Protein AF-A0A8H6WPK4-F1 (afdb_monomer)

Secondary structure (DSSP, 8-state):
-PPPPPPPPPPPPPPPPPPPPPPP------------PPPPPPP----------------------------------HHHHHHHTT---TTTTSSSTTTS-GGG------------TT-PPPEEEEEEEEEEESS-S-----HHHHHHHTTT--EEEEEEEEE-----S------------TT-EEEEE---TT-EE---EETTEE----EEE-SS-EEEE-SBPTTTHHHHHHHHHHHHHHHHHHHHHHH-TT--HHHHHHHHHHHH--HHHHHHHTSHHHHHHHHHHHHHHHTT-TTGGG-HHHHHHHHHHHHHSPPTT-----HHHHHHHHHH--S-----S--THHHHHHHHHHHHHH-----SPPS-EEE-SBPSS-TTSBSEEEETTEEEEGGG------S-TTTHHHHHHHHHHHHHH-

Solvent-accessible surface area (backbone atoms only — not comparable to full-atom values): 27731 Å² total; per-residue (Å²): 138,85,87,78,84,85,80,86,77,81,83,81,80,86,79,82,78,83,83,81,86,83,88,89,85,82,90,82,80,84,84,83,85,84,91,85,82,89,87,81,83,89,83,88,78,90,82,84,89,83,90,81,89,79,88,80,86,83,85,80,81,86,82,85,79,87,76,95,70,86,85,74,89,77,91,68,62,72,72,59,62,61,52,64,78,69,57,78,69,88,79,76,69,81,64,68,83,81,70,56,74,80,89,72,70,71,72,74,73,72,75,80,75,85,81,60,101,78,74,69,70,52,57,27,34,28,27,53,21,43,41,24,43,74,88,50,95,52,74,64,54,49,72,73,56,44,66,80,43,59,91,78,63,51,37,27,35,36,26,36,37,31,77,58,74,77,79,75,89,64,95,68,93,70,93,61,93,63,70,83,52,97,76,50,41,81,44,75,46,62,59,49,75,69,32,70,45,61,77,48,78,55,97,95,40,68,45,86,56,39,31,40,37,44,97,76,30,35,30,36,61,60,52,53,20,82,88,38,32,72,53,47,51,59,54,51,52,40,50,52,54,33,44,53,53,50,44,49,26,68,77,37,40,79,44,47,59,68,65,49,49,56,52,48,36,66,75,66,69,30,75,59,49,67,62,42,62,74,34,68,69,39,48,52,48,34,51,51,52,48,58,69,49,37,76,82,36,71,64,42,76,67,8,46,38,53,46,48,59,56,51,51,54,57,70,65,49,68,64,94,87,64,82,89,60,58,70,69,55,42,51,53,45,62,75,74,40,95,61,95,72,81,75,87,68,86,78,58,56,65,61,51,49,51,51,50,51,52,49,54,66,71,55,73,76,77,88,62,87,68,90,38,80,43,78,46,59,63,25,91,91,40,81,92,40,48,49,26,37,30,43,68,88,43,79,41,52,61,92,73,76,75,82,77,79,63,96,50,89,76,52,62,67,52,55,53,48,52,54,52,48,56,68,72,75,109

Mean predicted aligned error: 17.32 Å

InterPro domains:
  IPR022702 DNA (cytosine-5)-methyltransferase 1, replication foci domain [PF12047] (119-263)

pLDDT: mean 70.88, std 20.35, range [29.41, 97.56]

Nearest PDB structures (foldseek):
  5wvo-assembly1_C  TM=6.902E-01  e=5.490E-07  Homo sapiens
  6pzv-assembly2_G  TM=6.743E-01  e=1.185E-06  Bos taurus
  6pzv-assembly1_C  TM=6.281E-01  e=7.832E-07  Bos taurus
  3epz-assembly2_B  TM=5.622E-01  e=6.957E-07  Homo sapiens
  4wxx-assembly2_B  TM=4.372E-01  e=1.903E-06  Homo sapiens

Radius of gyration: 33.43 Å; Cα contacts (8 Å, |Δi|>4): 365; chains: 1; bounding box: 98×96×67 Å

Foldseek 3Di:
DDDDDDDDDDDDDDDDDDDDDDDDDDDDDDDDDDDDDDDDDDDDDDDDDDDDDDDDDDDDDDDDDDDDDDDDDPPPDPPVVVVVLQPQPPPLWPPPPPPDPPPPPDPPPQPPDPDDPPDDFFEKAFAQKFKDFPPDPGRHDQLVVQVVVVPDTWMKMKGKIDGDPDPPPDDDPDPDPDDPPPRIDIDIGTGQNPRKPLFDDDPQATDLWIWGDGPRHIYTYDYHNPSRCSSVVLVSLLSVLLRLLQRCCSVALADDPVVSVVVCCVPVVPPVNVVSVVDPVSLVSSLVSCVVCCVVPVSSVSRNSSVVSVVVVVVVPPPPPQDADDPVVVVVCVVPPPDPRDHDDDPCVVVVVVVVVVVVVLQPDPPDDFPDKDAAPADPVDNVHGQWIQGNNRIDGPVRDDDDPDPCPPCVVVVVVVVVVVVVPD

Organism: Mycena chlorophos (NCBI:txid658473)

Sequence (426 aa):
MVLLPYVLVPPLSPQKRPRSPSPASEPSSRPTSPNLSPRKRPRNDKLVGAAVSGISKFSLSSSTSQTAATSTSNDLDEEERVADIFAEPEDAYFHLYSAYPTDELELPECFKETGDEDDGKPIRRLTKFSIFRKDDDKPFVHPLCIEEESASAAFCAAGWATEERQETDGEYESDDESEPGEESRFVVLDIIAGGLNKHHFSDEELDENVYIETEAAYYILGVPAAEYAPFYRRFRLCHRIANSVLNTALEDPLADYARWLDAAVEQSGLEQTESALKRDDVVAYILQAIESVAGSFYKLRKARLIKHFSDENKSRKPEDGSIVVSDMVGRIIKQHLDSKIFVHGKELVEESKAVAKKLDQQHKRHLDDPKTIKPGPPSTMDPKCYESVELDGVVYLRRLLSLAAGNHMSRGREMHKELTNALLTG

Structure (mmCIF, N/CA/C/O backbone):
data_AF-A0A8H6WPK4-F1
#
_entry.id   AF-A0A8H6WPK4-F1
#
loop_
_atom_site.group_PDB
_atom_site.id
_atom_site.type_symbol
_atom_site.label_atom_id
_atom_site.label_alt_id
_atom_site.label_comp_id
_atom_site.label_asym_id
_atom_site.label_entity_id
_atom_site.label_seq_id
_atom_site.pdbx_PDB_ins_code
_atom_site.Cartn_x
_atom_site.Cartn_y
_atom_site.Cartn_z
_atom_site.occupancy
_atom_site.B_iso_or_equiv
_atom_site.auth_seq_id
_atom_site.auth_comp_id
_atom_site.auth_asym_id
_atom_site.auth_atom_id
_atom_site.pdbx_PDB_model_num
ATOM 1 N N . MET A 1 1 ? 40.326 -18.915 33.621 1.00 40.72 1 MET A N 1
ATOM 2 C CA . MET A 1 1 ? 40.066 -17.618 32.965 1.00 40.72 1 MET A CA 1
ATOM 3 C C . MET A 1 1 ? 38.564 -17.441 32.902 1.00 40.72 1 MET A C 1
ATOM 5 O O . MET A 1 1 ? 37.908 -18.206 32.214 1.00 40.72 1 MET A O 1
ATOM 9 N N . VAL A 1 2 ? 38.032 -16.534 33.718 1.00 29.41 2 VAL A N 1
ATOM 10 C CA . VAL A 1 2 ? 36.597 -16.247 33.830 1.00 29.41 2 VAL A CA 1
ATOM 11 C C . VAL A 1 2 ? 36.357 -14.945 33.072 1.00 29.41 2 VAL A C 1
ATOM 13 O O . VAL A 1 2 ? 36.970 -13.934 33.407 1.00 29.41 2 VAL A O 1
ATOM 16 N N . LEU A 1 3 ? 35.538 -14.988 32.022 1.00 33.66 3 LEU A N 1
ATOM 17 C CA . LEU A 1 3 ? 35.142 -13.814 31.245 1.00 33.66 3 LEU A CA 1
ATOM 18 C C . LEU A 1 3 ? 33.882 -13.213 31.880 1.00 33.66 3 LEU A C 1
ATOM 20 O O . LEU A 1 3 ? 32.844 -13.867 31.942 1.00 33.66 3 LEU A O 1
ATOM 24 N N . LEU A 1 4 ? 34.005 -11.985 32.384 1.00 33.84 4 LEU A N 1
ATOM 25 C CA . LEU A 1 4 ? 32.890 -11.161 32.855 1.00 33.84 4 LEU A CA 1
ATOM 26 C C . LEU A 1 4 ? 32.252 -10.420 31.665 1.00 33.84 4 LEU A C 1
ATOM 28 O O . LEU A 1 4 ? 32.991 -9.923 30.812 1.00 33.84 4 LEU A O 1
ATOM 32 N N . PRO A 1 5 ? 30.914 -10.296 31.608 1.00 46.47 5 PRO A N 1
ATOM 33 C CA . PRO A 1 5 ? 30.241 -9.526 30.571 1.00 46.47 5 PRO A CA 1
ATOM 34 C C . PRO A 1 5 ? 30.290 -8.019 30.869 1.00 46.47 5 PRO A C 1
ATOM 36 O O . PRO A 1 5 ? 30.004 -7.573 31.981 1.00 46.47 5 PRO A O 1
ATOM 39 N N . TYR A 1 6 ? 30.646 -7.237 29.848 1.00 38.69 6 TYR A N 1
ATOM 40 C CA . TYR A 1 6 ? 30.575 -5.776 29.847 1.00 38.69 6 TYR A CA 1
ATOM 41 C C . TYR A 1 6 ? 29.112 -5.319 29.801 1.00 38.69 6 TYR A C 1
ATOM 43 O O . TYR A 1 6 ? 28.370 -5.679 28.889 1.00 38.69 6 TYR A O 1
ATOM 51 N N . VAL A 1 7 ? 28.714 -4.496 30.771 1.00 36.53 7 VAL A N 1
ATOM 52 C CA . VAL A 1 7 ? 27.431 -3.783 30.782 1.00 36.53 7 VAL A CA 1
ATOM 53 C C . VAL A 1 7 ? 27.649 -2.409 30.148 1.00 36.53 7 VAL A C 1
ATOM 55 O O . VAL A 1 7 ? 28.427 -1.603 30.656 1.00 36.53 7 VAL A O 1
ATOM 58 N N . LEU A 1 8 ? 26.974 -2.154 29.026 1.00 38.72 8 LEU A N 1
ATOM 59 C CA . LEU A 1 8 ? 26.928 -0.851 28.361 1.00 38.72 8 LEU A CA 1
ATOM 60 C C . LEU A 1 8 ? 26.002 0.094 29.138 1.00 38.72 8 LEU A C 1
ATOM 62 O O . LEU A 1 8 ? 24.807 -0.158 29.277 1.00 38.72 8 LEU A O 1
ATOM 66 N N . VAL A 1 9 ? 26.574 1.185 29.646 1.00 45.41 9 VAL A N 1
ATOM 67 C CA . VAL A 1 9 ? 25.852 2.291 30.286 1.00 45.41 9 VAL A CA 1
ATOM 68 C C . VAL A 1 9 ? 25.376 3.262 29.194 1.00 45.41 9 VAL A C 1
ATOM 70 O O . VAL A 1 9 ? 26.194 3.662 28.363 1.00 45.41 9 VAL A O 1
ATOM 73 N N . PRO A 1 10 ? 24.094 3.666 29.168 1.00 42.69 10 PRO A N 1
ATOM 74 C CA . PRO A 1 10 ? 23.592 4.629 28.190 1.00 42.69 10 PRO A CA 1
ATOM 75 C C . PRO A 1 10 ? 24.092 6.061 28.474 1.00 42.69 10 PRO A C 1
ATOM 77 O O . PRO A 1 10 ? 24.295 6.428 29.636 1.00 42.69 10 PRO A O 1
ATOM 80 N N . PRO A 1 11 ? 24.275 6.897 27.433 1.00 42.47 11 PRO A N 1
ATOM 81 C CA . PRO A 1 11 ? 24.742 8.269 27.589 1.00 42.47 11 PRO A CA 1
ATOM 82 C C . PRO A 1 11 ? 23.685 9.173 28.240 1.00 42.47 11 PRO A C 1
ATOM 84 O O . PRO A 1 11 ? 22.495 9.126 27.932 1.00 42.47 11 PRO A O 1
ATOM 87 N N . LEU A 1 12 ? 24.166 10.020 29.151 1.00 40.09 12 LEU A N 1
ATOM 88 C CA . LEU A 1 12 ? 23.407 11.014 29.906 1.00 40.09 12 LEU A CA 1
ATOM 89 C C . LEU A 1 12 ? 22.776 12.067 28.983 1.00 40.09 12 LEU A C 1
ATOM 91 O O . LEU A 1 12 ? 23.444 12.661 28.138 1.00 40.09 12 LEU A O 1
ATOM 95 N N . SER A 1 13 ? 21.488 12.331 29.199 1.00 46.81 13 SER A N 1
ATOM 96 C CA . SER A 1 13 ? 20.715 13.376 28.523 1.00 46.81 13 SER A CA 1
ATOM 97 C C . SER A 1 13 ? 21.278 14.787 28.779 1.00 46.81 13 SER A C 1
ATOM 99 O O . SER A 1 13 ? 21.727 15.077 29.892 1.00 46.81 13 SER A O 1
ATOM 101 N N . PRO A 1 14 ? 21.205 15.707 27.798 1.00 43.84 14 PRO A N 1
ATOM 102 C CA . PRO A 1 14 ? 21.693 17.071 27.961 1.00 43.84 14 PRO A CA 1
ATOM 103 C C . PRO A 1 14 ? 20.812 17.884 28.924 1.00 43.84 14 PRO A C 1
ATOM 105 O O . PRO A 1 14 ? 19.593 17.990 28.772 1.00 43.84 14 PRO A O 1
ATOM 108 N N . GLN A 1 15 ? 21.457 18.485 29.926 1.00 42.84 15 GLN A N 1
ATOM 109 C CA . GLN A 1 15 ? 20.836 19.375 30.904 1.00 42.84 15 GLN A CA 1
ATOM 110 C C . GLN A 1 15 ? 20.350 20.679 30.249 1.00 42.84 15 GLN A C 1
ATOM 112 O O . GLN A 1 15 ? 21.105 21.391 29.585 1.00 42.84 15 GLN A O 1
ATOM 117 N N . LYS A 1 16 ? 19.076 21.017 30.485 1.00 46.50 16 LYS A N 1
ATOM 118 C CA . LYS A 1 16 ? 18.456 22.295 30.106 1.00 46.50 16 LYS A CA 1
ATOM 119 C C . LYS A 1 16 ? 19.130 23.454 30.850 1.00 46.50 16 LYS A C 1
ATOM 121 O O . LYS A 1 16 ? 19.125 23.493 32.079 1.00 46.50 16 LYS A O 1
ATOM 126 N N . ARG A 1 17 ? 19.662 24.423 30.100 1.00 48.12 17 ARG A N 1
ATOM 127 C CA . ARG A 1 17 ? 20.142 25.708 30.634 1.00 48.12 17 ARG A CA 1
ATOM 128 C C . ARG A 1 17 ? 18.968 26.540 31.183 1.00 48.12 17 ARG A C 1
ATOM 130 O O . ARG A 1 17 ? 17.911 26.569 30.548 1.00 48.12 17 ARG A O 1
ATOM 137 N N . PRO A 1 18 ? 19.135 27.245 32.314 1.00 48.12 18 PRO A N 1
ATOM 138 C CA . PRO A 1 18 ? 18.118 28.151 32.833 1.00 48.12 18 PRO A CA 1
ATOM 139 C C . PRO A 1 18 ? 18.016 29.418 31.969 1.00 48.12 18 PRO A C 1
ATOM 141 O O . PRO A 1 18 ? 19.025 30.023 31.607 1.00 48.12 18 PRO A O 1
ATOM 144 N N . ARG A 1 19 ? 16.778 29.805 31.641 1.00 52.00 19 ARG A N 1
ATOM 145 C CA . ARG A 1 19 ? 16.439 31.063 30.961 1.00 52.00 19 ARG A CA 1
ATOM 146 C C . ARG A 1 19 ? 16.664 32.244 31.908 1.00 52.00 19 ARG A C 1
ATOM 148 O O . ARG A 1 19 ? 16.227 32.211 33.056 1.00 52.00 19 ARG A O 1
ATOM 155 N N . SER A 1 20 ? 17.332 33.275 31.407 1.00 49.53 20 SER A N 1
ATOM 156 C CA . SER A 1 20 ? 17.496 34.576 32.055 1.00 49.53 20 SER A CA 1
ATOM 157 C C . SER A 1 20 ? 16.171 35.364 32.087 1.00 49.53 20 SER A C 1
ATOM 159 O O . SER A 1 20 ? 15.346 35.205 31.184 1.00 49.53 20 SER A O 1
ATOM 161 N N . PRO A 1 21 ? 15.947 36.212 33.109 1.00 51.78 21 PRO A N 1
ATOM 162 C CA . PRO A 1 21 ? 14.732 37.011 33.233 1.00 51.78 21 PRO A CA 1
ATOM 163 C C . PRO A 1 21 ? 14.815 38.306 32.409 1.00 51.78 21 PRO A C 1
ATOM 165 O O . PRO A 1 21 ? 15.801 39.041 32.482 1.00 51.78 21 PRO A O 1
ATOM 168 N N . SER A 1 22 ? 13.757 38.599 31.652 1.00 51.03 22 SER A N 1
ATOM 169 C CA . SER A 1 22 ? 13.549 39.893 30.991 1.00 51.03 22 SER A CA 1
ATOM 170 C C . SER A 1 22 ? 13.036 40.949 31.987 1.00 51.03 22 SER A C 1
ATOM 172 O O . SER A 1 22 ? 12.278 40.602 32.897 1.00 51.03 22 SER A O 1
ATOM 174 N N . PRO A 1 23 ? 13.427 42.228 31.834 1.00 58.97 23 PRO A N 1
ATOM 175 C CA . PRO A 1 23 ? 13.060 43.300 32.755 1.00 58.97 23 PRO A CA 1
ATOM 176 C C . PRO A 1 23 ? 11.649 43.850 32.502 1.00 58.97 23 PRO A C 1
ATOM 178 O O . PRO A 1 23 ? 11.161 43.891 31.375 1.00 58.97 23 PRO A O 1
ATOM 181 N N . ALA A 1 24 ? 11.025 44.294 33.592 1.00 51.19 24 ALA A N 1
ATOM 182 C CA . ALA A 1 24 ? 9.698 44.889 33.661 1.00 51.19 24 ALA A CA 1
ATOM 183 C C . ALA A 1 24 ? 9.750 46.423 33.582 1.00 51.19 24 ALA A C 1
ATOM 185 O O . ALA A 1 24 ? 10.518 47.030 34.324 1.00 51.19 24 ALA A O 1
ATOM 186 N N . SER A 1 25 ? 8.891 47.036 32.762 1.00 41.06 25 SER A N 1
ATOM 187 C CA . SER A 1 25 ? 8.323 48.406 32.866 1.00 41.06 25 SER A CA 1
ATOM 188 C C . SER A 1 25 ? 7.250 48.506 31.758 1.00 41.06 25 SER A C 1
ATOM 190 O O . SER A 1 25 ? 7.470 47.947 30.692 1.00 41.06 25 SER A O 1
ATOM 192 N N . GLU A 1 26 ? 6.083 49.141 31.829 1.00 41.72 26 GLU A N 1
ATOM 193 C CA . GLU A 1 26 ? 5.366 49.972 32.800 1.00 41.72 26 GLU A CA 1
ATOM 194 C C . GLU A 1 26 ? 3.884 50.067 32.321 1.00 41.72 26 GLU A C 1
ATOM 196 O O . GLU A 1 26 ? 3.583 49.676 31.188 1.00 41.72 26 GLU A O 1
ATOM 201 N N . PRO A 1 27 ? 2.934 50.541 33.151 1.00 54.78 27 PRO A N 1
ATOM 202 C CA . PRO A 1 27 ? 1.500 50.426 32.903 1.00 54.78 27 PRO A CA 1
ATOM 203 C C . PRO A 1 27 ? 0.934 51.638 32.149 1.00 54.78 27 PRO A C 1
ATOM 205 O O . PRO A 1 27 ? 1.212 52.782 32.499 1.00 54.78 27 PRO A O 1
ATOM 208 N N . SER A 1 28 ? 0.052 51.392 31.178 1.00 46.53 28 SER A N 1
ATOM 209 C CA . SER A 1 28 ? -0.767 52.439 30.560 1.00 46.53 28 SER A CA 1
ATOM 210 C C . SER A 1 28 ? -2.255 52.111 30.656 1.00 46.53 28 SER A C 1
ATOM 212 O O . SER A 1 28 ? -2.694 50.963 30.641 1.00 46.53 28 SER A O 1
ATOM 214 N N . SER A 1 29 ? -3.003 53.177 30.866 1.00 48.53 29 SER A N 1
ATOM 215 C CA . SER A 1 29 ? -4.351 53.320 31.393 1.00 48.53 29 SER A CA 1
ATOM 216 C C . SER A 1 29 ? -5.494 52.705 30.570 1.00 48.53 29 SER A C 1
ATOM 218 O O . SER A 1 29 ? -5.530 52.786 29.348 1.00 48.53 29 SER A O 1
ATOM 220 N N . ARG A 1 30 ? -6.496 52.209 31.319 1.00 46.19 30 ARG A N 1
ATOM 221 C CA . ARG A 1 30 ? -7.957 52.176 31.041 1.00 46.19 30 ARG A CA 1
ATOM 222 C C . ARG A 1 30 ? -8.443 53.313 30.104 1.00 46.19 30 ARG A C 1
ATOM 224 O O . ARG A 1 30 ? -7.875 54.399 30.212 1.00 46.19 30 ARG A O 1
ATOM 231 N N . PRO A 1 31 ? -9.571 53.172 29.352 1.00 54.81 31 PRO A N 1
ATOM 232 C CA . PRO A 1 31 ? -10.860 52.820 29.975 1.00 54.81 31 PRO A CA 1
ATOM 233 C C . PRO A 1 31 ? -11.955 52.106 29.132 1.00 54.81 31 PRO A C 1
ATOM 235 O O . PRO A 1 31 ? -11.943 52.061 27.910 1.00 54.81 31 PRO A O 1
ATOM 238 N N . THR A 1 32 ? -12.975 51.667 29.888 1.00 37.62 32 THR A N 1
ATOM 239 C CA . THR A 1 32 ? -14.427 51.601 29.582 1.00 37.62 32 THR A CA 1
ATOM 240 C C . THR A 1 32 ? -14.996 50.612 28.552 1.00 37.62 32 THR A C 1
ATOM 242 O O . THR A 1 32 ? -14.826 50.737 27.348 1.00 37.62 32 THR A O 1
ATOM 245 N N . SER A 1 33 ? -15.818 49.706 29.096 1.00 45.19 33 SER A N 1
ATOM 246 C CA . SER A 1 33 ? -16.866 48.880 28.476 1.00 45.19 33 SER A CA 1
ATOM 247 C C . SER A 1 33 ? -17.901 49.692 27.669 1.00 45.19 33 SER A C 1
ATOM 249 O O . SER A 1 33 ? -18.054 50.889 27.923 1.00 45.19 33 SER A O 1
ATOM 251 N N . PRO A 1 34 ? -18.686 49.053 26.773 1.00 52.69 34 PRO A N 1
ATOM 252 C CA . PRO A 1 34 ? -19.994 48.497 27.181 1.00 52.69 34 PRO A CA 1
ATOM 253 C C . PRO A 1 34 ? -20.328 47.141 26.503 1.00 52.69 34 PRO A C 1
ATOM 255 O O . PRO A 1 34 ? -20.006 46.898 25.351 1.00 52.69 34 PRO A O 1
ATOM 258 N N . ASN A 1 35 ? -20.822 46.146 27.242 1.00 42.88 35 ASN A N 1
ATOM 259 C CA . ASN A 1 35 ? -22.251 45.854 27.445 1.00 42.88 35 ASN A CA 1
ATOM 260 C C . ASN A 1 35 ? -22.995 45.430 26.156 1.00 42.88 35 ASN A C 1
ATOM 262 O O . ASN A 1 35 ? -23.525 46.280 25.448 1.00 42.88 35 ASN A O 1
ATOM 266 N N . LEU A 1 36 ? -23.097 44.117 25.900 1.00 42.56 36 LEU A N 1
ATOM 267 C CA . LEU A 1 36 ? -24.113 43.534 25.014 1.00 42.56 36 LEU A CA 1
ATOM 268 C C . LEU A 1 36 ? -24.686 42.235 25.599 1.00 42.56 36 LEU A C 1
ATOM 270 O O . LEU A 1 36 ? -23.989 41.392 26.158 1.00 42.56 36 LEU A O 1
ATOM 274 N N . SER A 1 37 ? -26.007 42.165 25.500 1.00 47.78 37 SER A N 1
ATOM 275 C CA . SER A 1 37 ? -26.960 41.299 26.188 1.00 47.78 37 SER A CA 1
ATOM 276 C C . SER A 1 37 ? -27.076 39.875 25.605 1.00 47.78 37 SER A C 1
ATOM 278 O O . SER A 1 37 ? -26.685 39.640 24.463 1.00 47.78 37 SER A O 1
ATOM 280 N N . PRO A 1 38 ? -27.691 38.924 26.341 1.00 51.66 38 PRO A N 1
ATOM 281 C CA . PRO A 1 38 ? -27.881 37.546 25.886 1.00 51.66 38 PRO A CA 1
ATOM 282 C C . PRO A 1 38 ? -29.047 37.415 24.891 1.00 51.66 38 PRO A C 1
ATOM 284 O O . PRO A 1 38 ? -30.191 37.780 25.181 1.00 51.66 38 PRO A O 1
ATOM 287 N N . ARG A 1 39 ? -28.768 36.852 23.708 1.00 44.56 39 ARG A N 1
ATOM 288 C CA . ARG A 1 39 ? -29.762 36.601 22.654 1.00 44.56 39 ARG A CA 1
ATOM 289 C C . ARG A 1 39 ? -30.582 35.346 22.980 1.00 44.56 39 ARG A C 1
ATOM 291 O O . ARG A 1 39 ? -30.058 34.242 23.104 1.00 44.56 39 ARG A O 1
ATOM 298 N N . LYS A 1 40 ? -31.890 35.560 23.130 1.00 47.12 40 LYS A N 1
ATOM 299 C CA . LYS A 1 40 ? -32.943 34.563 23.365 1.00 47.12 40 LYS A CA 1
ATOM 300 C C . LYS A 1 40 ? -33.082 33.585 22.190 1.00 47.12 40 LYS A C 1
ATOM 302 O O . LYS A 1 40 ? -33.114 34.000 21.035 1.00 47.12 40 LYS A O 1
ATOM 307 N N . ARG A 1 41 ? -33.264 32.304 22.526 1.00 46.84 41 ARG A N 1
ATOM 308 C CA . ARG A 1 41 ? -33.799 31.244 21.655 1.00 46.84 41 ARG A CA 1
ATOM 309 C C . ARG A 1 41 ? -35.291 31.487 21.374 1.00 46.84 41 ARG A C 1
ATOM 311 O O . ARG A 1 41 ? -36.007 31.798 22.329 1.00 46.84 41 ARG A O 1
ATOM 318 N N . PRO A 1 42 ? -35.797 31.244 20.156 1.00 53.16 42 PRO A N 1
ATOM 319 C CA . PRO A 1 42 ? -37.199 30.934 19.950 1.00 53.16 42 PRO A CA 1
ATOM 320 C C . PRO A 1 42 ? -37.421 29.418 19.987 1.00 53.16 42 PRO A C 1
ATOM 322 O O . PRO A 1 42 ? -36.747 28.632 19.326 1.00 53.16 42 PRO A O 1
ATOM 325 N N . ARG A 1 43 ? -38.382 29.048 20.825 1.00 43.12 43 ARG A N 1
ATOM 326 C CA . ARG A 1 43 ? -38.964 27.729 21.034 1.00 43.12 43 ARG A CA 1
ATOM 327 C C . ARG A 1 43 ? -40.267 27.732 20.236 1.00 43.12 43 ARG A C 1
ATOM 329 O O . ARG A 1 43 ? -41.135 28.529 20.570 1.00 43.12 43 ARG A O 1
ATOM 336 N N . ASN A 1 44 ? -40.393 26.893 19.211 1.00 46.53 44 ASN A N 1
ATOM 337 C CA . ASN A 1 44 ? -41.664 26.678 18.518 1.00 46.53 44 ASN A CA 1
ATOM 338 C C . ASN A 1 44 ? -42.132 25.248 18.776 1.00 46.53 44 ASN A C 1
ATOM 340 O O . ASN A 1 44 ? -41.594 24.296 18.222 1.00 46.53 44 ASN A O 1
ATOM 344 N N . ASP A 1 45 ? -43.141 25.145 19.637 1.00 45.03 45 ASP A N 1
ATOM 345 C CA . ASP A 1 45 ? -43.980 23.971 19.826 1.00 45.03 45 ASP A CA 1
ATOM 346 C C . ASP A 1 45 ? -45.361 24.251 19.208 1.00 45.03 45 ASP A C 1
ATOM 348 O O . ASP A 1 45 ? -45.954 25.294 19.476 1.00 45.03 45 ASP A O 1
ATOM 352 N N . LYS A 1 46 ? -45.878 23.236 18.499 1.00 45.59 46 LYS A N 1
ATOM 353 C CA . LYS A 1 46 ? -47.298 22.865 18.297 1.00 45.59 46 LYS A CA 1
ATOM 354 C C . LYS A 1 46 ? -48.224 23.756 17.451 1.00 45.59 46 LYS A C 1
ATOM 356 O O . LYS A 1 46 ? -48.588 24.850 17.853 1.00 45.59 46 LYS A O 1
ATOM 361 N N . LEU A 1 47 ? -48.800 23.138 16.411 1.00 42.00 47 LEU A N 1
ATOM 362 C CA . LEU A 1 47 ? -50.249 22.872 16.231 1.00 42.00 47 LEU A CA 1
ATOM 363 C C . LEU A 1 47 ? -50.421 21.979 14.976 1.00 42.00 47 LEU A C 1
ATOM 365 O O . LEU A 1 47 ? -49.876 22.287 13.927 1.00 42.00 47 LEU A O 1
ATOM 369 N N . VAL A 1 48 ? -50.866 20.726 15.127 1.00 39.56 48 VAL A N 1
ATOM 370 C CA . VAL A 1 48 ? -52.250 20.234 14.923 1.00 39.56 48 VAL A CA 1
ATOM 371 C C . VAL A 1 48 ? -52.727 20.258 13.460 1.00 39.56 48 VAL A C 1
ATOM 373 O O . VAL A 1 48 ? -53.112 21.297 12.948 1.00 39.56 48 VAL A O 1
ATOM 376 N N . GLY A 1 49 ? -52.776 19.054 12.873 1.00 35.44 49 GLY A N 1
ATOM 377 C CA . GLY A 1 49 ? -53.952 18.455 12.224 1.00 35.44 49 GLY A CA 1
ATOM 378 C C . GLY A 1 49 ? -54.477 19.035 10.907 1.00 35.44 49 GLY A C 1
ATOM 379 O O . GLY A 1 49 ? -55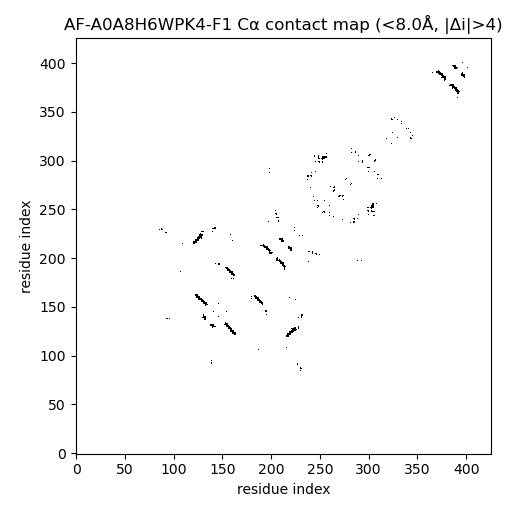.023 20.126 10.896 1.00 35.44 49 GLY A O 1
ATOM 380 N N . ALA A 1 50 ? -54.476 18.217 9.849 1.00 35.34 50 ALA A N 1
ATOM 381 C CA . ALA A 1 50 ? -55.682 17.834 9.097 1.00 35.34 50 ALA A CA 1
ATOM 382 C C . ALA A 1 50 ? -55.314 16.969 7.880 1.00 35.34 50 ALA A C 1
ATOM 384 O O . ALA A 1 50 ? -54.389 17.266 7.130 1.00 35.34 50 ALA A O 1
ATOM 385 N N . ALA A 1 51 ? -56.079 15.897 7.701 1.00 43.75 51 ALA A N 1
ATOM 386 C CA . ALA A 1 51 ? -56.092 15.040 6.528 1.00 43.75 51 ALA A CA 1
ATOM 387 C C . ALA A 1 51 ? -56.681 15.759 5.308 1.00 43.75 51 ALA A C 1
ATOM 389 O O . ALA A 1 51 ? -57.721 16.391 5.462 1.00 43.75 51 ALA A O 1
ATOM 390 N N . VAL A 1 52 ? -56.119 15.550 4.110 1.00 42.16 52 VAL A N 1
ATOM 391 C CA . VAL A 1 52 ? -56.874 15.536 2.842 1.00 42.16 52 VAL A CA 1
ATOM 392 C C . VAL A 1 52 ? -56.178 14.605 1.839 1.00 42.16 52 VAL A C 1
ATOM 394 O O . VAL A 1 52 ? -54.971 14.666 1.628 1.00 42.16 52 VAL A O 1
ATOM 397 N N . SER A 1 53 ? -56.980 13.729 1.240 1.00 39.22 53 SER A N 1
ATOM 398 C CA . SER A 1 53 ? -56.684 12.854 0.106 1.00 39.22 53 SER A CA 1
ATOM 399 C C . SER A 1 53 ? -56.273 13.609 -1.163 1.00 39.22 53 SER A C 1
ATOM 401 O O . SER A 1 53 ? -56.838 14.664 -1.441 1.00 39.22 53 SER A O 1
ATOM 403 N N . GLY A 1 54 ? -55.460 13.004 -2.033 1.00 34.31 54 GLY A N 1
ATOM 404 C CA . GLY A 1 54 ? -55.321 13.524 -3.396 1.00 34.31 54 GLY A CA 1
ATOM 405 C C . GLY A 1 54 ? -54.300 12.814 -4.275 1.00 34.31 54 GLY A C 1
ATOM 406 O O . GLY A 1 54 ? -53.192 13.293 -4.428 1.00 34.31 54 GLY A O 1
ATOM 407 N N . ILE A 1 55 ? -54.706 11.677 -4.844 1.00 39.75 55 ILE A N 1
ATOM 408 C CA . ILE A 1 55 ? -54.530 11.296 -6.258 1.00 39.75 55 ILE A CA 1
ATOM 409 C C . ILE A 1 55 ? -53.259 11.829 -6.958 1.00 39.75 55 ILE A C 1
ATOM 411 O O . ILE A 1 55 ? -53.233 12.964 -7.417 1.00 39.75 55 ILE A O 1
ATOM 415 N N . SER A 1 56 ? -52.300 10.943 -7.238 1.00 33.97 56 SER A N 1
ATOM 416 C CA . SER A 1 56 ? -51.643 10.944 -8.552 1.00 33.97 56 SER A CA 1
ATOM 417 C C . SER A 1 56 ? -51.134 9.546 -8.889 1.00 33.97 56 SER A C 1
ATOM 419 O O . SER A 1 56 ? -50.189 9.031 -8.298 1.00 33.97 56 SER A O 1
ATOM 421 N N . LYS A 1 57 ? -51.845 8.909 -9.821 1.00 37.91 57 LYS A N 1
ATOM 422 C CA . LYS A 1 57 ? -51.444 7.685 -10.508 1.00 37.91 57 LYS A CA 1
ATOM 423 C C . LYS A 1 57 ? -50.462 8.093 -11.605 1.00 37.91 57 LYS A C 1
ATOM 425 O O . LYS A 1 57 ? -50.894 8.705 -12.576 1.00 37.91 57 LYS A O 1
ATOM 430 N N . PHE A 1 58 ? -49.194 7.714 -11.492 1.00 35.72 58 PHE A N 1
ATOM 431 C CA . PHE A 1 58 ? -48.318 7.630 -12.658 1.00 35.72 58 PHE A CA 1
ATOM 432 C C . PHE A 1 58 ? -48.237 6.171 -13.094 1.00 35.72 58 PHE A C 1
ATOM 434 O O . PHE A 1 58 ? -47.551 5.345 -12.500 1.00 35.72 58 PHE A O 1
ATOM 441 N N . SER A 1 59 ? -49.027 5.858 -14.118 1.00 37.94 59 SER A N 1
ATOM 442 C CA . SER A 1 59 ? -48.857 4.683 -14.956 1.00 37.94 59 SER A CA 1
ATOM 443 C C . SER A 1 59 ? -47.667 4.926 -15.880 1.00 37.94 59 SER A C 1
ATOM 445 O O . SER A 1 59 ? -47.747 5.792 -16.752 1.00 37.94 59 SER A O 1
ATOM 447 N N . LEU A 1 60 ? -46.594 4.155 -15.726 1.00 39.81 60 LEU A N 1
ATOM 448 C CA . LEU A 1 60 ? -45.605 3.975 -16.782 1.00 39.81 60 LEU A CA 1
ATOM 449 C C . LEU A 1 60 ? -45.771 2.567 -17.337 1.00 39.81 60 LEU A C 1
ATOM 451 O O . LEU A 1 60 ? -45.606 1.557 -16.657 1.00 39.81 60 LEU A O 1
ATOM 455 N N . SER A 1 61 ? -46.237 2.567 -18.576 1.00 37.59 61 SER A N 1
ATOM 456 C CA . SER A 1 61 ? -46.497 1.435 -19.438 1.00 37.59 61 SER A CA 1
ATOM 457 C C . SER A 1 61 ? -45.229 0.639 -19.718 1.00 37.59 61 SER A C 1
ATOM 459 O O . SER A 1 61 ? -44.204 1.176 -20.130 1.00 37.59 61 SER A O 1
ATOM 461 N N . SER A 1 62 ? -45.384 -0.666 -19.548 1.00 36.50 62 SER A N 1
ATOM 462 C CA . SER A 1 62 ? -44.551 -1.752 -20.035 1.00 36.50 62 SER A CA 1
ATOM 463 C C . SER A 1 62 ? -44.302 -1.669 -21.543 1.00 36.50 62 SER A C 1
ATOM 465 O O . SER A 1 62 ? -45.243 -1.776 -22.330 1.00 36.50 62 SER A O 1
ATOM 467 N N . SER A 1 63 ? -43.028 -1.587 -21.926 1.00 38.56 63 SER A N 1
ATOM 468 C CA . SER A 1 63 ? -42.546 -1.960 -23.258 1.00 38.56 63 SER A CA 1
ATOM 469 C C . SER A 1 63 ? -41.720 -3.233 -23.130 1.00 38.56 63 SER A C 1
ATOM 471 O O . SER A 1 63 ? -40.545 -3.222 -22.778 1.00 38.56 63 SER A O 1
ATOM 473 N N . THR A 1 64 ? -42.402 -4.347 -23.371 1.00 36.59 64 THR A N 1
ATOM 474 C CA . THR A 1 64 ? -41.846 -5.687 -23.509 1.00 36.59 64 THR A CA 1
ATOM 475 C C . THR A 1 64 ? -41.222 -5.812 -24.896 1.00 36.59 64 THR A C 1
ATOM 477 O O . THR A 1 64 ? -41.942 -5.973 -25.878 1.00 36.59 64 THR A O 1
ATOM 480 N N . SER A 1 65 ? -39.894 -5.771 -24.976 1.00 43.09 65 SER A N 1
ATOM 481 C CA . SER A 1 65 ? -39.156 -6.240 -26.150 1.00 43.09 65 SER A CA 1
ATOM 482 C C . SER A 1 65 ? -38.525 -7.580 -25.805 1.00 43.09 65 SER A C 1
ATOM 484 O O . SER A 1 65 ? -37.606 -7.667 -24.998 1.00 43.09 65 SER A O 1
ATOM 486 N N . GLN A 1 66 ? -39.096 -8.631 -26.387 1.00 41.28 66 GLN A N 1
ATOM 487 C CA . GLN A 1 66 ? -38.596 -9.996 -26.329 1.00 41.28 66 GLN A CA 1
ATOM 488 C C . GLN A 1 66 ? -37.352 -10.102 -27.213 1.00 41.28 66 GLN A C 1
ATOM 490 O O . GLN A 1 66 ? -37.445 -9.962 -28.431 1.00 41.28 66 GLN A O 1
ATOM 495 N N . THR A 1 67 ? -36.205 -10.406 -26.618 1.00 39.75 67 THR A N 1
ATOM 496 C CA . THR A 1 67 ? -35.089 -11.046 -27.315 1.00 39.75 67 THR A CA 1
ATOM 497 C C . THR A 1 67 ? -34.864 -12.401 -26.664 1.00 39.75 67 THR A C 1
ATOM 499 O O . THR A 1 67 ? -34.416 -12.524 -25.529 1.00 39.75 67 THR A O 1
ATOM 502 N N . ALA A 1 68 ? -35.268 -13.442 -27.388 1.00 46.50 68 ALA A N 1
ATOM 503 C CA . ALA A 1 68 ? -34.948 -14.815 -27.060 1.00 46.50 68 ALA A CA 1
ATOM 504 C C . ALA A 1 68 ? -33.441 -15.019 -27.267 1.00 46.50 68 ALA A C 1
ATOM 506 O O . ALA A 1 68 ? -32.967 -15.029 -28.402 1.00 46.50 68 ALA A O 1
ATOM 507 N N . ALA A 1 69 ? -32.703 -15.178 -26.172 1.00 40.06 69 ALA A N 1
ATOM 508 C CA . ALA A 1 69 ? -31.346 -15.696 -26.184 1.00 40.06 69 ALA A CA 1
ATOM 509 C C . ALA A 1 69 ? -31.227 -16.785 -25.112 1.00 40.06 69 ALA A C 1
ATOM 511 O O . ALA A 1 69 ? -31.478 -16.579 -23.929 1.00 40.06 69 ALA A O 1
ATOM 512 N N . THR A 1 70 ? -30.916 -17.965 -25.622 1.00 37.66 70 THR A N 1
ATOM 513 C CA . THR A 1 70 ? -30.600 -19.251 -25.014 1.00 37.66 70 THR A CA 1
ATOM 514 C C . THR A 1 70 ? -30.015 -19.163 -23.598 1.00 37.66 70 THR A C 1
ATOM 516 O O . THR A 1 70 ? -28.862 -18.787 -23.404 1.00 37.66 70 THR A O 1
ATOM 519 N N . SER A 1 71 ? -30.812 -19.571 -22.609 1.00 39.03 71 SER A N 1
ATOM 520 C CA . SER A 1 71 ? -30.376 -19.814 -21.234 1.00 39.03 71 SER A CA 1
ATOM 521 C C . SER A 1 71 ? -29.534 -21.090 -21.179 1.00 39.03 71 SER A C 1
ATOM 523 O O . SER A 1 71 ? -30.063 -22.196 -21.095 1.00 39.03 71 SER A O 1
ATOM 525 N N . THR A 1 72 ? -28.217 -20.934 -21.248 1.00 42.81 72 THR A N 1
ATOM 526 C CA . THR A 1 72 ? -27.267 -21.962 -20.810 1.00 42.81 72 THR A CA 1
ATOM 527 C C . THR A 1 72 ? -27.007 -21.725 -19.328 1.00 42.81 72 THR A C 1
ATOM 529 O O . THR A 1 72 ? -26.464 -20.690 -18.950 1.00 42.81 72 THR A O 1
ATOM 532 N N . SER A 1 73 ? -27.476 -22.653 -18.497 1.00 46.38 73 SER A N 1
ATOM 533 C CA . SER A 1 73 ? -27.279 -22.689 -17.050 1.00 46.38 73 SER A CA 1
ATOM 534 C C . SER A 1 73 ? -25.785 -22.691 -16.709 1.00 46.38 73 SER A C 1
ATOM 536 O O . SER A 1 73 ? -25.115 -23.705 -16.899 1.00 46.38 73 SER A O 1
ATOM 538 N N . ASN A 1 74 ? -25.287 -21.565 -16.202 1.00 45.66 74 ASN A N 1
ATOM 539 C CA . ASN A 1 74 ? -23.968 -21.427 -15.585 1.00 45.66 74 ASN A CA 1
ATOM 540 C C . ASN A 1 74 ? -24.138 -21.293 -14.062 1.00 45.66 74 ASN A C 1
ATOM 542 O O . ASN A 1 74 ? -23.690 -20.315 -13.474 1.00 45.66 74 ASN A O 1
ATOM 546 N N . ASP A 1 75 ? -24.803 -22.267 -13.436 1.00 47.34 75 ASP A N 1
ATOM 547 C CA . ASP A 1 75 ? -24.818 -22.443 -11.974 1.00 47.34 75 ASP A CA 1
ATOM 548 C C . ASP A 1 75 ? -23.550 -23.206 -11.545 1.00 47.34 75 ASP A C 1
ATOM 550 O O . ASP A 1 75 ? -23.617 -24.314 -11.016 1.00 47.34 75 ASP A O 1
ATOM 554 N N . LEU A 1 76 ? -22.381 -22.645 -11.861 1.00 48.47 76 LEU A N 1
ATOM 555 C CA . LEU A 1 76 ? -21.092 -23.117 -11.359 1.00 48.47 76 LEU A CA 1
ATOM 556 C C . LEU A 1 76 ? -20.521 -22.039 -10.433 1.00 48.47 76 LEU A C 1
ATOM 558 O O . LEU A 1 76 ? -20.123 -20.970 -10.892 1.00 48.47 76 LEU A O 1
ATOM 562 N N . ASP A 1 77 ? -20.593 -22.344 -9.137 1.00 51.78 77 ASP A N 1
ATOM 563 C CA . ASP A 1 77 ? -19.820 -21.847 -7.995 1.00 51.78 77 ASP A CA 1
ATOM 564 C C . ASP A 1 77 ? -19.174 -20.452 -8.143 1.00 51.78 77 ASP A C 1
ATOM 566 O O . ASP A 1 77 ? -18.006 -20.307 -8.505 1.00 51.78 77 ASP A O 1
ATOM 570 N N . GLU A 1 78 ? -19.909 -19.397 -7.761 1.00 53.44 78 GLU A N 1
ATOM 571 C CA . GLU A 1 78 ? -19.358 -18.034 -7.620 1.00 53.44 78 GLU A CA 1
ATOM 572 C C . GLU A 1 78 ? -18.148 -17.969 -6.672 1.00 53.44 78 GLU A C 1
ATOM 574 O O . GLU A 1 78 ? -17.295 -17.095 -6.818 1.00 53.44 78 GLU A O 1
ATOM 579 N N . GLU A 1 79 ? -18.024 -18.917 -5.741 1.00 51.75 79 GLU A N 1
ATOM 580 C CA . GLU A 1 79 ? -16.912 -18.989 -4.790 1.00 51.75 79 GLU A CA 1
ATOM 581 C C . GLU A 1 79 ? -15.567 -19.328 -5.474 1.00 51.75 79 GLU A C 1
ATOM 583 O O . GLU A 1 79 ? -14.519 -18.856 -5.028 1.00 51.75 79 GLU A O 1
ATOM 588 N N . GLU A 1 80 ? -15.575 -20.051 -6.604 1.00 50.94 80 GLU A N 1
ATOM 589 C CA . GLU A 1 80 ? -14.358 -20.369 -7.373 1.00 50.94 80 GLU A CA 1
ATOM 590 C C . GLU A 1 80 ? -13.864 -19.155 -8.185 1.00 50.94 80 GLU A C 1
ATOM 592 O O . GLU A 1 80 ? -12.660 -18.916 -8.294 1.00 50.94 80 GLU A O 1
ATOM 597 N N . ARG A 1 81 ? -14.778 -18.289 -8.654 1.00 51.28 81 ARG A N 1
ATOM 598 C CA . ARG A 1 81 ? -14.421 -17.056 -9.385 1.00 51.28 81 ARG A CA 1
ATOM 599 C C . ARG A 1 81 ? -13.698 -16.020 -8.532 1.00 51.28 81 ARG A C 1
ATOM 601 O O . ARG A 1 81 ? -12.895 -15.257 -9.064 1.00 51.28 81 ARG A O 1
ATOM 608 N N . VAL A 1 82 ? -13.966 -15.970 -7.227 1.00 49.66 82 VAL A N 1
ATOM 609 C CA . VAL A 1 82 ? -13.274 -15.030 -6.332 1.00 49.66 82 VAL A CA 1
ATOM 610 C C . VAL A 1 82 ? -11.852 -15.510 -6.031 1.00 49.66 82 VAL A C 1
ATOM 612 O O . VAL A 1 82 ? -10.969 -14.678 -5.845 1.00 49.66 82 VAL A O 1
ATOM 615 N N . ALA A 1 83 ? -11.594 -16.822 -6.037 1.00 51.72 83 ALA A N 1
ATOM 616 C CA . ALA A 1 83 ? -10.258 -17.370 -5.800 1.00 51.72 83 ALA A CA 1
ATOM 617 C C . ALA A 1 83 ? -9.278 -17.061 -6.951 1.00 51.72 83 ALA A C 1
ATOM 619 O O . ALA A 1 83 ? -8.140 -16.666 -6.690 1.00 51.72 83 ALA A O 1
ATOM 620 N N . ASP A 1 84 ? -9.736 -17.135 -8.206 1.00 47.53 84 ASP A N 1
ATOM 621 C CA . ASP A 1 84 ? -8.907 -16.866 -9.395 1.00 47.53 84 ASP A CA 1
ATOM 622 C C . ASP A 1 84 ? -8.446 -15.402 -9.507 1.00 47.53 84 ASP A C 1
ATOM 624 O O . ASP A 1 84 ? -7.394 -15.114 -10.073 1.00 47.53 84 ASP A O 1
ATOM 628 N N . ILE A 1 85 ? -9.180 -14.454 -8.912 1.00 47.94 85 ILE A N 1
ATOM 629 C CA . ILE A 1 85 ? -8.812 -13.025 -8.909 1.00 47.94 85 ILE A CA 1
ATOM 630 C C . ILE A 1 85 ? -7.535 -12.756 -8.086 1.00 47.94 85 ILE A C 1
ATOM 632 O O . ILE A 1 85 ? -6.895 -11.714 -8.267 1.00 47.94 85 ILE A O 1
ATOM 636 N N . PHE A 1 86 ? -7.151 -13.680 -7.198 1.00 46.56 86 PHE A N 1
ATOM 637 C CA . PHE A 1 86 ? -6.045 -13.511 -6.251 1.00 46.56 86 PHE A CA 1
ATOM 638 C C . PHE A 1 86 ? -4.963 -14.596 -6.341 1.00 46.56 86 PHE A C 1
ATOM 640 O O . PHE A 1 86 ? -4.048 -14.587 -5.515 1.00 46.56 86 PHE A O 1
ATOM 647 N N . ALA A 1 87 ? -5.036 -15.507 -7.315 1.00 48.44 87 ALA A N 1
ATOM 648 C CA . ALA A 1 87 ? -3.950 -16.439 -7.591 1.00 48.44 87 ALA A CA 1
ATOM 649 C C . ALA A 1 87 ? -2.752 -15.667 -8.173 1.00 48.44 87 ALA A C 1
ATOM 651 O O . ALA A 1 87 ? -2.872 -14.997 -9.200 1.00 48.44 87 ALA A O 1
ATOM 652 N N . GLU A 1 88 ? -1.596 -15.719 -7.505 1.00 49.56 88 GLU A N 1
ATOM 653 C CA . GLU A 1 88 ? -0.373 -15.094 -8.016 1.00 49.56 88 GLU A CA 1
ATOM 654 C C . GLU A 1 88 ? 0.054 -15.799 -9.321 1.00 49.56 88 GLU A C 1
ATOM 656 O O . GLU A 1 88 ? 0.257 -17.016 -9.318 1.00 49.56 88 GLU A O 1
ATOM 661 N N . PRO A 1 89 ? 0.184 -15.087 -10.458 1.00 49.69 89 PRO A N 1
ATOM 662 C CA . PRO A 1 89 ? 0.438 -15.727 -11.746 1.00 49.69 89 PRO A CA 1
ATOM 663 C C . PRO A 1 89 ? 1.908 -16.142 -11.878 1.00 49.69 89 PRO A C 1
ATOM 665 O O . PRO A 1 89 ? 2.697 -15.375 -12.418 1.00 49.69 89 PRO A O 1
ATOM 668 N N . GLU A 1 90 ? 2.272 -17.352 -11.424 1.00 51.97 90 GLU A N 1
ATOM 669 C CA . GLU A 1 90 ? 3.646 -17.918 -11.401 1.00 51.97 90 GLU A CA 1
ATOM 670 C C . GLU A 1 90 ? 4.449 -17.768 -12.719 1.00 51.97 90 GLU A C 1
ATOM 672 O O . GLU A 1 90 ? 5.679 -17.748 -12.679 1.00 51.97 90 GLU A O 1
ATOM 677 N N . ASP A 1 91 ? 3.788 -17.606 -13.873 1.00 46.28 91 ASP A N 1
ATOM 678 C CA . ASP A 1 91 ? 4.422 -17.645 -15.200 1.00 46.28 91 ASP A CA 1
ATOM 679 C C . ASP A 1 91 ? 4.599 -16.270 -15.891 1.00 46.28 91 ASP A C 1
ATOM 681 O O . ASP A 1 91 ? 5.275 -16.180 -16.916 1.00 46.28 91 ASP A O 1
ATOM 685 N N . ALA A 1 92 ? 4.064 -15.168 -15.346 1.00 47.78 92 ALA A N 1
ATOM 686 C CA . ALA A 1 92 ? 4.137 -13.835 -15.982 1.00 47.78 92 ALA A CA 1
ATOM 687 C C . ALA A 1 92 ? 5.494 -13.107 -15.800 1.00 47.78 92 ALA A C 1
ATOM 689 O O . ALA A 1 92 ? 5.678 -11.972 -16.236 1.00 47.78 92 ALA A O 1
ATOM 690 N N . TYR A 1 93 ? 6.461 -13.753 -15.151 1.00 51.88 93 TYR A N 1
ATOM 691 C CA . TYR A 1 93 ? 7.598 -13.092 -14.505 1.00 51.88 93 TYR A CA 1
ATOM 692 C C . TYR A 1 93 ? 8.808 -12.791 -15.415 1.00 51.88 93 TYR A C 1
ATOM 694 O O . TYR A 1 93 ? 9.708 -12.064 -15.003 1.00 51.88 93 TYR A O 1
ATOM 702 N N . PHE A 1 94 ? 8.884 -13.334 -16.637 1.00 45.09 94 PHE A N 1
ATOM 703 C CA . PHE A 1 94 ? 10.181 -13.481 -17.325 1.00 45.09 94 PHE A CA 1
ATOM 704 C C . PHE A 1 94 ? 10.526 -12.486 -18.448 1.00 45.09 94 PHE A C 1
ATOM 706 O O . PHE A 1 94 ? 11.645 -12.538 -18.955 1.00 45.09 94 PHE A O 1
ATOM 713 N N . HIS A 1 95 ? 9.635 -11.566 -18.831 1.00 50.56 95 HIS A N 1
ATOM 714 C CA . HIS A 1 95 ? 9.854 -10.723 -20.022 1.00 50.56 95 HIS A CA 1
ATOM 715 C C . HIS A 1 95 ? 10.235 -9.256 -19.762 1.00 50.56 95 HIS A C 1
ATOM 717 O O . HIS A 1 95 ? 10.533 -8.541 -20.717 1.00 50.56 95 HIS A O 1
ATOM 723 N N . LEU A 1 96 ? 10.278 -8.789 -18.508 1.00 49.12 96 LEU A N 1
ATOM 724 C CA . LEU A 1 96 ? 10.395 -7.349 -18.242 1.00 49.12 96 LEU A CA 1
ATOM 725 C C . LEU A 1 96 ? 11.794 -6.763 -18.493 1.00 49.12 96 LEU A C 1
ATOM 727 O O . LEU A 1 96 ? 11.899 -5.670 -19.035 1.00 49.12 96 LEU A O 1
ATOM 731 N N . TYR A 1 97 ? 12.875 -7.465 -18.144 1.00 46.03 97 TYR A N 1
ATOM 732 C CA . TYR A 1 97 ? 14.216 -6.857 -18.165 1.00 46.03 97 TYR A CA 1
ATOM 733 C C . TYR A 1 97 ? 14.830 -6.685 -19.561 1.00 46.03 97 TYR A C 1
ATOM 735 O O . TYR A 1 97 ? 15.753 -5.896 -19.718 1.00 46.03 97 TYR A O 1
ATOM 743 N N . SER A 1 98 ? 14.340 -7.394 -20.583 1.00 49.84 98 SER A N 1
ATOM 744 C CA . SER A 1 98 ? 14.898 -7.304 -21.942 1.00 49.84 98 SER A CA 1
ATOM 745 C C . SER A 1 98 ? 14.197 -6.283 -22.839 1.00 49.84 98 SER A C 1
ATOM 747 O O . SER A 1 98 ? 14.673 -6.027 -23.940 1.00 49.84 98 SER A O 1
ATOM 749 N N . ALA A 1 99 ? 13.036 -5.770 -22.420 1.0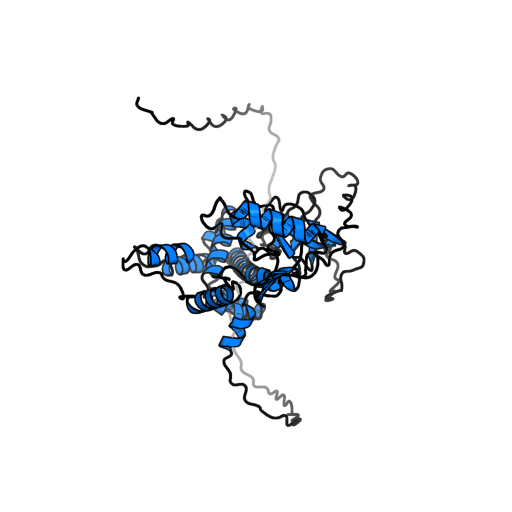0 52.03 99 ALA A N 1
ATOM 750 C CA . ALA A 1 99 ? 12.194 -4.909 -23.250 1.00 52.03 99 ALA A CA 1
ATOM 751 C C . ALA A 1 99 ? 12.441 -3.410 -23.025 1.00 52.03 99 ALA A C 1
ATOM 753 O O . ALA A 1 99 ? 12.066 -2.605 -23.876 1.00 52.03 99 ALA A O 1
ATOM 754 N N . TYR A 1 100 ? 13.077 -3.031 -21.913 1.00 53.75 100 TYR A N 1
ATOM 755 C CA . TYR A 1 100 ? 13.440 -1.641 -21.667 1.00 53.75 100 TYR A CA 1
ATOM 756 C C . TYR A 1 100 ? 14.815 -1.365 -22.280 1.00 53.75 100 TYR A C 1
ATOM 758 O O . TYR A 1 100 ? 15.782 -2.026 -21.900 1.00 53.75 100 TYR A O 1
ATOM 766 N N . PRO A 1 101 ? 14.925 -0.433 -23.242 1.00 52.06 101 PRO A N 1
ATOM 767 C CA . PRO A 1 101 ? 16.208 -0.059 -23.814 1.00 52.06 101 PRO A CA 1
ATOM 768 C C . PRO A 1 101 ? 17.092 0.545 -22.718 1.00 52.06 101 PRO A C 1
ATOM 770 O O . PRO A 1 101 ? 16.864 1.657 -22.252 1.00 52.06 101 PRO A O 1
ATOM 773 N N . THR A 1 102 ? 18.101 -0.209 -22.290 1.00 54.19 102 THR A N 1
ATOM 774 C CA . THR A 1 102 ? 19.053 0.198 -21.247 1.00 54.19 102 THR A CA 1
ATOM 775 C C . THR A 1 102 ? 19.958 1.350 -21.694 1.00 54.19 102 THR A C 1
ATOM 777 O O . THR A 1 102 ? 20.559 2.019 -20.859 1.00 54.19 102 THR A O 1
ATOM 780 N N . ASP A 1 103 ? 20.052 1.589 -23.004 1.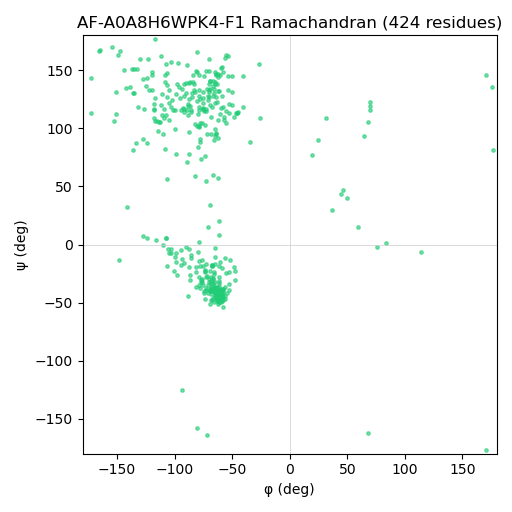00 51.28 103 ASP A N 1
ATOM 781 C CA . ASP A 1 103 ? 21.076 2.449 -23.601 1.00 51.28 103 ASP A CA 1
ATOM 782 C C . ASP A 1 103 ? 20.692 3.941 -23.670 1.00 51.28 103 ASP A C 1
ATOM 784 O O . ASP A 1 103 ? 21.531 4.760 -24.037 1.00 51.28 103 ASP A O 1
ATOM 788 N N . GLU A 1 104 ? 19.469 4.324 -23.280 1.00 53.62 104 GLU A N 1
ATOM 789 C CA . GLU A 1 104 ? 18.996 5.722 -23.350 1.00 53.62 104 GLU A CA 1
ATOM 790 C C . GLU A 1 104 ? 18.125 6.123 -22.143 1.00 53.62 104 GLU A C 1
ATOM 792 O O . GLU A 1 104 ? 17.203 6.928 -22.239 1.00 53.62 104 GLU A O 1
ATOM 797 N N . LEU A 1 105 ? 18.405 5.551 -20.968 1.00 54.28 105 LEU A N 1
ATOM 798 C CA . LEU A 1 105 ? 17.853 6.058 -19.711 1.00 54.28 105 LEU A CA 1
ATOM 799 C C . LEU A 1 105 ? 18.673 7.277 -19.286 1.00 54.28 105 LEU A C 1
ATOM 801 O O . LEU A 1 105 ? 19.618 7.171 -18.501 1.00 54.28 105 LEU A O 1
ATOM 805 N N . GLU A 1 106 ? 18.328 8.442 -19.833 1.00 51.75 106 GLU A N 1
ATOM 806 C CA . GLU A 1 106 ? 18.784 9.711 -19.277 1.00 51.75 106 GLU A CA 1
ATOM 807 C C . GLU A 1 106 ? 18.315 9.763 -17.820 1.00 51.75 106 GLU A C 1
ATOM 809 O O . GLU A 1 106 ? 17.118 9.854 -17.534 1.00 51.75 106 GLU A O 1
ATOM 814 N N . LEU A 1 107 ? 19.265 9.657 -16.881 1.00 53.31 107 LEU A N 1
ATOM 815 C CA . LEU A 1 107 ? 19.016 10.062 -15.502 1.00 53.31 107 LEU A CA 1
ATOM 816 C C . LEU A 1 107 ? 18.424 11.462 -15.605 1.00 53.31 107 LEU A C 1
ATOM 818 O O . LEU A 1 107 ? 19.096 12.307 -16.204 1.00 53.31 107 LEU A O 1
ATOM 822 N N . PRO A 1 108 ? 17.192 11.695 -15.113 1.00 52.91 108 PRO A N 1
ATOM 823 C CA . PRO A 1 108 ? 16.536 12.972 -15.301 1.00 52.91 108 PRO A CA 1
ATOM 824 C C . PRO A 1 108 ? 17.517 14.028 -14.822 1.00 52.91 108 PRO A C 1
ATOM 826 O O . PRO A 1 108 ? 17.877 14.030 -13.642 1.00 52.91 108 PRO A O 1
ATOM 829 N N . GLU A 1 109 ? 18.024 14.850 -15.751 1.00 48.81 109 GLU A N 1
ATOM 830 C CA . GLU A 1 109 ? 18.826 16.005 -15.389 1.00 48.81 109 GLU A CA 1
ATOM 831 C C . GLU A 1 109 ? 17.933 16.779 -14.439 1.00 48.81 109 GLU A C 1
ATOM 833 O O . GLU A 1 109 ? 16.900 17.312 -14.851 1.00 48.81 109 GLU A O 1
ATOM 838 N N . CYS A 1 110 ? 18.270 16.690 -13.149 1.00 44.91 110 CYS A N 1
ATOM 839 C CA . CYS A 1 110 ? 17.512 17.271 -12.063 1.00 44.91 110 CYS A CA 1
ATOM 840 C C . CYS A 1 110 ? 17.182 18.690 -12.507 1.00 44.91 110 CYS A C 1
ATOM 842 O O . CYS A 1 110 ? 18.104 19.472 -12.767 1.00 44.91 110 CYS A O 1
ATOM 844 N N . PHE A 1 111 ? 15.891 18.950 -12.731 1.00 51.47 111 PHE A N 1
ATOM 845 C CA . PHE A 1 111 ? 15.388 20.237 -13.176 1.00 51.47 111 PHE A CA 1
ATOM 846 C C . PHE A 1 111 ? 16.085 21.285 -12.323 1.00 51.47 111 PHE A C 1
ATOM 848 O O . PHE A 1 111 ? 15.963 21.252 -11.102 1.00 51.47 111 PHE A O 1
ATOM 855 N N . LYS A 1 112 ? 16.928 22.114 -12.945 1.00 48.78 112 LYS A N 1
ATOM 856 C CA . LYS A 1 112 ? 17.746 23.074 -12.209 1.00 48.78 112 LYS A CA 1
ATOM 857 C C . LYS A 1 112 ? 16.794 24.065 -11.562 1.00 48.78 112 LYS A C 1
ATOM 859 O O . LYS A 1 112 ? 16.290 24.956 -12.239 1.00 48.78 112 LYS A O 1
ATOM 864 N N . GLU A 1 113 ? 16.546 23.836 -10.279 1.00 45.44 113 GLU A N 1
ATOM 865 C CA . GLU A 1 113 ? 15.763 24.660 -9.374 1.00 45.44 113 GLU A CA 1
ATOM 866 C C . GLU A 1 113 ? 16.177 26.117 -9.564 1.00 45.44 113 GLU A C 1
ATOM 868 O O . GLU A 1 113 ? 17.313 26.519 -9.293 1.00 45.44 113 GLU A O 1
ATOM 873 N N . THR A 1 114 ? 15.258 26.923 -10.083 1.00 46.91 114 THR A N 1
ATOM 874 C CA . THR A 1 114 ? 15.391 28.374 -10.074 1.00 46.91 114 THR A CA 1
ATOM 875 C C . THR A 1 114 ? 15.067 28.874 -8.670 1.00 46.91 114 THR A C 1
ATOM 877 O O . THR A 1 114 ? 13.999 29.414 -8.445 1.00 46.91 114 THR A O 1
ATOM 880 N N . GLY A 1 115 ? 16.012 28.638 -7.759 1.00 47.09 115 GLY A N 1
ATOM 881 C CA . GLY A 1 115 ? 16.264 29.290 -6.472 1.00 47.09 115 GLY A CA 1
ATOM 882 C C . GLY A 1 115 ? 15.162 30.105 -5.795 1.00 47.09 115 GLY A C 1
ATOM 883 O O . GLY A 1 115 ? 15.319 31.322 -5.715 1.00 47.09 115 GLY A O 1
ATOM 884 N N . ASP A 1 116 ? 14.199 29.428 -5.169 1.00 59.41 116 ASP A N 1
ATOM 885 C CA . ASP A 1 116 ? 13.513 29.919 -3.972 1.00 59.41 116 ASP A CA 1
ATOM 886 C C . ASP A 1 116 ? 13.791 28.926 -2.818 1.00 59.41 116 ASP A C 1
ATOM 888 O O . ASP A 1 116 ? 13.497 27.737 -2.885 1.00 59.41 116 ASP A O 1
ATOM 892 N N . GLU A 1 117 ? 14.479 29.394 -1.771 1.00 56.03 117 GLU A N 1
ATOM 893 C CA . GLU A 1 117 ? 15.139 28.574 -0.729 1.00 56.03 117 GLU A CA 1
ATOM 894 C C . GLU A 1 117 ? 14.185 27.843 0.254 1.00 56.03 117 GLU A C 1
ATOM 896 O O . GLU A 1 117 ? 14.640 27.355 1.287 1.00 56.03 117 GLU A O 1
ATOM 901 N N . ASP A 1 118 ? 12.890 27.731 -0.060 1.00 59.22 118 ASP A N 1
ATOM 902 C CA . ASP A 1 118 ? 11.867 27.035 0.748 1.00 59.22 118 ASP A CA 1
ATOM 903 C C . ASP A 1 118 ? 11.054 25.988 -0.052 1.00 59.22 118 ASP A C 1
ATOM 905 O O . ASP A 1 118 ? 10.095 25.411 0.472 1.00 59.22 118 ASP A O 1
ATOM 909 N N . ASP A 1 119 ? 11.426 25.700 -1.303 1.00 66.12 119 ASP A N 1
ATOM 910 C CA . ASP A 1 119 ? 10.664 24.787 -2.159 1.00 66.12 119 ASP A CA 1
ATOM 911 C C . ASP A 1 119 ? 10.864 23.325 -1.723 1.00 66.12 119 ASP A C 1
ATOM 913 O O . ASP A 1 119 ? 11.899 22.697 -1.953 1.00 66.12 119 ASP A O 1
ATOM 917 N N . GLY A 1 120 ? 9.863 22.767 -1.039 1.00 85.25 120 GLY A N 1
ATOM 918 C CA . GLY A 1 120 ? 9.829 21.350 -0.679 1.00 85.25 120 GLY A CA 1
ATOM 919 C C . GLY A 1 120 ? 9.979 20.425 -1.897 1.00 85.25 120 GLY A C 1
ATOM 920 O O . GLY A 1 120 ? 9.770 20.827 -3.040 1.00 85.25 120 GLY A O 1
ATOM 921 N N . LYS A 1 121 ? 10.312 19.146 -1.652 1.00 89.50 121 LYS A N 1
ATOM 922 C CA . LYS A 1 121 ? 10.433 18.137 -2.720 1.00 89.50 121 LYS A CA 1
ATOM 923 C C . LYS A 1 121 ? 9.179 18.154 -3.614 1.00 89.50 121 LYS A C 1
ATOM 925 O O . LYS A 1 121 ? 8.074 18.065 -3.072 1.00 89.50 121 LYS A O 1
ATOM 930 N N . PRO A 1 122 ? 9.322 18.190 -4.951 1.00 91.44 122 PRO A N 1
ATOM 931 C CA . PRO A 1 122 ? 8.174 18.215 -5.849 1.00 91.44 122 PRO A CA 1
ATOM 932 C C . PRO A 1 122 ? 7.329 16.946 -5.699 1.00 91.44 122 PRO A C 1
ATOM 934 O O . PRO A 1 122 ? 7.861 15.857 -5.464 1.00 91.44 122 PRO A O 1
ATOM 937 N N . ILE A 1 123 ? 6.014 17.087 -5.869 1.00 92.00 123 ILE A N 1
ATOM 938 C CA . ILE A 1 123 ? 5.055 15.978 -5.858 1.00 92.00 123 ILE A CA 1
ATOM 939 C C . ILE A 1 123 ? 4.735 15.598 -7.306 1.00 92.00 123 ILE A C 1
ATOM 941 O O . ILE A 1 123 ? 4.431 16.445 -8.144 1.00 92.00 123 ILE A O 1
ATOM 945 N N . ARG A 1 124 ? 4.837 14.309 -7.615 1.00 94.50 124 ARG A N 1
ATOM 946 C CA . ARG A 1 124 ? 4.563 13.731 -8.934 1.00 94.50 124 ARG A CA 1
ATOM 947 C C . ARG A 1 124 ? 3.638 12.536 -8.785 1.00 94.50 124 ARG A C 1
ATOM 949 O O . ARG A 1 124 ? 3.593 11.919 -7.726 1.00 94.50 124 ARG A O 1
ATOM 956 N N . ARG A 1 125 ? 2.958 12.147 -9.855 1.00 95.56 125 ARG A N 1
ATOM 957 C CA . ARG A 1 125 ? 2.168 10.914 -9.919 1.00 95.56 125 ARG A CA 1
ATOM 958 C C . ARG A 1 125 ? 2.900 9.872 -10.746 1.00 95.56 125 ARG A C 1
ATOM 960 O O . ARG A 1 125 ? 3.406 10.180 -11.817 1.00 95.56 125 ARG A O 1
ATOM 967 N N . LEU A 1 126 ? 2.983 8.645 -10.240 1.00 96.31 126 LEU A N 1
ATOM 968 C CA . LEU A 1 126 ? 3.665 7.524 -10.881 1.00 96.31 126 LEU A CA 1
ATOM 969 C C . LEU A 1 126 ? 2.632 6.489 -11.341 1.00 96.31 126 LEU A C 1
ATOM 971 O O . LEU A 1 126 ? 1.984 5.829 -10.527 1.00 96.31 126 LEU A O 1
ATOM 975 N N . THR A 1 127 ? 2.470 6.350 -12.654 1.00 96.12 127 THR A N 1
ATOM 976 C CA . THR A 1 127 ? 1.525 5.424 -13.298 1.00 96.12 127 THR A CA 1
ATOM 977 C C . THR A 1 127 ? 2.252 4.300 -14.032 1.00 96.12 127 THR A C 1
ATOM 979 O O . THR A 1 127 ? 3.453 4.377 -14.290 1.00 96.12 127 THR A O 1
ATOM 982 N N . LYS A 1 128 ? 1.529 3.213 -14.334 1.00 95.88 128 LYS A N 1
ATOM 983 C CA . LYS A 1 128 ? 2.067 1.942 -14.851 1.00 95.88 128 LYS A CA 1
ATOM 984 C C . LYS A 1 128 ? 3.319 1.515 -14.085 1.00 95.88 128 LYS A C 1
ATOM 986 O O . LYS A 1 128 ? 4.330 1.144 -14.676 1.00 95.88 128 LYS A O 1
ATOM 991 N N . PHE A 1 129 ? 3.255 1.647 -12.764 1.00 96.69 129 PHE A N 1
ATOM 992 C CA . PHE A 1 129 ? 4.427 1.486 -11.925 1.00 96.69 129 PHE A CA 1
ATOM 993 C C . PHE A 1 129 ? 4.632 0.038 -11.484 1.00 96.69 129 PHE A C 1
ATOM 995 O O . PHE A 1 129 ? 3.680 -0.737 -11.358 1.00 96.69 129 PHE A O 1
ATOM 1002 N N . SER A 1 130 ? 5.875 -0.305 -11.183 1.00 95.81 130 SER A N 1
ATOM 1003 C CA . SER A 1 130 ? 6.267 -1.561 -10.554 1.00 95.81 130 SER A CA 1
ATOM 1004 C C . SER A 1 130 ? 7.304 -1.313 -9.464 1.00 95.81 130 SER A C 1
ATOM 1006 O O . SER A 1 130 ? 8.052 -0.339 -9.531 1.00 95.81 130 SER A O 1
ATOM 1008 N N . ILE A 1 131 ? 7.331 -2.176 -8.443 1.00 95.00 131 ILE A N 1
ATOM 1009 C CA . ILE A 1 131 ? 8.304 -2.103 -7.344 1.00 95.00 131 ILE A CA 1
ATOM 1010 C C . ILE A 1 131 ? 9.082 -3.412 -7.278 1.00 95.00 131 ILE A C 1
ATOM 1012 O O . ILE A 1 131 ? 8.491 -4.493 -7.308 1.00 95.00 131 ILE A O 1
ATOM 1016 N N . PHE A 1 132 ? 10.403 -3.310 -7.179 1.00 93.25 132 PHE A N 1
ATOM 1017 C CA . PHE A 1 132 ? 11.324 -4.438 -7.246 1.00 93.25 132 PHE A CA 1
ATOM 1018 C C . PHE A 1 132 ? 12.552 -4.216 -6.360 1.00 93.25 132 PHE A C 1
ATOM 1020 O O . PHE A 1 132 ? 12.796 -3.118 -5.863 1.00 93.25 132 PHE A O 1
ATOM 1027 N N . ARG A 1 133 ? 13.321 -5.278 -6.115 1.00 91.69 133 ARG A N 1
ATOM 1028 C CA . ARG A 1 133 ? 14.612 -5.187 -5.418 1.00 91.69 133 ARG A CA 1
ATOM 1029 C C . ARG A 1 133 ? 15.714 -4.957 -6.441 1.00 91.69 133 ARG A C 1
ATOM 1031 O O . ARG A 1 133 ? 15.710 -5.587 -7.490 1.00 91.69 133 ARG A O 1
ATOM 1038 N N . LYS A 1 134 ? 16.667 -4.087 -6.115 1.00 87.06 134 LYS A N 1
ATOM 1039 C CA . LYS A 1 134 ? 17.783 -3.738 -7.005 1.00 87.06 134 LYS A CA 1
ATOM 1040 C C . LYS A 1 134 ? 18.698 -4.927 -7.316 1.00 87.06 134 LYS A C 1
ATOM 1042 O O . LYS A 1 134 ? 19.173 -5.043 -8.440 1.00 87.06 134 LYS A O 1
ATOM 1047 N N . ASP A 1 135 ? 18.916 -5.791 -6.325 1.00 85.19 135 ASP A N 1
ATOM 1048 C CA . ASP A 1 135 ? 19.912 -6.871 -6.381 1.00 85.19 135 ASP A CA 1
ATOM 1049 C C . ASP A 1 135 ? 19.316 -8.268 -6.630 1.00 85.19 135 ASP A C 1
ATOM 1051 O O . ASP A 1 135 ? 20.065 -9.227 -6.821 1.00 85.19 135 ASP A O 1
ATOM 1055 N N . ASP A 1 136 ? 17.986 -8.409 -6.622 1.00 80.62 136 ASP A N 1
ATOM 1056 C CA . ASP A 1 136 ? 17.342 -9.711 -6.798 1.00 80.62 136 ASP A CA 1
ATOM 1057 C C . ASP A 1 136 ? 16.899 -9.915 -8.250 1.00 80.62 136 ASP A C 1
ATOM 1059 O O . ASP A 1 136 ? 16.236 -9.071 -8.842 1.00 80.62 136 ASP A O 1
ATOM 1063 N N . ASP A 1 137 ? 17.116 -11.127 -8.769 1.00 70.94 137 ASP A N 1
ATOM 1064 C CA . ASP A 1 137 ? 16.526 -11.603 -10.033 1.00 70.94 137 ASP A CA 1
ATOM 1065 C C . ASP A 1 137 ? 14.986 -11.732 -9.970 1.00 70.94 137 ASP A C 1
ATOM 1067 O O . ASP A 1 137 ? 14.339 -12.126 -10.946 1.00 70.94 137 ASP A O 1
ATOM 1071 N N . LYS A 1 138 ? 14.376 -11.465 -8.807 1.00 73.00 138 LYS A N 1
ATOM 1072 C CA . LYS A 1 138 ? 12.923 -11.466 -8.642 1.00 73.00 138 LYS A CA 1
ATOM 1073 C C . LYS A 1 138 ? 12.366 -10.138 -9.148 1.00 73.00 138 LYS A C 1
ATOM 1075 O O . LYS A 1 138 ? 12.727 -9.093 -8.614 1.00 73.00 138 LYS A O 1
ATOM 1080 N N . PRO A 1 139 ? 11.429 -10.160 -10.105 1.00 79.19 139 PRO A N 1
ATOM 1081 C CA . PRO A 1 139 ? 11.060 -8.946 -10.812 1.00 79.19 139 PRO A CA 1
ATOM 1082 C C . PRO A 1 139 ? 10.136 -8.034 -10.009 1.00 79.19 139 PRO A C 1
ATOM 1084 O O . PRO A 1 139 ? 10.056 -6.871 -10.367 1.00 79.19 139 PRO A O 1
ATOM 1087 N N . PHE A 1 140 ? 9.452 -8.514 -8.957 1.00 91.75 140 PHE A N 1
ATOM 1088 C CA . PHE A 1 140 ? 8.480 -7.721 -8.194 1.00 91.75 140 PHE A CA 1
ATOM 1089 C C . PHE A 1 140 ? 8.487 -8.031 -6.694 1.00 91.75 140 PHE A C 1
ATOM 1091 O O . PHE A 1 140 ? 8.770 -9.154 -6.272 1.00 91.75 140 PHE A O 1
ATOM 1098 N N . VAL A 1 141 ? 8.141 -7.025 -5.889 1.00 91.94 141 VAL A N 1
ATOM 1099 C CA . VAL A 1 141 ? 8.064 -7.092 -4.424 1.00 91.94 141 VAL A CA 1
ATOM 1100 C C . VAL A 1 141 ? 6.676 -6.667 -3.967 1.00 91.94 141 VAL A C 1
ATOM 1102 O O . VAL A 1 141 ? 6.161 -5.653 -4.420 1.00 91.94 141 VAL A O 1
ATOM 1105 N N . HIS A 1 142 ? 6.081 -7.392 -3.020 1.00 91.94 142 HIS A N 1
ATOM 1106 C CA . HIS A 1 142 ? 4.820 -6.965 -2.421 1.00 91.94 142 HIS A CA 1
ATOM 1107 C C . HIS A 1 142 ? 5.024 -5.703 -1.551 1.00 91.94 142 HIS A C 1
ATOM 1109 O O . HIS A 1 142 ? 5.925 -5.700 -0.709 1.00 91.94 142 HIS A O 1
ATOM 1115 N N . PRO A 1 143 ? 4.173 -4.660 -1.651 1.00 91.56 143 PRO A N 1
ATOM 1116 C CA . PRO A 1 143 ? 4.349 -3.395 -0.923 1.00 91.56 143 PRO A CA 1
ATOM 1117 C C . PRO A 1 143 ? 4.547 -3.529 0.595 1.00 91.56 143 PRO A C 1
ATOM 1119 O O . PRO A 1 143 ? 5.285 -2.758 1.199 1.00 91.56 143 PRO A O 1
ATOM 1122 N N . LEU A 1 144 ? 3.908 -4.517 1.229 1.00 87.44 144 LEU A N 1
ATOM 1123 C CA . LEU A 1 144 ? 4.057 -4.753 2.673 1.00 87.44 144 LEU A CA 1
ATOM 1124 C C . LEU A 1 144 ? 5.468 -5.211 3.076 1.00 87.44 144 LEU A C 1
ATOM 1126 O O . LEU A 1 144 ? 5.907 -4.887 4.172 1.00 87.44 144 LEU A O 1
ATOM 1130 N N . CYS A 1 145 ? 6.200 -5.891 2.190 1.00 87.31 145 CYS A N 1
ATOM 1131 C CA . CYS A 1 145 ? 7.562 -6.347 2.477 1.00 87.31 145 CYS A CA 1
ATOM 1132 C C . CYS A 1 145 ? 8.559 -5.184 2.566 1.00 87.31 145 CYS A C 1
ATOM 1134 O O . CYS A 1 145 ? 9.600 -5.315 3.204 1.00 87.31 145 CYS A O 1
ATOM 1136 N N . ILE A 1 146 ? 8.239 -4.042 1.949 1.00 88.12 146 ILE A N 1
ATOM 1137 C CA . ILE A 1 146 ? 9.108 -2.861 1.947 1.00 88.12 146 ILE A CA 1
ATOM 1138 C C . ILE A 1 146 ? 9.276 -2.330 3.369 1.00 88.12 146 ILE A C 1
ATOM 1140 O O . ILE A 1 146 ? 10.388 -2.002 3.761 1.00 88.12 146 ILE A O 1
ATOM 1144 N N . GLU A 1 147 ? 8.199 -2.307 4.159 1.00 80.38 147 GLU A N 1
ATOM 1145 C CA . GLU A 1 147 ? 8.243 -1.829 5.544 1.00 80.38 147 GLU A CA 1
ATOM 1146 C C . GLU A 1 147 ? 9.010 -2.772 6.471 1.00 80.38 147 GLU A C 1
ATOM 1148 O O . GLU A 1 147 ? 9.764 -2.321 7.335 1.00 80.38 147 GLU A O 1
ATOM 1153 N N . GLU A 1 148 ? 8.843 -4.079 6.285 1.00 81.75 148 GLU A N 1
ATOM 1154 C CA . GLU A 1 148 ? 9.476 -5.094 7.130 1.00 81.75 148 GLU A CA 1
ATOM 1155 C C . GLU A 1 148 ? 11.001 -5.133 6.943 1.00 81.75 148 GLU A C 1
ATOM 1157 O O . GLU A 1 148 ? 11.743 -5.400 7.889 1.00 81.75 148 GLU A O 1
ATOM 1162 N N . GLU A 1 149 ? 11.482 -4.820 5.738 1.00 80.19 149 GLU A N 1
ATOM 1163 C CA . GLU A 1 149 ? 12.891 -4.959 5.345 1.00 80.19 149 GLU A CA 1
ATOM 1164 C C . GLU A 1 149 ? 13.643 -3.623 5.208 1.00 80.19 149 GLU A C 1
ATOM 1166 O O . GLU A 1 149 ? 14.821 -3.607 4.830 1.00 80.19 149 GLU A O 1
ATOM 1171 N N . SER A 1 150 ? 12.983 -2.511 5.559 1.00 62.03 150 SER A N 1
ATOM 1172 C CA . SER A 1 150 ? 13.409 -1.114 5.348 1.00 62.03 150 SER A CA 1
ATOM 1173 C C . SER A 1 150 ? 14.844 -0.767 5.768 1.00 62.03 150 SER A C 1
ATOM 1175 O O . SER A 1 150 ? 15.377 0.254 5.350 1.00 62.03 150 SER A O 1
ATOM 1177 N N . ALA A 1 151 ? 15.485 -1.561 6.629 1.00 61.25 151 ALA A N 1
ATOM 1178 C CA . ALA A 1 151 ? 16.794 -1.224 7.182 1.00 61.25 151 ALA A CA 1
ATOM 1179 C C . ALA A 1 151 ? 17.983 -1.559 6.259 1.00 61.25 151 ALA A C 1
ATOM 1181 O O . ALA A 1 151 ? 19.073 -1.031 6.485 1.00 61.25 151 ALA A O 1
ATOM 1182 N N . SER A 1 152 ? 17.824 -2.435 5.257 1.00 63.41 152 SER A N 1
ATOM 1183 C CA . SER A 1 152 ? 18.966 -2.868 4.427 1.00 63.41 152 SER A CA 1
ATOM 1184 C C . SER A 1 152 ? 18.663 -3.211 2.970 1.00 63.41 152 SER A C 1
ATOM 1186 O O . SER A 1 152 ? 19.607 -3.378 2.202 1.00 63.41 152 SER A O 1
ATOM 1188 N N . ALA A 1 153 ? 17.397 -3.362 2.577 1.00 72.62 153 ALA A N 1
ATOM 1189 C CA . ALA A 1 153 ? 17.056 -3.725 1.206 1.00 72.62 153 ALA A CA 1
ATOM 1190 C C . ALA A 1 153 ? 16.940 -2.480 0.311 1.00 72.62 153 ALA A C 1
ATOM 1192 O O . ALA A 1 153 ? 16.172 -1.561 0.596 1.00 72.62 153 ALA A O 1
ATOM 1193 N N . ALA A 1 154 ? 17.687 -2.465 -0.795 1.00 87.19 154 ALA A N 1
ATOM 1194 C CA . ALA A 1 154 ? 17.551 -1.457 -1.840 1.00 87.19 154 ALA A CA 1
ATOM 1195 C C . ALA A 1 154 ? 16.326 -1.784 -2.709 1.00 87.19 154 ALA A C 1
ATOM 1197 O O . ALA A 1 154 ? 16.415 -2.547 -3.675 1.00 87.19 154 ALA A O 1
ATOM 1198 N N . PHE A 1 155 ? 15.166 -1.242 -2.338 1.00 92.06 155 PHE A N 1
ATOM 1199 C CA . PHE A 1 155 ? 13.975 -1.273 -3.185 1.00 92.06 155 PHE A CA 1
ATOM 1200 C C . PHE A 1 155 ? 14.026 -0.141 -4.206 1.00 92.06 155 PHE A C 1
ATOM 1202 O O . PHE A 1 155 ? 14.376 0.986 -3.862 1.00 92.06 155 PHE A O 1
ATOM 1209 N N . CYS A 1 156 ? 13.643 -0.447 -5.438 1.00 93.00 156 CYS A N 1
ATOM 1210 C CA . CYS A 1 156 ? 13.518 0.487 -6.547 1.00 93.00 156 CYS A CA 1
ATOM 1211 C C . CYS A 1 156 ? 12.091 0.430 -7.090 1.00 93.00 156 CYS A C 1
ATOM 1213 O O . CYS A 1 156 ? 11.371 -0.554 -6.898 1.00 93.00 156 CYS A O 1
ATOM 1215 N N . ALA A 1 157 ? 11.691 1.473 -7.804 1.00 94.75 157 ALA A N 1
ATOM 1216 C CA . ALA A 1 157 ? 10.431 1.483 -8.528 1.00 94.75 157 ALA A CA 1
ATOM 1217 C C . ALA A 1 157 ? 10.642 2.044 -9.930 1.00 94.75 157 ALA A C 1
ATOM 1219 O O . ALA A 1 157 ? 11.522 2.867 -10.143 1.00 94.75 157 ALA A O 1
ATOM 1220 N N . ALA A 1 158 ? 9.840 1.621 -10.894 1.00 94.94 158 ALA A N 1
ATOM 1221 C CA . ALA A 1 158 ? 9.853 2.193 -12.235 1.00 94.94 158 ALA A CA 1
ATOM 1222 C C . ALA A 1 158 ? 8.427 2.492 -12.677 1.00 94.94 158 ALA A C 1
ATOM 1224 O O . ALA A 1 158 ? 7.499 1.827 -12.223 1.00 94.94 158 ALA A O 1
ATOM 1225 N N . GLY A 1 159 ? 8.241 3.487 -13.538 1.00 95.50 159 GLY A N 1
ATOM 1226 C CA . GLY A 1 159 ? 6.926 3.860 -14.051 1.00 95.50 159 GLY A CA 1
ATOM 1227 C C . GLY A 1 159 ? 6.953 5.168 -14.830 1.00 95.50 159 GLY A C 1
ATOM 1228 O O . GLY A 1 159 ? 8.002 5.772 -15.027 1.00 95.50 159 GLY A O 1
ATOM 1229 N N . TRP A 1 160 ? 5.783 5.616 -15.269 1.00 95.31 160 TRP A N 1
ATOM 1230 C CA . TRP A 1 160 ? 5.598 6.901 -15.936 1.00 95.31 160 TRP A CA 1
ATOM 1231 C C . TRP A 1 160 ? 5.260 7.968 -14.902 1.00 95.31 160 TRP A C 1
ATOM 1233 O O . TRP A 1 160 ? 4.215 7.896 -14.256 1.00 95.31 160 TRP A O 1
ATOM 1243 N N . ALA A 1 161 ? 6.154 8.936 -14.733 1.00 95.31 161 ALA A N 1
ATOM 1244 C CA . ALA A 1 161 ? 5.959 10.081 -13.866 1.00 95.31 161 ALA A CA 1
ATOM 1245 C C . ALA A 1 161 ? 5.311 11.242 -14.628 1.00 95.31 161 ALA A C 1
ATOM 1247 O O . ALA A 1 161 ? 5.793 11.645 -15.688 1.00 95.31 161 ALA A O 1
ATOM 1248 N N . THR A 1 162 ? 4.256 11.799 -14.045 1.00 94.31 162 THR A N 1
ATOM 1249 C CA . THR A 1 162 ? 3.594 13.037 -14.468 1.00 94.31 162 THR A CA 1
ATOM 1250 C C . THR A 1 162 ? 3.654 14.052 -13.334 1.00 94.31 162 THR A C 1
ATOM 1252 O O . THR A 1 162 ? 3.615 13.678 -12.159 1.00 94.31 162 THR A O 1
ATOM 1255 N N . GLU A 1 163 ? 3.778 15.337 -13.658 1.00 91.31 163 GLU A N 1
ATOM 1256 C CA . GLU A 1 163 ? 3.678 16.391 -12.645 1.00 91.31 163 GLU A CA 1
ATOM 1257 C C . GLU A 1 163 ? 2.259 16.418 -12.073 1.00 91.31 163 GLU A C 1
ATOM 1259 O O . GLU A 1 163 ? 1.282 16.407 -12.823 1.00 91.31 163 GLU A O 1
ATOM 1264 N N . GLU A 1 164 ? 2.146 16.422 -10.743 1.00 88.31 164 GLU A N 1
ATOM 1265 C CA . GLU A 1 164 ? 0.851 16.583 -10.091 1.00 88.31 164 GLU A CA 1
ATOM 1266 C C . GLU A 1 164 ? 0.527 18.077 -10.095 1.00 88.31 164 GLU A C 1
ATOM 1268 O O . GLU A 1 164 ? 1.096 18.857 -9.328 1.00 88.31 164 GLU A O 1
ATOM 1273 N N . ARG A 1 165 ? -0.352 18.503 -11.004 1.00 81.94 165 ARG A N 1
ATOM 1274 C CA . ARG A 1 165 ? -0.862 19.873 -10.983 1.00 81.94 165 ARG A CA 1
ATOM 1275 C C . ARG A 1 165 ? -1.816 19.969 -9.802 1.00 81.94 165 ARG A C 1
ATOM 1277 O O . ARG A 1 165 ? -2.843 19.301 -9.808 1.00 81.94 165 ARG A O 1
ATOM 1284 N N . GLN A 1 166 ? -1.479 20.783 -8.799 1.00 73.00 166 GLN A N 1
ATOM 1285 C CA . GLN A 1 166 ? -2.467 21.178 -7.798 1.00 73.00 166 GLN A CA 1
ATOM 1286 C C . GLN A 1 166 ? -3.644 21.789 -8.552 1.00 73.00 166 GLN A C 1
ATOM 1288 O O . GLN A 1 166 ? -3.486 22.792 -9.250 1.00 73.00 166 GLN A O 1
ATOM 1293 N N . GLU A 1 167 ? -4.797 21.134 -8.472 1.00 63.78 167 GLU A N 1
ATOM 1294 C CA . GLU A 1 167 ? -6.039 21.665 -9.003 1.00 63.78 167 GLU A CA 1
ATOM 1295 C C . GLU A 1 167 ? -6.355 22.935 -8.215 1.00 63.78 167 GLU A C 1
ATOM 1297 O O . GLU A 1 167 ? -6.855 22.899 -7.096 1.00 63.78 167 GLU A O 1
ATOM 1302 N N . THR A 1 168 ? -5.962 24.082 -8.761 1.00 59.62 168 THR A N 1
ATOM 1303 C CA . THR A 1 168 ? -6.176 25.381 -8.132 1.00 59.62 168 THR A CA 1
ATOM 1304 C C . THR A 1 168 ? -7.651 25.763 -8.249 1.00 59.62 168 THR A C 1
ATOM 1306 O O . THR A 1 168 ? -7.972 26.568 -9.115 1.00 59.62 168 THR A O 1
ATOM 1309 N N . ASP A 1 169 ? -8.536 25.164 -7.436 1.00 57.47 169 ASP A N 1
ATOM 1310 C CA . ASP A 1 169 ? -9.964 25.497 -7.206 1.00 57.47 169 ASP A CA 1
ATOM 1311 C C . ASP A 1 169 ? -10.761 25.978 -8.443 1.00 57.47 169 ASP A C 1
ATOM 1313 O O . ASP A 1 169 ? -11.692 26.784 -8.361 1.00 57.47 169 ASP A O 1
ATOM 1317 N N . GLY A 1 170 ? -10.376 25.512 -9.627 1.00 50.69 170 GLY A N 1
ATOM 1318 C CA . GLY A 1 170 ? -10.875 25.975 -10.907 1.00 50.69 170 GLY A CA 1
ATOM 1319 C C . GLY A 1 170 ? -11.626 24.834 -11.547 1.00 50.69 170 GLY A C 1
ATOM 1320 O O . GLY A 1 170 ? -10.997 23.961 -12.126 1.00 50.69 170 GLY A O 1
ATOM 1321 N N . GLU A 1 171 ? -12.948 24.857 -11.394 1.00 53.22 171 GLU A N 1
ATOM 1322 C CA . GLU A 1 171 ? -13.950 23.946 -11.958 1.00 53.22 171 GLU A CA 1
ATOM 1323 C C . GLU A 1 171 ? -13.592 23.426 -13.368 1.00 53.22 171 GLU A C 1
ATOM 1325 O O . GLU A 1 171 ? -14.009 23.990 -14.380 1.00 53.22 171 GLU A O 1
ATOM 1330 N N . TYR A 1 172 ? -12.853 22.323 -13.452 1.00 50.53 172 TYR A N 1
ATOM 1331 C CA . TYR A 1 172 ? -12.710 21.549 -14.678 1.00 50.53 172 TYR A CA 1
ATOM 1332 C C . TYR A 1 172 ? -12.899 20.075 -14.324 1.00 50.53 172 TYR A C 1
ATOM 1334 O O . TYR A 1 172 ? -11.947 19.361 -14.030 1.00 50.53 172 TYR A O 1
ATOM 1342 N N . GLU A 1 173 ? -14.156 19.628 -14.339 1.00 49.44 173 GLU A N 1
ATOM 1343 C CA . GLU A 1 173 ? -14.507 18.206 -14.350 1.00 49.44 173 GLU A CA 1
ATOM 1344 C C . GLU A 1 173 ? -13.952 17.578 -15.640 1.00 49.44 173 GLU A C 1
ATOM 1346 O O . GLU A 1 173 ? -14.589 17.624 -16.693 1.00 49.44 173 GLU A O 1
ATOM 1351 N N . SER A 1 174 ? -12.735 17.040 -15.581 1.00 49.38 174 SER A N 1
ATOM 1352 C CA . SER A 1 174 ? -12.157 16.246 -16.665 1.00 49.38 174 SER A CA 1
ATOM 1353 C C . SER A 1 174 ? -12.104 14.785 -16.235 1.00 49.38 174 SER A C 1
ATOM 1355 O O . SER A 1 174 ? -11.076 14.291 -15.783 1.00 49.38 174 SER A O 1
ATOM 1357 N N . ASP A 1 175 ? -13.242 14.108 -16.387 1.00 49.50 175 ASP A N 1
ATOM 1358 C CA . ASP A 1 175 ? -13.420 12.653 -16.263 1.00 49.50 175 ASP A CA 1
ATOM 1359 C C . ASP A 1 175 ? -12.796 11.922 -17.466 1.00 49.50 175 ASP A C 1
ATOM 1361 O O . ASP A 1 175 ? -13.467 11.211 -18.212 1.00 49.50 175 ASP A O 1
ATOM 1365 N N . ASP A 1 176 ? -11.516 12.184 -17.729 1.00 48.81 176 ASP A N 1
ATOM 1366 C CA . ASP A 1 176 ? -10.807 11.575 -18.846 1.00 48.81 176 ASP A CA 1
ATOM 1367 C C . ASP A 1 176 ? -9.653 10.747 -18.291 1.00 48.81 176 ASP A C 1
ATOM 1369 O O . ASP A 1 176 ? -8.655 11.295 -17.809 1.00 48.81 176 ASP A O 1
ATOM 1373 N N . GLU A 1 177 ? -9.801 9.418 -18.373 1.00 57.84 177 GLU A N 1
ATOM 1374 C CA . GLU A 1 177 ? -8.741 8.405 -18.262 1.00 57.84 177 GLU A CA 1
ATOM 1375 C C . GLU A 1 177 ? -7.725 8.596 -19.406 1.00 57.84 177 GLU A C 1
ATOM 1377 O O . GLU A 1 177 ? -7.479 7.717 -20.235 1.00 57.84 177 GLU A O 1
ATOM 1382 N N . SER A 1 178 ? -7.164 9.801 -19.462 1.00 50.34 178 SER A N 1
ATOM 1383 C CA . SER A 1 178 ? -6.347 10.309 -20.539 1.00 50.34 178 SER A CA 1
ATOM 1384 C C . SER A 1 178 ? -5.095 9.460 -20.602 1.00 50.34 178 SER A C 1
ATOM 1386 O O . SER A 1 178 ? -4.380 9.282 -19.608 1.00 50.34 178 SER A O 1
ATOM 1388 N N . GLU A 1 179 ? -4.820 8.946 -21.795 1.00 60.84 179 GLU A N 1
ATOM 1389 C CA . GLU A 1 179 ? -3.508 8.436 -22.160 1.00 60.84 179 GLU A CA 1
ATOM 1390 C C . GLU A 1 179 ? -2.413 9.365 -21.610 1.00 60.84 179 GLU A C 1
ATOM 1392 O O . GLU A 1 179 ? -2.633 10.578 -21.547 1.00 60.84 179 GLU A O 1
ATOM 1397 N N . PRO A 1 180 ? -1.253 8.824 -21.184 1.00 57.84 180 PRO A N 1
ATOM 1398 C CA . PRO A 1 180 ? -0.182 9.623 -20.598 1.00 57.84 180 PRO A CA 1
ATOM 1399 C C . PRO A 1 180 ? 0.085 10.831 -21.493 1.00 57.84 180 PRO A C 1
ATOM 1401 O O . PRO A 1 180 ? 0.571 10.672 -22.613 1.00 57.84 180 PRO A O 1
ATOM 1404 N N . GLY A 1 181 ? -0.292 12.021 -21.010 1.00 62.97 181 GLY A N 1
ATOM 1405 C CA . GLY A 1 181 ? -0.154 13.256 -21.772 1.00 62.97 181 GLY A CA 1
ATOM 1406 C C . GLY A 1 181 ? 1.298 13.447 -22.195 1.00 62.97 181 GLY A C 1
ATOM 1407 O O . GLY A 1 181 ? 2.200 12.861 -21.589 1.00 62.97 181 GLY A O 1
ATOM 1408 N N . GLU A 1 182 ? 1.532 14.285 -23.207 1.00 71.81 182 GLU A N 1
ATOM 1409 C CA . GLU A 1 182 ? 2.857 14.547 -23.804 1.00 71.81 182 GLU A CA 1
ATOM 1410 C C . GLU A 1 182 ? 3.955 14.926 -22.777 1.00 71.81 182 GLU A C 1
ATOM 1412 O O . GLU A 1 182 ? 5.143 14.887 -23.088 1.00 71.81 182 GLU A O 1
ATOM 1417 N N . GLU A 1 183 ? 3.578 15.246 -21.536 1.00 83.06 183 GLU A N 1
ATOM 1418 C CA . GLU A 1 183 ? 4.459 15.591 -20.415 1.00 83.06 183 GLU A CA 1
ATOM 1419 C C . GLU A 1 183 ? 4.898 14.390 -19.546 1.00 83.06 183 GLU A C 1
ATOM 1421 O O . GLU A 1 183 ? 5.687 14.554 -18.615 1.00 83.06 183 GLU A O 1
ATOM 1426 N N . SER A 1 184 ? 4.427 13.174 -19.832 1.00 89.31 184 SER A N 1
ATOM 1427 C CA . SER A 1 184 ? 4.772 11.977 -19.054 1.00 89.31 184 SER A CA 1
ATOM 1428 C C . SER A 1 184 ? 6.188 11.498 -19.369 1.00 89.31 184 SER A C 1
ATOM 1430 O O . SER A 1 184 ? 6.542 11.299 -20.531 1.00 89.31 184 SER A O 1
ATOM 1432 N N . ARG A 1 185 ? 6.998 11.229 -18.341 1.00 91.38 185 ARG A N 1
ATOM 1433 C CA . ARG A 1 185 ? 8.361 10.698 -18.508 1.00 91.38 185 ARG A CA 1
ATOM 1434 C C . ARG A 1 185 ? 8.511 9.357 -17.820 1.00 91.38 185 ARG A C 1
ATOM 1436 O O . ARG A 1 185 ? 8.122 9.206 -16.665 1.00 91.38 185 ARG A O 1
ATOM 1443 N N . PHE A 1 186 ? 9.101 8.387 -18.507 1.00 93.00 186 PHE A N 1
ATOM 1444 C CA . PHE A 1 186 ? 9.464 7.132 -17.863 1.00 93.00 186 PHE A CA 1
ATOM 1445 C C . PHE A 1 186 ? 10.637 7.372 -16.911 1.00 93.00 186 PHE A C 1
ATOM 1447 O O . PHE A 1 186 ? 11.653 7.944 -17.300 1.00 93.00 186 PHE A O 1
ATOM 1454 N N . VAL A 1 187 ? 10.487 6.952 -15.660 1.00 93.75 187 VAL A N 1
ATOM 1455 C CA . VAL A 1 187 ? 11.500 7.109 -14.621 1.00 93.75 187 VAL A CA 1
ATOM 1456 C C . VAL A 1 187 ? 11.777 5.772 -13.955 1.00 93.75 187 VAL A C 1
ATOM 1458 O O . VAL A 1 187 ? 10.872 4.973 -13.709 1.00 93.75 187 VAL A O 1
ATOM 1461 N N . VAL A 1 188 ? 13.048 5.559 -13.626 1.00 93.50 188 VAL A N 1
ATOM 1462 C CA . VAL A 1 188 ? 13.483 4.504 -12.714 1.00 93.50 188 VAL A CA 1
ATOM 1463 C C . VAL A 1 188 ? 13.928 5.195 -11.434 1.00 93.50 188 VAL A C 1
ATOM 1465 O O . VAL A 1 188 ? 14.930 5.907 -11.406 1.00 93.50 188 VAL A O 1
ATOM 1468 N N . LEU A 1 189 ? 13.126 5.035 -10.391 1.00 92.25 189 LEU A N 1
ATOM 1469 C CA . LEU A 1 189 ? 13.402 5.528 -9.055 1.00 92.25 189 LEU A CA 1
ATOM 1470 C C . LEU A 1 189 ? 14.457 4.627 -8.415 1.00 92.25 189 LEU A C 1
ATOM 1472 O O . LEU A 1 189 ? 14.291 3.405 -8.358 1.00 92.25 189 LEU A O 1
ATOM 1476 N N . ASP A 1 190 ? 15.537 5.242 -7.937 1.00 85.50 190 ASP A N 1
ATOM 1477 C CA . ASP A 1 190 ? 16.553 4.544 -7.150 1.00 85.50 190 ASP A CA 1
ATOM 1478 C C . ASP A 1 190 ? 16.012 4.210 -5.741 1.00 85.50 190 ASP A C 1
ATOM 1480 O O . ASP A 1 190 ? 14.801 4.226 -5.511 1.00 85.50 190 ASP A O 1
ATOM 1484 N N . ILE A 1 191 ? 16.906 3.877 -4.807 1.00 84.31 191 ILE A N 1
ATOM 1485 C CA . ILE A 1 191 ? 16.598 3.457 -3.433 1.00 84.31 191 ILE A CA 1
ATOM 1486 C C . ILE A 1 191 ? 15.453 4.281 -2.817 1.00 84.31 191 ILE A C 1
ATOM 1488 O O . ILE A 1 191 ? 15.568 5.490 -2.604 1.00 84.31 191 ILE A O 1
ATOM 1492 N N . ILE A 1 192 ? 14.361 3.593 -2.477 1.00 83.69 192 ILE A N 1
ATOM 1493 C CA . ILE A 1 192 ? 13.230 4.154 -1.731 1.00 83.69 192 ILE A CA 1
ATOM 1494 C C . ILE A 1 192 ? 13.701 4.451 -0.298 1.00 83.69 192 ILE A C 1
ATOM 1496 O O . ILE A 1 192 ? 13.735 3.567 0.556 1.00 83.69 192 ILE A O 1
ATOM 1500 N N . ALA A 1 193 ? 14.106 5.697 -0.043 1.00 75.69 193 ALA A N 1
ATOM 1501 C CA . ALA A 1 193 ? 14.824 6.094 1.171 1.00 75.69 193 ALA A CA 1
ATOM 1502 C C . ALA A 1 193 ? 13.963 6.062 2.450 1.00 75.69 193 ALA A C 1
ATOM 1504 O O . ALA A 1 193 ? 14.482 5.794 3.533 1.00 75.69 193 ALA A O 1
ATOM 1505 N N . GLY A 1 194 ? 12.660 6.339 2.331 1.00 71.62 194 GLY A N 1
ATOM 1506 C CA . GLY A 1 194 ? 11.723 6.444 3.461 1.00 71.62 194 GLY A CA 1
ATOM 1507 C C . GLY A 1 194 ? 10.739 5.277 3.598 1.00 71.62 194 GLY A C 1
ATOM 1508 O O . GLY A 1 194 ? 9.832 5.339 4.426 1.00 71.62 194 GLY A O 1
ATOM 1509 N N . GLY A 1 195 ? 10.881 4.231 2.780 1.00 80.50 195 GLY A N 1
ATOM 1510 C CA . GLY A 1 195 ? 9.840 3.217 2.602 1.00 80.50 195 GLY A CA 1
ATOM 1511 C C . GLY A 1 195 ? 8.598 3.766 1.882 1.00 80.50 195 GLY A C 1
ATOM 1512 O O . GLY A 1 195 ? 8.645 4.800 1.213 1.00 80.50 195 GLY A O 1
ATOM 1513 N N . LEU A 1 196 ? 7.477 3.051 1.997 1.00 82.69 196 LEU A N 1
ATOM 1514 C CA . LEU A 1 196 ? 6.180 3.534 1.521 1.00 82.69 196 LEU A CA 1
ATOM 1515 C C . LEU A 1 196 ? 5.535 4.391 2.606 1.00 82.69 196 LEU A C 1
ATOM 1517 O O . LEU A 1 196 ? 5.160 3.874 3.658 1.00 82.69 196 LEU A O 1
ATOM 1521 N N . ASN A 1 197 ? 5.346 5.681 2.338 1.00 80.12 197 ASN A N 1
ATOM 1522 C CA . ASN A 1 197 ? 4.539 6.511 3.215 1.00 80.12 197 ASN A CA 1
ATOM 1523 C C . ASN A 1 197 ? 3.063 6.309 2.862 1.00 80.12 197 ASN A C 1
ATOM 1525 O O . ASN A 1 197 ? 2.558 6.783 1.844 1.00 80.12 197 ASN A O 1
ATOM 1529 N N . LYS A 1 198 ? 2.387 5.537 3.709 1.00 77.25 198 LYS A N 1
ATOM 1530 C CA . LYS A 1 198 ? 0.994 5.140 3.510 1.00 77.25 198 LYS A CA 1
ATOM 1531 C C . LYS A 1 198 ? 0.005 6.154 4.070 1.00 77.25 198 LYS A C 1
ATOM 1533 O O . LYS A 1 198 ? -1.154 6.074 3.722 1.00 77.25 198 LYS A O 1
ATOM 1538 N N . HIS A 1 199 ? 0.409 7.039 4.975 1.00 77.06 199 HIS A N 1
ATOM 1539 C CA . HIS A 1 199 ? -0.538 7.830 5.761 1.00 77.06 199 HIS A CA 1
ATOM 1540 C C . HIS A 1 199 ? -0.076 9.282 5.823 1.00 77.06 199 HIS A C 1
ATOM 1542 O O . HIS A 1 199 ? 0.564 9.704 6.788 1.00 77.06 199 HIS A O 1
ATOM 1548 N N . HIS A 1 200 ? -0.381 10.030 4.762 1.00 83.38 200 HIS A N 1
ATOM 1549 C CA . HIS A 1 200 ? -0.197 11.474 4.738 1.00 83.38 200 HIS A CA 1
ATOM 1550 C C . HIS A 1 200 ? -1.438 12.169 5.311 1.00 83.38 200 HIS A C 1
ATOM 1552 O O . HIS A 1 200 ? -2.563 11.740 5.069 1.00 83.38 200 HIS A O 1
ATOM 1558 N N . PHE A 1 201 ? -1.227 13.224 6.095 1.00 79.50 201 PHE A N 1
ATOM 1559 C CA . PHE A 1 201 ? -2.306 14.009 6.688 1.00 79.50 201 PHE A CA 1
ATOM 1560 C C . PHE A 1 201 ? -2.315 15.390 6.058 1.00 79.50 201 PHE A C 1
ATOM 1562 O O . PHE A 1 201 ? -1.341 16.128 6.210 1.00 79.50 201 PHE A O 1
ATOM 1569 N N . SER A 1 202 ? -3.430 15.731 5.421 1.00 79.06 202 SER A N 1
ATOM 1570 C CA . SER A 1 202 ? -3.716 17.075 4.931 1.00 79.06 202 SER A CA 1
ATOM 1571 C C . SER A 1 202 ? -4.937 17.597 5.677 1.00 79.06 202 SER A C 1
ATOM 1573 O O . SER A 1 202 ? -5.946 16.908 5.738 1.00 79.06 202 SER A O 1
ATOM 1575 N N . ASP A 1 203 ? -4.838 18.775 6.294 1.00 69.69 203 ASP A N 1
ATOM 1576 C CA . ASP A 1 203 ? -5.993 19.527 6.814 1.00 69.69 203 ASP A CA 1
ATOM 1577 C C . ASP A 1 203 ? -7.035 18.723 7.628 1.00 69.69 203 ASP A C 1
ATOM 1579 O O . ASP A 1 203 ? -8.237 18.890 7.469 1.00 69.69 203 ASP A O 1
ATOM 1583 N N . GLU A 1 204 ? -6.561 17.894 8.568 1.00 79.12 204 GLU A N 1
ATOM 1584 C CA . GLU A 1 204 ? -7.368 17.026 9.459 1.00 79.12 204 GLU A CA 1
ATOM 1585 C C . GLU A 1 204 ? -7.962 15.756 8.824 1.00 79.12 204 GLU A C 1
ATOM 1587 O O . GLU A 1 204 ? -8.515 14.927 9.553 1.00 79.12 204 GLU A O 1
ATOM 1592 N N . GLU A 1 205 ? -7.753 15.537 7.528 1.00 86.12 205 GLU A N 1
ATOM 1593 C CA . GLU A 1 205 ? -8.162 14.335 6.805 1.00 86.12 205 GLU A CA 1
ATOM 1594 C C . GLU A 1 205 ? -6.952 13.450 6.477 1.00 86.12 205 GLU A C 1
ATOM 1596 O O . GLU A 1 205 ? -5.817 13.913 6.298 1.00 86.12 205 GLU A O 1
ATOM 1601 N N . LEU A 1 206 ? -7.176 12.134 6.462 1.00 90.50 206 LEU A N 1
ATOM 1602 C CA . LEU A 1 206 ? -6.168 11.182 6.020 1.00 90.50 206 LEU A CA 1
ATOM 1603 C C . LEU A 1 206 ? -6.294 10.993 4.512 1.00 90.50 206 LEU A C 1
ATOM 1605 O O . LEU A 1 206 ? -7.339 10.564 4.008 1.00 90.50 206 LEU A O 1
ATOM 1609 N N . ASP A 1 207 ? -5.205 11.296 3.815 1.00 91.00 207 ASP A N 1
ATOM 1610 C CA . ASP A 1 207 ? -5.125 11.115 2.376 1.00 91.00 207 ASP A CA 1
ATOM 1611 C C . ASP A 1 207 ? -5.168 9.615 2.033 1.00 91.00 207 ASP A C 1
ATOM 1613 O O . ASP A 1 207 ? -4.519 8.785 2.676 1.00 91.00 207 ASP A O 1
ATOM 1617 N N . GLU A 1 208 ? -5.946 9.262 1.009 1.00 91.88 208 GLU A N 1
ATOM 1618 C CA . GLU A 1 208 ? -6.021 7.905 0.466 1.00 91.88 208 GLU A CA 1
ATOM 1619 C C . GLU A 1 208 ? -4.858 7.545 -0.468 1.00 91.88 208 GLU A C 1
ATOM 1621 O O . GLU A 1 208 ? -4.763 6.408 -0.952 1.00 91.88 208 GLU A O 1
ATOM 1626 N N . ASN A 1 209 ? -3.999 8.507 -0.786 1.00 94.12 209 ASN A N 1
ATOM 1627 C CA . ASN A 1 209 ? -2.848 8.323 -1.647 1.00 94.12 209 ASN A CA 1
ATOM 1628 C C . ASN A 1 209 ? -1.718 7.571 -0.935 1.00 94.12 209 ASN A C 1
ATOM 1630 O O . ASN A 1 209 ? -1.454 7.729 0.256 1.00 94.12 209 ASN A O 1
ATOM 1634 N N . VAL A 1 210 ? -1.005 6.747 -1.706 1.00 94.69 210 VAL A N 1
ATOM 1635 C CA . VAL A 1 210 ? 0.196 6.047 -1.237 1.00 94.69 210 VAL A CA 1
ATOM 1636 C C . VAL A 1 210 ? 1.407 6.708 -1.869 1.00 94.69 210 VAL A C 1
ATOM 1638 O O . VAL A 1 210 ? 1.478 6.810 -3.093 1.00 94.69 210 VAL A O 1
ATOM 1641 N N . TYR A 1 211 ? 2.367 7.108 -1.041 1.00 94.38 211 TYR A N 1
ATOM 1642 C CA . TYR A 1 211 ? 3.532 7.865 -1.472 1.00 94.38 211 TYR A CA 1
ATOM 1643 C C . TYR A 1 211 ? 4.804 7.021 -1.432 1.00 94.38 211 TYR A C 1
ATOM 1645 O O . TYR A 1 211 ? 5.058 6.278 -0.480 1.00 94.38 211 TYR A O 1
ATOM 1653 N N . ILE A 1 212 ? 5.645 7.197 -2.446 1.00 93.25 212 ILE A N 1
ATOM 1654 C CA . ILE A 1 212 ? 7.061 6.836 -2.415 1.00 93.25 212 ILE A CA 1
ATOM 1655 C C . ILE A 1 212 ? 7.857 8.121 -2.213 1.00 93.25 212 ILE A C 1
ATOM 1657 O O . ILE A 1 212 ? 7.742 9.058 -3.003 1.00 93.25 212 ILE A O 1
ATOM 1661 N N . GLU A 1 213 ? 8.685 8.155 -1.172 1.00 91.00 213 GLU A N 1
ATOM 1662 C CA . GLU A 1 213 ? 9.650 9.231 -0.972 1.00 91.00 213 GLU A CA 1
ATOM 1663 C C . GLU A 1 213 ? 11.018 8.824 -1.528 1.00 91.00 213 GLU A C 1
ATOM 1665 O O . GLU A 1 213 ? 11.586 7.799 -1.139 1.00 91.00 213 GLU A O 1
ATOM 1670 N N . THR A 1 214 ? 11.569 9.658 -2.411 1.00 90.75 214 THR A N 1
ATOM 1671 C CA . THR A 1 214 ? 12.961 9.557 -2.866 1.00 90.75 214 THR A CA 1
ATOM 1672 C C . THR A 1 214 ? 13.748 10.800 -2.454 1.00 90.75 214 THR A C 1
ATOM 1674 O O . THR A 1 214 ? 13.200 11.738 -1.871 1.00 90.75 214 THR A O 1
ATOM 1677 N N . GLU A 1 215 ? 15.049 10.838 -2.744 1.00 89.31 215 GLU A N 1
ATOM 1678 C CA . GLU A 1 215 ? 15.855 12.050 -2.539 1.00 89.31 215 GLU A CA 1
ATOM 1679 C C . GLU A 1 215 ? 15.349 13.235 -3.379 1.00 89.31 215 GLU A C 1
ATOM 1681 O O . GLU A 1 215 ? 15.423 14.371 -2.922 1.00 89.31 215 GLU A O 1
ATOM 1686 N N . ALA A 1 216 ? 14.783 12.968 -4.562 1.00 90.00 216 ALA A N 1
ATOM 1687 C CA . ALA A 1 216 ? 14.451 13.991 -5.552 1.00 90.00 216 ALA A CA 1
ATOM 1688 C C . ALA A 1 216 ? 12.984 14.455 -5.545 1.00 90.00 216 ALA A C 1
ATOM 1690 O O . ALA A 1 216 ? 12.706 15.550 -6.023 1.00 90.00 216 ALA A O 1
ATOM 1691 N N . ALA A 1 217 ? 12.030 13.625 -5.106 1.00 91.94 217 ALA A N 1
ATOM 1692 C CA . ALA A 1 217 ? 10.598 13.936 -5.184 1.00 91.94 217 ALA A CA 1
ATOM 1693 C C . ALA A 1 217 ? 9.748 13.021 -4.288 1.00 91.94 217 ALA A C 1
ATOM 1695 O O . ALA A 1 217 ? 10.206 11.970 -3.830 1.00 91.94 217 ALA A O 1
ATOM 1696 N N . TYR A 1 218 ? 8.484 13.400 -4.109 1.00 93.06 218 TYR A N 1
ATOM 1697 C CA . TYR A 1 218 ? 7.420 12.504 -3.666 1.00 93.06 218 TYR A CA 1
ATOM 1698 C C . TYR A 1 218 ? 6.643 11.984 -4.875 1.00 93.06 218 TYR A C 1
ATOM 1700 O O . TYR A 1 218 ? 6.290 12.752 -5.767 1.00 93.06 218 TYR A O 1
ATOM 1708 N N . TYR A 1 219 ? 6.352 10.686 -4.892 1.00 95.00 219 TYR A N 1
ATOM 1709 C CA . TYR A 1 219 ? 5.584 10.044 -5.956 1.00 95.00 219 TYR A CA 1
ATOM 1710 C C . TYR A 1 219 ? 4.293 9.442 -5.405 1.00 95.00 219 TYR A C 1
ATOM 1712 O O . TYR A 1 219 ? 4.345 8.499 -4.618 1.00 95.00 219 TYR A O 1
ATOM 1720 N N . ILE A 1 220 ? 3.146 9.949 -5.849 1.00 95.44 220 ILE A N 1
ATOM 1721 C CA . ILE A 1 220 ? 1.821 9.370 -5.617 1.00 95.44 220 ILE A CA 1
ATOM 1722 C C . ILE A 1 220 ? 1.661 8.155 -6.528 1.00 95.44 220 ILE A C 1
ATOM 1724 O O . ILE A 1 220 ? 1.759 8.265 -7.751 1.00 95.44 220 ILE A O 1
ATOM 1728 N N . LEU A 1 221 ? 1.401 6.987 -5.951 1.00 96.06 221 LEU A N 1
ATOM 1729 C CA . LEU A 1 221 ? 1.169 5.763 -6.712 1.00 96.06 221 LEU A CA 1
ATOM 1730 C C . LEU A 1 221 ? -0.222 5.769 -7.355 1.00 96.06 221 LEU A C 1
ATOM 1732 O O . LEU A 1 221 ? -1.234 5.762 -6.659 1.00 96.06 221 LEU A O 1
ATOM 1736 N N . GLY A 1 222 ? -0.257 5.756 -8.689 1.00 95.44 222 GLY A N 1
ATOM 1737 C CA . GLY A 1 222 ? -1.482 5.690 -9.486 1.00 95.44 222 GLY A CA 1
ATOM 1738 C C . GLY A 1 222 ? -1.870 4.258 -9.865 1.00 95.44 222 GLY A C 1
ATOM 1739 O O . GLY A 1 222 ? -2.014 3.377 -9.019 1.00 95.44 222 GLY A O 1
ATOM 1740 N N . VAL A 1 223 ? -2.051 4.014 -11.164 1.00 95.69 223 VAL A N 1
ATOM 1741 C CA . VAL A 1 223 ? -2.359 2.679 -11.703 1.00 95.69 223 VAL A CA 1
ATOM 1742 C C . VAL A 1 223 ? -1.070 1.844 -11.779 1.00 95.69 223 VAL A C 1
ATOM 1744 O O . VAL A 1 223 ? -0.093 2.329 -12.352 1.00 95.69 223 VAL A O 1
ATOM 1747 N N . PRO A 1 224 ? -1.015 0.612 -11.234 1.00 97.56 224 PRO A N 1
ATOM 1748 C CA . PRO A 1 224 ? 0.161 -0.252 -11.363 1.00 97.56 224 PRO A CA 1
ATOM 1749 C C . PRO A 1 224 ? 0.338 -0.757 -12.804 1.00 97.56 224 PRO A C 1
ATOM 1751 O O . PRO A 1 224 ? -0.614 -0.799 -13.583 1.00 97.56 224 PRO A O 1
ATOM 1754 N N . ALA A 1 225 ? 1.550 -1.182 -13.163 1.00 95.88 225 ALA A N 1
ATOM 1755 C CA . ALA A 1 225 ? 1.782 -1.953 -14.385 1.00 95.88 225 ALA A CA 1
ATOM 1756 C C . ALA A 1 225 ? 0.928 -3.232 -14.366 1.00 95.88 225 ALA A C 1
ATOM 1758 O O . ALA A 1 225 ? 0.672 -3.789 -13.295 1.00 95.88 225 ALA A O 1
ATOM 1759 N N . ALA A 1 226 ? 0.495 -3.715 -15.533 1.00 95.25 226 ALA A N 1
ATOM 1760 C CA . ALA A 1 226 ? -0.413 -4.862 -15.626 1.00 95.25 226 ALA A CA 1
ATOM 1761 C C . ALA A 1 226 ? 0.169 -6.115 -14.947 1.00 95.25 226 ALA A C 1
ATOM 1763 O O . ALA A 1 226 ? -0.536 -6.841 -14.249 1.00 95.25 226 ALA A O 1
ATOM 1764 N N . GLU A 1 227 ? 1.475 -6.314 -15.086 1.00 93.25 227 GLU A N 1
ATOM 1765 C CA . GLU A 1 227 ? 2.236 -7.421 -14.512 1.00 93.25 227 GLU A CA 1
ATOM 1766 C C . GLU A 1 227 ? 2.416 -7.278 -12.994 1.00 93.25 227 GLU A C 1
ATOM 1768 O O . GLU A 1 227 ? 2.524 -8.273 -12.280 1.00 93.25 227 GLU A O 1
ATOM 1773 N N . TYR A 1 228 ? 2.415 -6.041 -12.489 1.00 95.75 228 TYR A N 1
ATOM 1774 C CA . TYR A 1 228 ? 2.554 -5.736 -11.065 1.00 95.75 228 TYR A CA 1
ATOM 1775 C C . TYR A 1 228 ? 1.201 -5.637 -10.333 1.00 95.75 228 TYR A C 1
ATOM 1777 O O . TYR A 1 228 ? 1.131 -5.710 -9.102 1.00 95.75 228 TYR A O 1
ATOM 1785 N N . ALA A 1 229 ? 0.100 -5.507 -11.076 1.00 95.19 229 ALA A N 1
ATOM 1786 C CA . ALA A 1 229 ? -1.244 -5.352 -10.533 1.00 95.19 229 ALA A CA 1
ATOM 1787 C C . ALA A 1 229 ? -1.653 -6.437 -9.512 1.00 95.19 229 ALA A C 1
ATOM 1789 O O . ALA A 1 229 ? -2.254 -6.058 -8.501 1.00 95.19 229 ALA A O 1
ATOM 1790 N N . PRO A 1 230 ? -1.317 -7.737 -9.678 1.00 93.12 230 PRO A N 1
ATOM 1791 C CA . PRO A 1 230 ? -1.661 -8.765 -8.691 1.00 93.12 230 PRO A CA 1
ATOM 1792 C C . PRO A 1 230 ? -1.077 -8.492 -7.295 1.00 93.12 230 PRO A C 1
ATOM 1794 O O . PRO A 1 230 ? -1.776 -8.651 -6.294 1.00 93.12 230 PRO A O 1
ATOM 1797 N N . PHE A 1 231 ? 0.164 -7.998 -7.222 1.00 92.00 231 PHE A N 1
ATOM 1798 C CA . PHE A 1 231 ? 0.829 -7.666 -5.955 1.00 92.00 231 PHE A CA 1
ATOM 1799 C C . PHE A 1 231 ? 0.251 -6.401 -5.326 1.00 92.00 231 PHE A C 1
ATOM 1801 O O . PHE A 1 231 ? 0.086 -6.316 -4.110 1.00 92.00 231 PHE A O 1
ATOM 1808 N N . TYR A 1 232 ? -0.065 -5.401 -6.153 1.00 94.75 232 TYR A N 1
ATOM 1809 C CA . TYR A 1 232 ? -0.541 -4.113 -5.659 1.00 94.75 232 TYR A CA 1
ATOM 1810 C C . TYR A 1 232 ? -2.019 -4.135 -5.255 1.00 94.75 232 TYR A C 1
ATOM 1812 O O . TYR A 1 232 ? -2.392 -3.490 -4.277 1.00 94.75 232 TYR A O 1
ATOM 1820 N N . ARG A 1 233 ? -2.872 -4.897 -5.956 1.00 91.88 233 ARG A N 1
ATOM 1821 C CA . ARG A 1 233 ? -4.330 -4.924 -5.731 1.00 91.88 233 ARG A CA 1
ATOM 1822 C C . ARG A 1 233 ? -4.686 -5.268 -4.287 1.00 91.88 233 ARG A C 1
ATOM 1824 O O . ARG A 1 233 ? -5.511 -4.580 -3.686 1.00 91.88 233 ARG A O 1
ATOM 1831 N N . ARG A 1 234 ? -4.059 -6.306 -3.722 1.00 89.19 234 ARG A N 1
ATOM 1832 C CA . ARG A 1 234 ? -4.315 -6.739 -2.338 1.00 89.19 234 ARG A CA 1
ATOM 1833 C C . ARG A 1 234 ? -3.935 -5.651 -1.342 1.00 89.19 234 ARG A C 1
ATOM 1835 O O . ARG A 1 234 ? -4.738 -5.296 -0.486 1.00 89.19 234 ARG A O 1
ATOM 1842 N N . PHE A 1 235 ? -2.742 -5.085 -1.498 1.00 93.44 235 PHE A N 1
ATOM 1843 C CA . PHE A 1 235 ? -2.287 -3.968 -0.680 1.00 93.44 235 PHE A CA 1
ATOM 1844 C C . PHE A 1 235 ? -3.224 -2.753 -0.785 1.00 93.44 235 PHE A C 1
ATOM 1846 O O . PHE A 1 235 ? -3.630 -2.212 0.243 1.00 93.44 235 PHE A O 1
ATOM 1853 N N . ARG A 1 236 ? -3.627 -2.356 -2.002 1.00 93.25 236 ARG A N 1
ATOM 1854 C CA . ARG A 1 236 ? -4.523 -1.213 -2.237 1.00 93.25 236 ARG A CA 1
ATOM 1855 C C . ARG A 1 236 ? -5.886 -1.415 -1.580 1.00 93.25 236 ARG A C 1
ATOM 1857 O O . ARG A 1 236 ? -6.421 -0.463 -1.022 1.00 93.25 236 ARG A O 1
ATOM 1864 N N . LEU A 1 237 ? -6.429 -2.633 -1.602 1.00 91.50 237 LEU A N 1
ATOM 1865 C CA . LEU A 1 237 ? -7.678 -2.957 -0.911 1.00 91.50 237 LEU A CA 1
ATOM 1866 C C . LEU A 1 237 ? -7.542 -2.770 0.606 1.00 91.50 237 LEU A C 1
ATOM 1868 O O . LEU A 1 237 ? -8.337 -2.042 1.197 1.00 91.50 237 LEU A O 1
ATOM 1872 N N . CYS A 1 238 ? -6.510 -3.360 1.225 1.00 92.88 238 CYS A N 1
ATOM 1873 C CA . CYS A 1 238 ? -6.243 -3.181 2.657 1.00 92.88 238 CYS A CA 1
ATOM 1874 C C . CYS A 1 238 ? -6.084 -1.699 3.016 1.00 92.88 238 CYS A C 1
ATOM 1876 O O . CYS A 1 238 ? -6.657 -1.228 3.998 1.00 92.88 238 CYS A O 1
ATOM 1878 N N . HIS A 1 239 ? -5.335 -0.964 2.190 1.00 93.75 239 HIS A N 1
ATOM 1879 C CA . HIS A 1 239 ? -5.080 0.457 2.363 1.00 93.75 239 HIS A CA 1
ATOM 1880 C C . HIS A 1 239 ? -6.370 1.288 2.317 1.00 93.75 239 HIS A C 1
ATOM 1882 O O . HIS A 1 239 ? -6.628 2.046 3.247 1.00 93.75 239 HIS A O 1
ATOM 1888 N N . ARG A 1 240 ? -7.224 1.088 1.304 1.00 92.75 240 ARG A N 1
ATOM 1889 C CA . ARG A 1 240 ? -8.511 1.794 1.178 1.00 92.75 240 ARG A CA 1
ATOM 1890 C C . ARG A 1 240 ? -9.454 1.510 2.345 1.00 92.75 240 ARG A C 1
ATOM 1892 O O . ARG A 1 240 ? -10.054 2.440 2.876 1.00 92.75 240 ARG A O 1
ATOM 1899 N N . ILE A 1 241 ? -9.566 0.247 2.766 1.00 93.81 241 ILE A N 1
ATOM 1900 C CA . ILE A 1 241 ? -10.410 -0.124 3.911 1.00 93.81 241 ILE A CA 1
ATOM 1901 C C . ILE A 1 241 ? -9.890 0.556 5.181 1.00 93.81 241 ILE A C 1
ATOM 1903 O O . ILE A 1 241 ? -10.667 1.183 5.897 1.00 93.81 241 ILE A O 1
ATOM 1907 N N . ALA A 1 242 ? -8.582 0.484 5.445 1.00 94.50 242 ALA A N 1
ATOM 1908 C CA . ALA A 1 242 ? -7.987 1.146 6.600 1.00 94.50 242 ALA A CA 1
ATOM 1909 C C . ALA A 1 242 ? -8.201 2.664 6.565 1.00 94.50 242 ALA A C 1
ATOM 1911 O O . ALA A 1 242 ? -8.577 3.236 7.586 1.00 94.50 242 ALA A O 1
ATOM 1912 N N . ASN A 1 243 ? -8.027 3.302 5.403 1.00 93.88 243 ASN A N 1
ATOM 1913 C CA . ASN A 1 243 ? -8.249 4.736 5.251 1.00 93.88 243 ASN A CA 1
ATOM 1914 C C . ASN A 1 243 ? -9.703 5.120 5.557 1.00 93.88 243 ASN A C 1
ATOM 1916 O O . ASN A 1 243 ? -9.953 6.012 6.362 1.00 93.88 243 ASN A O 1
ATOM 1920 N N . SER A 1 244 ? -10.667 4.375 5.006 1.00 94.44 244 SER A N 1
ATOM 1921 C CA . SER A 1 244 ? -12.095 4.577 5.281 1.00 94.44 244 SER A CA 1
ATOM 1922 C C . SER A 1 244 ? -12.425 4.437 6.773 1.00 94.44 244 SER A C 1
ATOM 1924 O O . SER A 1 244 ? -13.133 5.279 7.329 1.00 94.44 244 SER A O 1
ATOM 1926 N N . VAL A 1 245 ? -11.881 3.413 7.446 1.00 95.31 245 VAL A N 1
ATOM 1927 C CA . VAL A 1 245 ? -12.052 3.221 8.897 1.00 95.31 245 VAL A CA 1
ATOM 1928 C C . VAL A 1 245 ? -11.488 4.409 9.678 1.00 95.31 245 VAL A C 1
ATOM 1930 O O . VAL A 1 245 ? -12.132 4.891 10.611 1.00 95.31 245 VAL A O 1
ATOM 1933 N N . LEU A 1 246 ? -10.287 4.867 9.322 1.00 95.00 246 LEU A N 1
ATOM 1934 C CA . LEU A 1 246 ? -9.595 5.951 10.015 1.00 95.00 246 LEU A CA 1
ATOM 1935 C C . LEU A 1 246 ? -10.310 7.291 9.827 1.00 95.00 246 LEU A C 1
ATOM 1937 O O . LEU A 1 246 ? -10.588 7.941 10.832 1.00 95.00 246 LEU A O 1
ATOM 1941 N N . ASN A 1 247 ? -10.679 7.656 8.597 1.00 94.25 247 ASN A N 1
ATOM 1942 C CA . ASN A 1 247 ? -11.424 8.887 8.314 1.00 94.25 247 ASN A CA 1
ATOM 1943 C C . ASN A 1 247 ? -12.792 8.888 9.004 1.00 94.25 247 ASN A C 1
ATOM 1945 O O . ASN A 1 247 ? -13.090 9.807 9.762 1.00 94.25 247 ASN A O 1
ATOM 1949 N N . THR A 1 248 ? -13.553 7.790 8.918 1.00 95.56 248 THR A N 1
ATOM 1950 C CA . THR A 1 248 ? -14.838 7.672 9.636 1.00 95.56 248 THR A CA 1
ATOM 1951 C C . THR A 1 248 ? -14.660 7.838 11.149 1.00 95.56 248 THR A C 1
ATOM 1953 O O . THR A 1 248 ? -15.462 8.493 11.812 1.00 95.56 248 THR A O 1
ATOM 1956 N N . ALA A 1 249 ? -13.605 7.251 11.725 1.00 95.75 249 ALA A N 1
ATOM 1957 C CA . ALA A 1 249 ? -13.325 7.356 13.154 1.00 95.75 249 ALA A CA 1
ATOM 1958 C C . ALA A 1 249 ? -12.823 8.748 13.586 1.00 95.75 249 ALA A C 1
ATOM 1960 O O . ALA A 1 249 ? -12.996 9.109 14.757 1.00 95.75 249 ALA A O 1
ATOM 1961 N N . LEU A 1 250 ? -12.181 9.500 12.685 1.00 93.56 250 LEU A N 1
ATOM 1962 C CA . LEU A 1 250 ? -11.771 10.890 12.901 1.00 93.56 250 LEU A CA 1
ATOM 1963 C C . LEU A 1 250 ? -12.979 11.831 12.855 1.00 93.56 250 LEU A C 1
ATOM 1965 O O . LEU A 1 250 ? -13.138 12.644 13.770 1.00 93.56 250 LEU A O 1
ATOM 1969 N N . GLU A 1 251 ? -13.841 11.669 11.851 1.00 94.56 251 GLU A N 1
ATOM 1970 C CA . GLU A 1 251 ? -15.047 12.472 11.634 1.00 94.56 251 GLU A CA 1
ATOM 1971 C C . GLU A 1 251 ? -16.126 12.216 12.700 1.00 94.56 251 GLU A C 1
ATOM 1973 O O . GLU A 1 251 ? -16.616 13.150 13.341 1.00 94.56 251 GLU A O 1
ATOM 1978 N N . ASP A 1 252 ? -16.479 10.947 12.938 1.00 96.44 252 ASP A N 1
ATOM 1979 C CA . ASP A 1 252 ? -17.484 10.528 13.920 1.00 96.44 252 ASP A CA 1
ATOM 1980 C C . ASP A 1 252 ? -16.923 9.456 14.874 1.00 96.44 252 ASP A C 1
ATOM 1982 O O . ASP A 1 252 ? -17.090 8.249 14.667 1.00 96.44 252 ASP A O 1
ATOM 1986 N N . PRO A 1 253 ? -16.330 9.860 16.016 1.00 96.56 253 PRO A N 1
ATOM 1987 C CA . PRO A 1 253 ? -15.823 8.920 17.017 1.00 96.56 253 PRO A CA 1
ATOM 1988 C C . PRO A 1 253 ? -16.890 7.989 17.623 1.00 96.56 253 PRO A C 1
ATOM 1990 O O . PRO A 1 253 ? -16.546 7.022 18.317 1.00 96.56 253 PRO A O 1
ATOM 1993 N N . LEU A 1 254 ? -18.181 8.289 17.439 1.00 97.06 254 LEU A N 1
ATOM 1994 C CA . LEU A 1 254 ? -19.293 7.470 17.918 1.00 97.06 254 LEU A CA 1
ATOM 1995 C C . LEU A 1 254 ? -19.819 6.491 16.865 1.00 97.06 254 LEU A C 1
ATOM 1997 O O . LEU A 1 254 ? -20.661 5.664 17.234 1.00 97.06 254 LEU A O 1
ATOM 2001 N N . ALA A 1 255 ? -19.307 6.543 15.631 1.00 97.56 255 ALA A N 1
ATOM 2002 C CA . ALA A 1 255 ? -19.654 5.613 14.569 1.00 97.56 255 ALA A CA 1
ATOM 2003 C C . ALA A 1 255 ? -19.448 4.161 15.019 1.00 97.56 255 ALA A C 1
ATOM 2005 O O . ALA A 1 255 ? -18.440 3.792 15.636 1.00 97.56 255 ALA A O 1
ATOM 2006 N N . ASP A 1 256 ? -20.451 3.338 14.745 1.00 97.19 256 ASP A N 1
ATOM 2007 C CA . ASP A 1 256 ? -20.462 1.909 14.992 1.00 97.19 256 ASP A CA 1
ATOM 2008 C C . ASP A 1 256 ? -20.083 1.127 13.732 1.00 97.19 256 ASP A C 1
ATOM 2010 O O . ASP A 1 256 ? -20.230 1.592 12.604 1.00 97.19 256 ASP A O 1
ATOM 2014 N N . TYR A 1 257 ? -19.582 -0.090 13.944 1.00 96.81 257 TYR A N 1
ATOM 2015 C CA . TYR A 1 257 ? -19.094 -0.947 12.868 1.00 96.81 257 TYR A CA 1
ATOM 2016 C C . TYR A 1 257 ? -20.167 -1.270 11.825 1.00 96.81 257 TYR A C 1
ATOM 2018 O O . TYR A 1 257 ? -19.883 -1.195 10.638 1.00 96.81 257 TYR A O 1
ATOM 2026 N N . ALA A 1 258 ? -21.396 -1.576 12.257 1.00 96.62 258 ALA A N 1
ATOM 2027 C CA . ALA A 1 258 ? -22.482 -1.934 11.345 1.00 96.62 258 ALA A CA 1
ATOM 2028 C C . ALA A 1 258 ? -22.813 -0.786 10.380 1.00 96.62 258 ALA A C 1
ATOM 2030 O O . ALA A 1 258 ? -22.817 -0.982 9.172 1.00 96.62 258 ALA A O 1
ATOM 2031 N N . ARG A 1 259 ? -22.990 0.432 10.907 1.00 96.38 259 ARG A N 1
ATOM 2032 C CA . ARG A 1 259 ? -23.278 1.613 10.088 1.00 96.38 259 ARG A CA 1
ATOM 2033 C C . ARG A 1 259 ? -22.140 1.955 9.134 1.00 96.38 259 ARG A C 1
ATOM 2035 O O . ARG A 1 259 ? -22.404 2.344 8.002 1.00 96.38 259 ARG A O 1
ATOM 2042 N N . TRP A 1 260 ? -20.892 1.846 9.593 1.00 96.00 260 TRP A N 1
ATOM 2043 C CA . TRP A 1 260 ? -19.737 2.058 8.723 1.00 96.00 260 TRP A CA 1
ATOM 2044 C C . TRP A 1 260 ? -19.680 1.007 7.611 1.00 96.00 260 TRP A C 1
ATOM 2046 O O . TRP A 1 260 ? -19.488 1.374 6.459 1.00 96.00 260 TRP A O 1
ATOM 2056 N N . LEU A 1 261 ? -19.888 -0.274 7.930 1.00 95.50 261 LEU A N 1
ATOM 2057 C CA . LEU A 1 261 ? -19.848 -1.359 6.951 1.00 95.50 261 LEU A CA 1
ATOM 2058 C C . LEU A 1 261 ? -20.927 -1.189 5.874 1.00 95.50 261 LEU A C 1
ATOM 2060 O O . LEU A 1 261 ? -20.609 -1.302 4.694 1.00 95.50 261 LEU A O 1
ATOM 2064 N N . ASP A 1 262 ? -22.160 -0.859 6.269 1.00 93.94 262 ASP A N 1
ATOM 2065 C CA . ASP A 1 262 ? -23.261 -0.601 5.333 1.00 93.94 262 ASP A CA 1
ATOM 2066 C C . ASP A 1 262 ? -22.907 0.545 4.368 1.00 93.94 262 ASP A C 1
ATOM 2068 O O . ASP A 1 262 ? -23.025 0.401 3.150 1.00 93.94 262 ASP A O 1
ATOM 2072 N N . ALA A 1 263 ? -22.393 1.661 4.902 1.00 93.25 263 ALA A N 1
ATOM 2073 C CA . ALA A 1 263 ? -21.971 2.808 4.098 1.00 93.25 263 ALA A CA 1
ATOM 2074 C C . ALA A 1 263 ? -20.769 2.482 3.196 1.00 93.25 263 ALA A C 1
ATOM 2076 O O . ALA A 1 263 ? -20.724 2.907 2.042 1.00 93.25 263 ALA A O 1
ATOM 2077 N N . ALA A 1 264 ? -19.803 1.709 3.698 1.00 91.56 264 ALA A N 1
ATOM 2078 C CA . ALA A 1 264 ? -18.633 1.301 2.937 1.00 91.56 264 ALA A CA 1
ATOM 2079 C C . ALA A 1 264 ? -19.037 0.427 1.744 1.00 91.56 264 ALA A C 1
ATOM 2081 O O . ALA A 1 264 ? -18.572 0.677 0.634 1.00 91.56 264 ALA A O 1
ATOM 2082 N N . VAL A 1 265 ? -19.922 -0.557 1.939 1.00 91.38 265 VAL A N 1
ATOM 2083 C CA . VAL A 1 265 ? -20.431 -1.420 0.858 1.00 91.38 265 VAL A CA 1
ATOM 2084 C C . VAL A 1 265 ? -21.173 -0.597 -0.199 1.00 91.38 265 VAL A C 1
ATOM 2086 O O . VAL A 1 265 ? -20.938 -0.797 -1.390 1.00 91.38 265 VAL A O 1
ATOM 2089 N N . GLU A 1 266 ? -21.995 0.370 0.221 1.00 89.56 266 GLU A N 1
ATOM 2090 C CA . GLU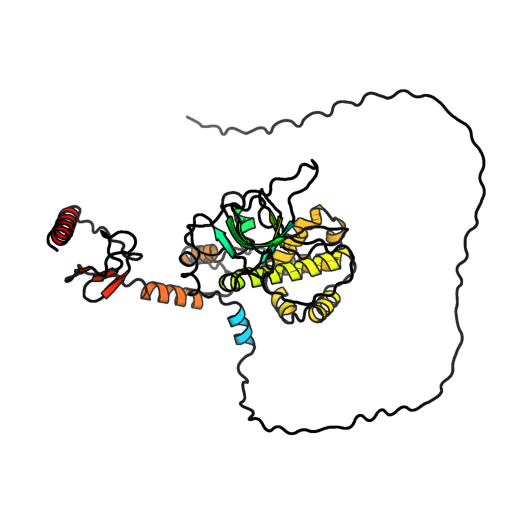 A 1 266 ? -22.743 1.249 -0.686 1.00 89.56 266 GLU A CA 1
ATOM 2091 C C . GLU A 1 266 ? -21.828 2.166 -1.516 1.00 89.56 266 GLU A C 1
ATOM 2093 O O . GLU A 1 266 ? -21.960 2.227 -2.736 1.00 89.56 266 GLU A O 1
ATOM 2098 N N . GLN A 1 267 ? -20.875 2.857 -0.882 1.00 84.44 267 GLN A N 1
ATOM 2099 C CA . GLN A 1 267 ? -20.037 3.861 -1.553 1.00 84.44 267 GLN A CA 1
ATOM 2100 C C . GLN A 1 267 ? -19.002 3.260 -2.497 1.00 84.44 267 GLN A C 1
ATOM 2102 O O . GLN A 1 267 ? -18.678 3.836 -3.532 1.00 84.44 267 GLN A O 1
ATOM 2107 N N . SER A 1 268 ? -18.422 2.129 -2.113 1.00 75.50 268 SER A N 1
ATOM 2108 C CA . SER A 1 268 ? -17.257 1.593 -2.812 1.00 75.50 268 SER A CA 1
ATOM 2109 C C . SER A 1 268 ? -17.604 0.485 -3.807 1.00 75.50 268 SER A C 1
ATOM 2111 O O . SER A 1 268 ? -16.721 0.037 -4.539 1.00 75.50 268 SER A O 1
ATOM 2113 N N . GLY A 1 269 ? -18.866 0.027 -3.830 1.00 69.69 269 GLY A N 1
ATOM 2114 C CA . GLY A 1 269 ? -19.287 -1.152 -4.595 1.00 69.69 269 GLY A CA 1
ATOM 2115 C C . GLY A 1 269 ? -18.546 -2.425 -4.172 1.00 69.69 269 GLY A C 1
ATOM 2116 O O . GLY A 1 269 ? -18.516 -3.418 -4.898 1.00 69.69 269 GLY A O 1
ATOM 2117 N N . LEU A 1 270 ? -17.886 -2.394 -3.013 1.00 64.38 270 LEU A N 1
ATOM 2118 C CA . LEU A 1 270 ? -17.042 -3.469 -2.530 1.00 64.38 270 LEU A CA 1
ATOM 2119 C C . LEU A 1 270 ? -17.899 -4.465 -1.743 1.00 64.38 270 LEU A C 1
ATOM 2121 O O . LEU A 1 270 ? -17.790 -4.560 -0.522 1.00 64.38 270 LEU A O 1
ATOM 2125 N N . GLU A 1 271 ? -18.652 -5.317 -2.437 1.00 69.94 271 GLU A N 1
ATOM 2126 C CA . GLU A 1 271 ? -19.061 -6.621 -1.870 1.00 69.94 271 GLU A CA 1
ATOM 2127 C C . GLU A 1 271 ? -17.826 -7.398 -1.351 1.00 69.94 271 GLU A C 1
ATOM 2129 O O . GLU A 1 271 ? -17.874 -8.198 -0.414 1.00 69.94 271 GLU A O 1
ATOM 2134 N N . GLN A 1 272 ? -16.657 -7.066 -1.906 1.00 79.38 272 GLN A N 1
ATOM 2135 C CA . GLN A 1 272 ? -15.349 -7.522 -1.462 1.00 79.38 272 GLN A CA 1
ATOM 2136 C C . GLN A 1 272 ? -14.925 -6.985 -0.083 1.00 79.38 272 GLN A C 1
ATOM 2138 O O . GLN A 1 272 ? -14.046 -7.585 0.522 1.00 79.38 272 GLN A O 1
ATOM 2143 N N . THR A 1 273 ? -15.513 -5.909 0.457 1.00 84.69 273 THR A N 1
ATOM 2144 C CA . THR A 1 273 ? -15.119 -5.360 1.772 1.00 84.69 273 THR A CA 1
ATOM 2145 C C . THR A 1 273 ? -15.486 -6.311 2.900 1.00 84.69 273 THR A C 1
ATOM 2147 O O . THR A 1 273 ? -14.638 -6.611 3.737 1.00 84.69 273 THR A O 1
ATOM 2150 N N . GLU A 1 274 ? -16.712 -6.842 2.925 1.00 89.00 274 GLU A N 1
ATOM 2151 C CA . GLU A 1 274 ? -17.125 -7.750 4.003 1.00 89.00 274 GLU A CA 1
ATOM 2152 C C . GLU A 1 274 ? -16.287 -9.037 3.993 1.00 89.00 274 GLU A C 1
ATOM 2154 O O . GLU A 1 274 ? -15.799 -9.492 5.031 1.00 89.00 274 GLU A O 1
ATOM 2159 N N . SER A 1 275 ? -16.073 -9.614 2.808 1.00 89.38 275 SER A N 1
ATOM 2160 C CA . SER A 1 275 ? -15.216 -10.793 2.650 1.00 89.38 275 SER A CA 1
ATOM 2161 C C . SER A 1 275 ? -13.749 -10.486 2.967 1.00 89.38 275 SER A C 1
ATOM 2163 O O . SER A 1 275 ? -13.078 -11.319 3.577 1.00 89.38 275 SER A O 1
ATOM 2165 N N . ALA A 1 276 ? -13.258 -9.286 2.644 1.00 90.19 276 ALA A N 1
ATOM 2166 C CA . ALA A 1 276 ? -11.909 -8.851 2.984 1.00 90.19 276 ALA A CA 1
ATOM 2167 C C . ALA A 1 276 ? -11.702 -8.722 4.500 1.00 90.19 276 ALA A C 1
ATOM 2169 O O . ALA A 1 276 ? -10.702 -9.212 5.016 1.00 90.19 276 ALA A O 1
ATOM 2170 N N . LEU A 1 277 ? -12.656 -8.142 5.230 1.00 91.81 277 LEU A N 1
ATOM 2171 C CA . LEU A 1 277 ? -12.585 -7.959 6.688 1.00 91.81 277 LEU A CA 1
ATOM 2172 C C . LEU A 1 277 ? -12.591 -9.279 7.478 1.00 91.81 277 LEU A C 1
ATOM 2174 O O . LEU A 1 277 ? -12.072 -9.357 8.596 1.00 91.81 277 LEU A O 1
ATOM 2178 N N . LYS A 1 278 ? -13.126 -10.354 6.889 1.00 90.44 278 LYS A N 1
ATOM 2179 C CA . LYS A 1 278 ? -13.029 -11.708 7.462 1.00 90.44 278 LYS A CA 1
ATOM 2180 C C . LYS A 1 278 ? -11.596 -12.242 7.451 1.00 90.44 278 LYS A C 1
ATOM 2182 O O . LYS A 1 278 ? -11.299 -13.179 8.186 1.00 90.44 278 LYS A O 1
ATOM 2187 N N . ARG A 1 279 ? -10.700 -11.663 6.650 1.00 89.19 279 ARG A N 1
ATOM 2188 C CA . ARG A 1 279 ? -9.313 -12.113 6.530 1.00 89.19 279 ARG A CA 1
ATOM 2189 C C . ARG A 1 279 ? -8.429 -11.447 7.582 1.00 89.19 279 ARG A C 1
ATOM 2191 O O . ARG A 1 279 ? -8.540 -10.252 7.851 1.00 89.19 279 ARG A O 1
ATOM 2198 N N . ASP A 1 280 ? -7.529 -12.227 8.169 1.00 88.62 280 ASP A N 1
ATOM 2199 C CA . ASP A 1 280 ? -6.664 -11.756 9.256 1.00 88.62 280 ASP A CA 1
ATOM 2200 C C . ASP A 1 280 ? -5.610 -10.746 8.787 1.00 88.62 280 ASP A C 1
ATOM 2202 O O . ASP A 1 280 ? -5.243 -9.851 9.543 1.00 88.62 280 ASP A O 1
ATOM 2206 N N . ASP A 1 281 ? -5.155 -10.841 7.535 1.00 86.75 281 ASP A N 1
ATOM 2207 C CA . ASP A 1 281 ? -4.178 -9.918 6.949 1.00 86.75 281 ASP A CA 1
ATOM 2208 C C . ASP A 1 281 ? -4.723 -8.490 6.833 1.00 86.75 281 ASP A C 1
ATOM 2210 O O . ASP A 1 281 ? -4.020 -7.529 7.141 1.00 86.75 281 ASP A O 1
ATOM 2214 N N . VAL A 1 282 ? -5.990 -8.347 6.438 1.00 91.50 282 VAL A N 1
ATOM 2215 C CA . VAL A 1 282 ? -6.664 -7.047 6.327 1.00 91.50 282 VAL A CA 1
ATOM 2216 C C . VAL A 1 282 ? -6.840 -6.424 7.710 1.00 91.50 282 VAL A C 1
ATOM 2218 O O . VAL A 1 282 ? -6.507 -5.258 7.909 1.00 91.50 282 VAL A O 1
ATOM 2221 N N . VAL A 1 283 ? -7.304 -7.204 8.691 1.00 92.75 283 VAL A N 1
ATOM 2222 C CA . VAL A 1 283 ? -7.474 -6.725 10.072 1.00 92.75 283 VAL A CA 1
ATOM 2223 C C . VAL A 1 283 ? -6.131 -6.344 10.694 1.00 92.75 283 VAL A C 1
ATOM 2225 O O . VAL A 1 283 ? -6.025 -5.286 11.313 1.00 92.75 283 VAL A O 1
ATOM 2228 N N . ALA A 1 284 ? -5.092 -7.160 10.499 1.00 91.50 284 ALA A N 1
ATOM 2229 C CA . ALA A 1 284 ? -3.743 -6.852 10.962 1.00 91.50 284 ALA A CA 1
ATOM 2230 C C . ALA A 1 284 ? -3.229 -5.540 10.356 1.00 91.50 284 ALA A C 1
ATOM 2232 O O . ALA A 1 284 ? -2.723 -4.689 11.087 1.00 91.50 284 ALA A O 1
ATOM 2233 N N . TYR A 1 285 ? -3.437 -5.338 9.053 1.00 93.31 285 TYR A N 1
ATOM 2234 C CA . TYR A 1 285 ? -3.074 -4.100 8.372 1.00 93.31 285 TYR A CA 1
ATOM 2235 C C . TYR A 1 285 ? -3.827 -2.882 8.934 1.00 93.31 285 TYR A C 1
ATOM 2237 O O . TYR A 1 285 ? -3.208 -1.860 9.220 1.00 93.31 285 TYR A O 1
ATOM 2245 N N . ILE A 1 286 ? -5.146 -2.984 9.145 1.00 93.88 286 ILE A N 1
ATOM 2246 C CA . ILE A 1 286 ? -5.954 -1.905 9.741 1.00 93.88 286 ILE A CA 1
ATOM 2247 C C . ILE A 1 286 ? -5.416 -1.543 11.128 1.00 93.88 286 ILE A C 1
ATOM 2249 O O . ILE A 1 286 ? -5.248 -0.368 11.439 1.00 93.88 286 ILE A O 1
ATOM 2253 N N . LEU A 1 287 ? -5.107 -2.536 11.964 1.00 93.44 287 LEU A N 1
ATOM 2254 C CA . LEU A 1 287 ? -4.566 -2.297 13.303 1.00 93.44 287 LEU A CA 1
ATOM 2255 C C . LEU A 1 287 ? -3.175 -1.665 13.269 1.00 93.44 287 LEU A C 1
ATOM 2257 O O . LEU A 1 287 ? -2.922 -0.741 14.039 1.00 93.44 287 LEU A 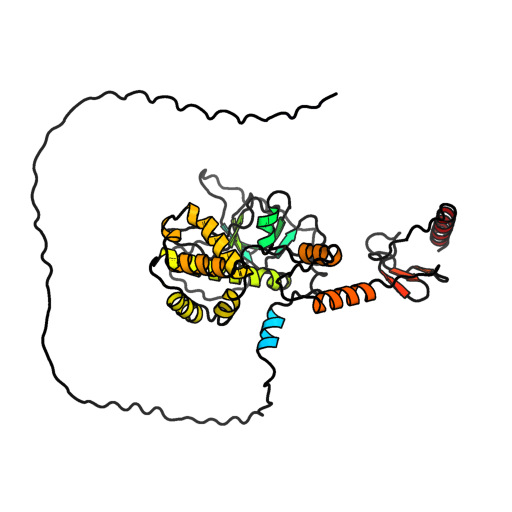O 1
ATOM 2261 N N . GLN A 1 288 ? -2.307 -2.100 12.356 1.00 92.12 288 GLN A N 1
ATOM 2262 C CA . GLN A 1 288 ? -1.001 -1.481 12.143 1.00 92.12 288 GLN A CA 1
ATOM 2263 C C . GLN A 1 288 ? -1.147 -0.012 11.713 1.00 92.12 288 GLN A C 1
ATOM 2265 O O . GLN A 1 288 ? -0.462 0.858 12.250 1.00 92.12 288 GLN A O 1
ATOM 2270 N N . ALA A 1 289 ? -2.077 0.282 10.798 1.00 92.56 289 ALA A N 1
ATOM 2271 C CA . ALA A 1 289 ? -2.393 1.644 10.368 1.00 92.56 289 ALA A CA 1
ATOM 2272 C C . ALA A 1 289 ? -2.954 2.498 11.522 1.00 92.56 289 ALA A C 1
ATOM 2274 O O . ALA A 1 289 ? -2.583 3.655 11.702 1.00 92.56 289 A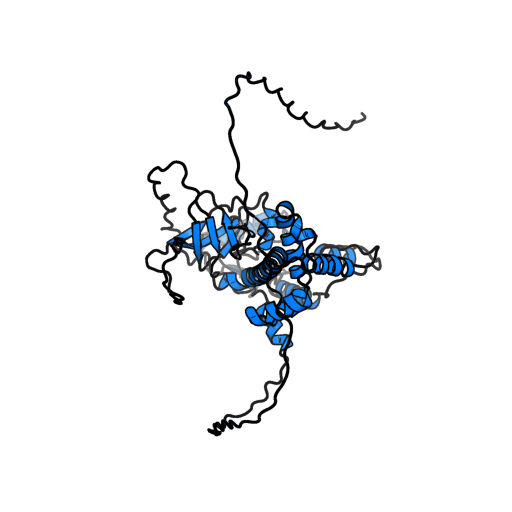LA A O 1
ATOM 2275 N N . ILE A 1 290 ? -3.805 1.919 12.372 1.00 92.19 290 ILE A N 1
ATOM 2276 C CA . ILE A 1 290 ? -4.296 2.587 13.582 1.00 92.19 290 ILE A CA 1
ATOM 2277 C C . ILE A 1 290 ? -3.139 2.901 14.527 1.00 92.19 290 ILE A C 1
ATOM 2279 O O . ILE A 1 290 ? -3.096 3.993 15.084 1.00 92.19 290 ILE A O 1
ATOM 2283 N N . GLU A 1 291 ? -2.211 1.973 14.743 1.00 91.62 291 GLU A N 1
ATOM 2284 C CA . GLU A 1 291 ? -1.071 2.187 15.634 1.00 91.62 291 GLU A CA 1
ATOM 2285 C C . GLU A 1 291 ? -0.126 3.276 15.120 1.00 91.62 291 GLU A C 1
ATOM 2287 O O . GLU A 1 291 ? 0.290 4.125 15.918 1.00 91.62 291 GLU A O 1
ATOM 2292 N N . SER A 1 292 ? 0.152 3.295 13.812 1.00 89.75 292 SER A N 1
ATOM 2293 C CA . SER A 1 292 ? 1.014 4.302 13.185 1.00 89.75 292 SER A CA 1
ATOM 2294 C C . SER A 1 292 ? 0.407 5.706 13.280 1.00 89.75 292 SER A C 1
ATOM 2296 O O . SER A 1 292 ? 1.099 6.657 13.643 1.00 89.75 292 SER A O 1
ATOM 2298 N N . VAL A 1 293 ? -0.905 5.832 13.070 1.00 90.06 293 VAL A N 1
ATOM 2299 C CA . VAL A 1 293 ? -1.617 7.117 13.106 1.00 90.06 293 VAL A CA 1
ATOM 2300 C C . VAL A 1 293 ? -1.960 7.572 14.530 1.00 90.06 293 VAL A C 1
ATOM 2302 O O . VAL A 1 293 ? -1.916 8.764 14.853 1.00 90.06 293 VAL A O 1
ATOM 2305 N N . ALA A 1 294 ? -2.303 6.651 15.432 1.00 85.31 294 ALA A N 1
ATOM 2306 C CA . ALA A 1 294 ? -2.805 6.992 16.764 1.00 85.31 294 ALA A CA 1
ATOM 2307 C C . ALA A 1 294 ? -1.776 7.707 17.652 1.00 85.31 294 ALA A C 1
ATOM 2309 O O . ALA A 1 294 ? -2.168 8.303 18.660 1.00 85.31 294 ALA A O 1
ATOM 2310 N N . GLY A 1 295 ? -0.483 7.647 17.312 1.00 82.75 295 GLY A N 1
ATOM 2311 C CA . GLY A 1 295 ? 0.550 8.467 17.950 1.00 82.75 295 GLY A CA 1
ATOM 2312 C C . GLY A 1 295 ? 0.259 9.966 17.826 1.00 82.75 295 GLY A C 1
ATOM 2313 O O . GLY A 1 295 ? 0.428 10.704 18.797 1.00 82.75 295 GLY A O 1
ATOM 2314 N N . SER A 1 296 ? -0.268 10.387 16.676 1.00 83.31 296 SER A N 1
ATOM 2315 C CA . SER A 1 296 ? -0.617 11.778 16.380 1.00 83.31 296 SER A CA 1
ATOM 2316 C C . SER A 1 296 ? -2.032 12.138 16.850 1.00 83.31 296 SER A C 1
ATOM 2318 O O . SER A 1 296 ? -2.276 13.265 17.281 1.00 83.31 296 SER A O 1
ATOM 2320 N N . PHE A 1 297 ? -2.961 11.171 16.870 1.00 85.06 297 PHE A N 1
ATOM 2321 C CA . PHE A 1 297 ? -4.379 11.417 17.165 1.00 85.06 297 PHE A CA 1
ATOM 2322 C C . PHE A 1 297 ? -4.905 10.567 18.327 1.00 85.06 297 PHE A C 1
ATOM 2324 O O . PHE A 1 297 ? -5.538 9.525 18.154 1.00 85.06 297 PHE A O 1
ATOM 2331 N N . TYR A 1 298 ? -4.754 11.064 19.558 1.00 86.62 298 TYR A N 1
ATOM 2332 C CA . TYR A 1 298 ? -5.252 10.375 20.761 1.00 86.62 298 TYR A CA 1
ATOM 2333 C C . TYR A 1 298 ? -6.775 10.123 20.763 1.00 86.62 298 TYR A C 1
ATOM 2335 O O . TYR A 1 298 ? -7.258 9.276 21.521 1.00 86.62 298 TYR A O 1
ATOM 2343 N N . LYS A 1 299 ? -7.544 10.870 19.954 1.00 88.44 299 LYS A N 1
ATOM 2344 C CA . LYS A 1 299 ? -8.999 10.712 19.812 1.00 88.44 299 LYS A CA 1
ATOM 2345 C C . LYS A 1 299 ? -9.368 9.392 19.127 1.00 88.44 299 LYS A C 1
ATOM 2347 O O . LYS A 1 299 ? -10.320 8.755 19.573 1.00 88.44 299 LYS A O 1
ATOM 2352 N N . LEU A 1 300 ? -8.571 8.933 18.156 1.00 91.50 300 LEU A N 1
ATOM 2353 C CA . LEU A 1 300 ? -8.808 7.678 17.431 1.00 91.50 300 LEU A CA 1
ATOM 2354 C C . LEU A 1 300 ? -8.875 6.473 18.367 1.00 91.50 300 LEU A C 1
ATOM 2356 O O . LEU A 1 300 ? -9.768 5.641 18.252 1.00 91.50 300 LEU A O 1
ATOM 2360 N N . ARG A 1 301 ? -8.006 6.419 19.384 1.00 90.31 301 ARG A N 1
ATOM 2361 C CA . ARG A 1 301 ? -8.002 5.319 20.369 1.00 90.31 301 ARG A CA 1
ATOM 2362 C C . ARG A 1 301 ? -9.300 5.201 21.173 1.00 90.31 301 ARG A C 1
ATOM 2364 O O . ARG A 1 301 ? -9.526 4.178 21.815 1.00 90.31 301 ARG A O 1
ATOM 2371 N N . LYS A 1 302 ? -10.123 6.253 21.202 1.00 93.19 302 LYS A N 1
ATOM 2372 C CA . LYS A 1 302 ? -11.412 6.277 21.906 1.00 93.19 302 LYS A CA 1
ATOM 2373 C C . 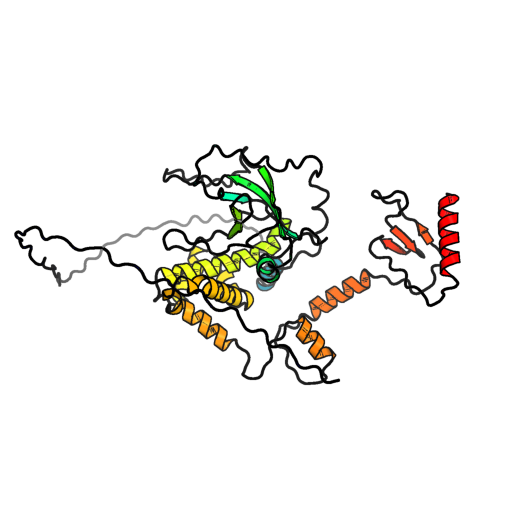LYS A 1 302 ? -12.602 6.038 20.980 1.00 93.19 302 LYS A C 1
ATOM 2375 O O . LYS A 1 302 ? -13.704 5.853 21.497 1.00 93.19 302 LYS A O 1
ATOM 2380 N N . ALA A 1 303 ? -12.399 6.061 19.664 1.00 96.81 303 ALA A N 1
ATOM 2381 C CA . ALA A 1 303 ? -13.472 5.867 18.707 1.00 96.81 303 ALA A CA 1
ATOM 2382 C C . ALA A 1 303 ? -14.048 4.449 18.825 1.00 96.81 303 ALA A C 1
ATOM 2384 O O . ALA A 1 303 ? -13.317 3.467 18.999 1.00 96.81 303 ALA A O 1
ATOM 2385 N N . ARG A 1 304 ? -15.378 4.340 18.763 1.00 97.44 304 ARG A N 1
ATOM 2386 C CA . ARG A 1 304 ? -16.085 3.059 18.928 1.00 97.44 304 ARG A CA 1
ATOM 2387 C C . ARG A 1 304 ? -15.719 2.063 17.833 1.00 97.44 304 ARG A C 1
ATOM 2389 O O . ARG A 1 304 ? -15.491 0.896 18.147 1.00 97.44 304 ARG A O 1
ATOM 2396 N N . LEU A 1 305 ? -15.593 2.541 16.598 1.00 96.44 305 LEU A N 1
ATOM 2397 C CA . LEU A 1 305 ? -15.166 1.750 15.448 1.00 96.44 305 LEU A CA 1
ATOM 2398 C C . LEU A 1 305 ? -13.775 1.125 15.658 1.00 96.44 305 LEU A C 1
ATOM 2400 O O . LEU A 1 305 ? -13.607 -0.083 15.532 1.00 96.44 305 LEU A O 1
ATOM 2404 N N . ILE A 1 306 ? -12.796 1.917 16.099 1.00 96.38 306 ILE A N 1
ATOM 2405 C CA . ILE A 1 306 ? -11.430 1.444 16.390 1.00 96.38 306 ILE A CA 1
ATOM 2406 C C . ILE A 1 306 ? -11.415 0.404 17.515 1.00 96.38 306 ILE A C 1
ATOM 2408 O O . ILE A 1 306 ? -10.693 -0.599 17.461 1.00 96.38 306 ILE A O 1
ATOM 2412 N N . LYS A 1 307 ? -12.244 0.621 18.541 1.00 95.88 307 LYS A N 1
ATOM 2413 C CA . LYS A 1 307 ? -12.402 -0.335 19.635 1.00 95.88 307 LYS A CA 1
ATOM 2414 C C . LYS A 1 307 ? -12.973 -1.669 19.144 1.00 95.88 307 LYS A C 1
ATOM 2416 O O . LYS A 1 307 ? -12.517 -2.701 19.623 1.00 95.88 307 LYS A O 1
ATOM 2421 N N . HIS A 1 308 ? -13.905 -1.656 18.189 1.00 95.94 308 HIS A N 1
ATOM 2422 C CA . HIS A 1 308 ? -14.461 -2.875 17.598 1.00 95.94 308 HIS A CA 1
ATOM 2423 C C . HIS A 1 308 ? -13.365 -3.750 16.977 1.00 95.94 308 HIS A C 1
ATOM 2425 O O . HIS A 1 308 ? -13.198 -4.885 17.412 1.00 95.94 308 HIS A O 1
ATOM 2431 N N . PHE A 1 309 ? -12.541 -3.197 16.080 1.00 94.50 309 PHE A N 1
ATOM 2432 C CA . PHE A 1 309 ? -11.420 -3.930 15.470 1.00 94.50 309 PHE A CA 1
ATOM 2433 C C . PHE A 1 309 ? -10.404 -4.432 16.502 1.00 94.50 309 PHE A C 1
ATOM 2435 O O . PHE A 1 309 ? -9.895 -5.549 16.412 1.00 94.50 309 PHE A O 1
ATOM 2442 N N . SER A 1 310 ? -10.130 -3.624 17.529 1.00 93.44 310 SER A N 1
ATOM 2443 C CA . SER A 1 310 ? -9.228 -4.014 18.615 1.00 93.44 310 SER A CA 1
ATOM 2444 C C . SER A 1 310 ? -9.779 -5.173 19.451 1.00 93.44 310 SER A C 1
ATOM 2446 O O . SER A 1 310 ? -9.015 -6.030 19.892 1.00 93.44 310 SER A O 1
ATOM 2448 N N . ASP A 1 311 ? -11.083 -5.182 19.726 1.00 93.38 311 ASP A N 1
ATOM 2449 C CA . ASP A 1 311 ? -11.736 -6.212 20.533 1.00 93.38 311 ASP A CA 1
ATOM 2450 C C . ASP A 1 311 ? -11.966 -7.498 19.724 1.00 93.38 311 ASP A C 1
ATOM 2452 O O . ASP A 1 311 ? -11.731 -8.587 20.246 1.00 93.38 311 ASP A O 1
ATOM 2456 N N . GLU A 1 312 ? -12.304 -7.387 18.439 1.00 90.12 312 GLU A N 1
ATOM 2457 C CA . GLU A 1 312 ? -12.405 -8.526 17.524 1.00 90.12 312 GLU A CA 1
ATOM 2458 C C . GLU A 1 312 ? -11.050 -9.227 17.352 1.00 90.12 312 GLU A C 1
ATOM 2460 O O . GLU A 1 312 ? -10.951 -10.449 17.458 1.00 90.12 312 GLU A O 1
ATOM 2465 N N . ASN A 1 313 ? -9.962 -8.470 17.195 1.00 88.25 313 ASN A N 1
ATOM 2466 C CA . ASN A 1 313 ? -8.631 -9.065 17.128 1.00 88.25 313 ASN A CA 1
ATOM 2467 C C . ASN A 1 313 ? -8.225 -9.747 18.445 1.00 88.25 313 ASN A C 1
ATOM 2469 O O . ASN A 1 313 ? -7.549 -10.772 18.434 1.00 88.25 313 ASN A O 1
ATOM 2473 N N . LYS A 1 314 ? -8.674 -9.237 19.604 1.00 87.69 314 LYS A N 1
ATOM 2474 C CA . LYS A 1 314 ? -8.472 -9.939 20.886 1.00 87.69 314 LYS A CA 1
ATOM 2475 C C . LYS A 1 314 ? -9.246 -11.249 20.945 1.00 87.69 314 LYS A C 1
ATOM 2477 O O . LYS A 1 314 ? -8.712 -12.198 21.503 1.00 87.69 314 LYS A O 1
ATOM 2482 N N . SER A 1 315 ? -10.457 -11.315 20.390 1.00 85.00 315 SER A N 1
ATOM 2483 C CA . SER A 1 315 ? -11.215 -12.572 20.331 1.00 85.00 315 SER A CA 1
ATOM 2484 C C . SER A 1 315 ? -10.663 -13.556 19.302 1.00 85.00 315 SER A C 1
ATOM 2486 O O . SER A 1 315 ? -10.882 -14.752 19.445 1.00 85.00 315 SER A O 1
ATOM 2488 N N . ARG A 1 316 ? -9.934 -13.066 18.289 1.00 79.50 316 ARG A N 1
ATOM 2489 C CA . ARG A 1 316 ? -9.202 -13.902 17.327 1.00 79.50 316 ARG A CA 1
ATOM 2490 C C . ARG A 1 316 ? -7.880 -14.430 17.880 1.00 79.50 316 ARG A C 1
ATOM 2492 O O . ARG A 1 316 ? -7.316 -15.353 17.295 1.00 79.50 316 ARG A O 1
ATOM 2499 N N . LYS A 1 317 ? -7.373 -13.883 18.996 1.00 73.06 317 LYS A N 1
ATOM 2500 C CA . LYS A 1 317 ? -6.186 -14.455 19.636 1.00 73.06 317 LYS A CA 1
ATOM 2501 C C . LYS A 1 317 ? -6.492 -15.901 20.010 1.00 73.06 317 LYS A C 1
ATOM 2503 O O . LYS A 1 317 ? -7.516 -16.154 20.647 1.00 73.06 317 LYS A O 1
ATOM 2508 N N . PRO A 1 318 ? -5.631 -16.840 19.605 1.00 68.44 318 PRO A N 1
ATOM 2509 C CA . PRO A 1 318 ? -5.869 -18.236 19.895 1.00 68.44 318 PRO A CA 1
ATOM 2510 C C . PRO A 1 318 ? -5.815 -18.428 21.420 1.00 68.44 318 PRO A C 1
ATOM 2512 O O . PRO A 1 318 ? -5.155 -17.660 22.127 1.00 68.44 318 PRO A O 1
ATOM 2515 N N . GLU A 1 319 ? -6.591 -19.386 21.934 1.00 71.31 319 GLU A N 1
ATOM 2516 C CA . GLU A 1 319 ? -6.794 -19.572 23.376 1.00 71.31 319 GLU A CA 1
ATOM 2517 C C . GLU A 1 319 ? -5.463 -19.622 24.148 1.00 71.31 319 GLU A C 1
ATOM 2519 O O . GLU A 1 319 ? -4.449 -20.122 23.644 1.00 71.31 319 GLU A O 1
ATOM 2524 N N . ASP A 1 320 ? -5.477 -19.081 25.369 1.00 68.69 320 ASP A N 1
ATOM 2525 C CA . ASP A 1 320 ? -4.305 -18.887 26.230 1.00 68.69 320 ASP A CA 1
ATOM 2526 C C . ASP A 1 320 ? -3.433 -20.162 26.287 1.00 68.69 320 ASP A C 1
ATOM 2528 O O . ASP A 1 320 ? -3.855 -21.204 26.792 1.00 68.69 320 ASP A O 1
ATOM 2532 N N . GLY A 1 321 ? -2.213 -20.087 25.739 1.00 69.81 321 GLY A N 1
ATOM 2533 C CA . GLY A 1 321 ? -1.258 -21.207 25.671 1.00 69.81 321 GLY A CA 1
ATOM 2534 C C . GLY A 1 321 ? -0.942 -21.729 24.265 1.00 69.81 321 GLY A C 1
ATOM 2535 O O . GLY A 1 321 ? -0.036 -22.548 24.103 1.00 69.81 321 GLY A O 1
ATOM 2536 N N . SER A 1 322 ? -1.632 -21.242 23.240 1.00 67.62 322 SER A N 1
ATOM 2537 C CA . SER A 1 322 ? -1.298 -21.508 21.838 1.00 67.62 322 SER A CA 1
ATOM 2538 C C . SER A 1 322 ? -0.180 -20.575 21.342 1.00 67.62 322 SER A C 1
ATOM 2540 O O . SER A 1 322 ? -0.199 -19.363 21.556 1.00 67.62 322 SER A O 1
ATOM 2542 N N . ILE A 1 323 ? 0.844 -21.145 20.701 1.00 68.44 323 ILE A N 1
ATOM 2543 C CA . ILE A 1 323 ? 1.963 -20.384 20.129 1.00 68.44 323 ILE A CA 1
ATOM 2544 C C . ILE A 1 323 ? 1.645 -20.130 18.657 1.00 68.44 323 ILE A C 1
ATOM 2546 O O . ILE A 1 323 ? 1.574 -21.072 17.868 1.00 68.44 323 ILE A O 1
ATOM 2550 N N . VAL A 1 324 ? 1.474 -18.860 18.285 1.00 64.25 324 VAL A N 1
ATOM 2551 C CA . VAL A 1 324 ? 1.392 -18.456 16.877 1.00 64.25 324 VAL A CA 1
ATOM 2552 C C . VAL A 1 324 ? 2.800 -18.500 16.300 1.00 64.25 324 VAL A C 1
ATOM 2554 O O . VAL A 1 324 ? 3.692 -17.783 16.749 1.00 64.25 324 VAL A O 1
ATOM 2557 N N . VAL A 1 325 ? 3.005 -19.367 15.318 1.00 68.75 325 VAL A N 1
ATOM 2558 C CA . VAL A 1 325 ? 4.251 -19.474 14.558 1.00 68.75 325 VAL A CA 1
ATOM 2559 C C . VAL A 1 325 ? 3.952 -19.196 13.092 1.00 68.75 325 VAL A C 1
ATOM 2561 O O . VAL A 1 325 ? 2.854 -19.493 12.625 1.00 68.75 325 VAL A O 1
ATOM 2564 N N . SER A 1 326 ? 4.912 -18.627 12.359 1.00 63.28 326 SER A N 1
ATOM 2565 C CA . SER A 1 326 ? 4.775 -18.506 10.904 1.00 63.28 326 SER A CA 1
ATOM 2566 C C . SER A 1 326 ? 4.596 -19.891 10.284 1.00 63.28 326 SER A C 1
ATOM 2568 O O . SER A 1 326 ? 5.083 -20.878 10.836 1.00 63.28 326 SER A O 1
ATOM 2570 N N . ASP A 1 327 ? 3.928 -19.985 9.134 1.00 58.44 327 ASP A N 1
ATOM 2571 C CA . ASP A 1 327 ? 3.628 -21.281 8.511 1.00 58.44 327 ASP A CA 1
ATOM 2572 C C . ASP A 1 327 ? 4.898 -22.125 8.294 1.00 58.44 327 ASP A C 1
ATOM 2574 O O . ASP A 1 327 ? 4.948 -23.303 8.641 1.00 58.44 327 ASP A O 1
ATOM 2578 N N . MET A 1 328 ? 5.991 -21.498 7.848 1.00 60.72 328 MET A N 1
ATOM 2579 C CA . MET A 1 328 ? 7.290 -22.163 7.701 1.00 60.72 328 MET A CA 1
ATOM 2580 C C . MET A 1 328 ? 7.820 -22.724 9.031 1.00 60.72 328 MET A C 1
ATOM 2582 O O . MET A 1 328 ? 8.266 -23.871 9.084 1.00 60.72 328 MET A O 1
ATOM 2586 N N . VAL A 1 329 ? 7.738 -21.951 10.118 1.00 69.44 329 VAL A N 1
ATOM 2587 C CA . VAL A 1 329 ? 8.151 -22.403 11.455 1.00 69.44 329 VAL A CA 1
ATOM 2588 C C . VAL A 1 329 ? 7.213 -23.501 11.963 1.00 69.44 329 VAL A C 1
ATOM 2590 O O . VAL A 1 329 ? 7.686 -24.488 12.520 1.00 69.44 329 VAL A O 1
ATOM 2593 N N . GLY A 1 330 ? 5.909 -23.396 11.700 1.00 74.50 330 GLY A N 1
ATOM 2594 C CA . GLY A 1 330 ? 4.918 -24.430 11.995 1.00 74.50 330 GLY A CA 1
ATOM 2595 C C . GLY A 1 330 ? 5.225 -25.755 11.298 1.00 74.50 330 GLY A C 1
ATOM 2596 O O . GLY A 1 330 ? 5.176 -26.803 11.942 1.00 74.50 330 GLY A O 1
ATOM 2597 N N . ARG A 1 331 ? 5.629 -25.720 10.020 1.00 69.12 331 ARG A N 1
ATOM 2598 C CA . ARG A 1 331 ? 6.067 -26.908 9.264 1.00 69.12 331 ARG A CA 1
ATOM 2599 C C . ARG A 1 331 ? 7.325 -27.537 9.863 1.00 69.12 331 ARG A C 1
ATOM 2601 O O . ARG A 1 331 ? 7.340 -28.746 10.078 1.00 69.12 331 ARG A O 1
ATOM 2608 N N . ILE A 1 332 ? 8.348 -26.736 10.174 1.00 75.62 332 ILE A N 1
ATOM 2609 C CA . ILE A 1 332 ? 9.601 -27.219 10.788 1.00 75.62 332 ILE A CA 1
ATOM 2610 C C . ILE A 1 332 ? 9.311 -27.857 12.152 1.00 75.62 332 ILE A C 1
ATOM 2612 O O . ILE A 1 332 ? 9.781 -28.956 12.438 1.00 75.62 332 ILE A O 1
ATOM 2616 N N . ILE A 1 333 ? 8.491 -27.201 12.976 1.00 77.38 333 ILE A N 1
ATOM 2617 C CA . ILE A 1 333 ? 8.072 -27.717 14.281 1.00 77.38 333 ILE A CA 1
ATOM 2618 C C . ILE A 1 333 ? 7.332 -29.048 14.112 1.00 77.38 333 ILE A C 1
ATOM 2620 O O . ILE A 1 333 ? 7.722 -30.022 14.745 1.00 77.38 333 ILE A O 1
ATOM 2624 N N . LYS A 1 334 ? 6.338 -29.135 13.217 1.00 75.94 334 LYS A N 1
ATOM 2625 C CA . LYS A 1 334 ? 5.572 -30.370 12.951 1.00 75.94 334 LYS A CA 1
ATOM 2626 C C . LYS A 1 334 ? 6.455 -31.513 12.431 1.00 75.94 334 LYS A C 1
ATOM 2628 O O . LYS A 1 334 ? 6.177 -32.670 12.717 1.00 75.94 334 LYS A O 1
ATOM 2633 N N . GLN A 1 335 ? 7.507 -31.202 11.671 1.00 81.38 335 GLN A N 1
ATOM 2634 C CA . GLN A 1 335 ? 8.430 -32.198 11.121 1.00 81.38 335 GLN A CA 1
ATOM 2635 C C . GLN A 1 335 ? 9.424 -32.738 12.159 1.00 81.38 335 GLN A C 1
ATOM 2637 O O . GLN A 1 335 ? 9.843 -33.890 12.059 1.00 81.38 335 GLN A O 1
ATOM 2642 N N . HIS A 1 336 ? 9.830 -31.918 13.131 1.00 80.00 336 HIS A N 1
ATOM 2643 C CA . HIS A 1 336 ? 10.895 -32.264 14.079 1.00 80.00 336 HIS A CA 1
ATOM 2644 C C . HIS A 1 336 ? 10.413 -32.591 15.490 1.00 80.00 336 HIS A C 1
ATOM 2646 O O . HIS A 1 336 ? 11.152 -33.206 16.260 1.00 80.00 336 HIS A O 1
ATOM 2652 N N . LEU A 1 337 ? 9.201 -32.182 15.848 1.00 79.06 337 LEU A N 1
ATOM 2653 C CA . LEU A 1 337 ? 8.613 -32.431 17.151 1.00 79.06 337 LEU A CA 1
ATOM 2654 C C . LEU A 1 337 ? 7.388 -33.330 16.960 1.00 79.06 337 LEU A C 1
ATOM 2656 O O . LEU A 1 337 ? 6.331 -32.867 16.548 1.00 79.06 337 LEU A O 1
ATOM 2660 N N . ASP A 1 338 ? 7.519 -34.607 17.333 1.00 71.25 338 ASP A N 1
ATOM 2661 C CA . ASP A 1 338 ? 6.429 -35.607 17.412 1.00 71.25 338 ASP A CA 1
ATOM 2662 C C . ASP A 1 338 ? 5.316 -35.232 18.425 1.00 71.25 338 ASP A C 1
ATOM 2664 O O . ASP A 1 338 ? 4.439 -36.033 18.763 1.00 71.25 338 ASP A O 1
ATOM 2668 N N . SER A 1 339 ? 5.348 -34.021 18.983 1.00 56.09 339 SER A N 1
ATOM 2669 C CA . SER A 1 339 ? 4.367 -33.541 19.945 1.00 56.09 339 SER A CA 1
ATOM 2670 C C . SER A 1 339 ? 3.097 -33.025 19.261 1.00 56.09 339 SER A C 1
ATOM 2672 O O . SER A 1 339 ? 3.110 -32.492 18.155 1.00 56.09 339 SER A O 1
ATOM 2674 N N . LYS A 1 340 ? 1.969 -33.170 19.974 1.00 58.62 340 LYS A N 1
ATOM 2675 C CA . LYS A 1 340 ? 0.617 -32.703 19.611 1.00 58.62 340 LYS A CA 1
ATOM 2676 C C . LYS A 1 340 ? 0.518 -31.171 19.576 1.00 58.62 340 LYS A C 1
ATOM 2678 O O . LYS A 1 340 ? -0.234 -30.577 20.346 1.00 58.62 340 LYS A O 1
ATOM 2683 N N . ILE A 1 341 ? 1.301 -30.518 18.732 1.00 63.69 341 ILE A N 1
ATOM 2684 C CA . ILE A 1 341 ? 1.191 -29.083 18.501 1.00 63.69 341 ILE A CA 1
ATOM 2685 C C . ILE A 1 341 ? 0.120 -28.894 17.429 1.00 63.69 341 ILE A C 1
ATOM 2687 O O . ILE A 1 341 ? 0.269 -29.335 16.290 1.00 63.69 341 ILE A O 1
ATOM 2691 N N . PHE A 1 342 ? -0.990 -28.270 17.815 1.00 60.34 342 PHE A N 1
ATOM 2692 C CA . PHE A 1 342 ? -2.021 -27.849 16.876 1.00 60.34 342 PHE A CA 1
ATOM 2693 C C . PHE A 1 342 ? -1.557 -26.564 16.196 1.00 60.34 342 PHE A C 1
ATOM 2695 O O . PHE A 1 342 ? -1.616 -25.487 16.780 1.00 60.34 342 PHE A O 1
ATOM 2702 N N . VAL A 1 343 ? -1.079 -26.684 14.960 1.00 60.03 343 VAL A N 1
ATOM 2703 C CA . VAL A 1 343 ? -0.836 -25.527 14.096 1.00 60.03 343 VAL A CA 1
ATOM 2704 C C . VAL A 1 343 ? -2.189 -25.101 13.525 1.00 60.03 343 VAL A C 1
ATOM 2706 O O . VAL A 1 343 ? -2.843 -25.884 12.840 1.00 60.03 343 VAL A O 1
ATOM 2709 N N . HIS A 1 344 ? -2.650 -23.897 13.863 1.00 52.72 344 HIS A N 1
ATOM 2710 C CA . HIS A 1 344 ? -3.849 -23.304 13.270 1.00 52.72 344 HIS A CA 1
ATOM 2711 C C . HIS A 1 344 ? -3.472 -22.560 11.985 1.00 52.72 344 HIS A C 1
ATOM 2713 O O . HIS A 1 344 ? -2.677 -21.628 12.009 1.00 52.72 344 HIS A O 1
ATOM 2719 N N . GLY A 1 345 ? -4.042 -23.008 10.869 1.00 54.16 345 GLY A N 1
ATOM 2720 C CA . GLY A 1 345 ? -3.875 -22.454 9.528 1.00 54.16 345 GLY A CA 1
ATOM 2721 C C . GLY A 1 345 ? -4.515 -23.404 8.516 1.00 54.16 345 GLY A C 1
ATOM 2722 O O . GLY A 1 345 ? -4.517 -24.617 8.742 1.00 54.16 345 GLY A O 1
ATOM 2723 N N . LYS A 1 346 ? -5.104 -22.885 7.428 1.00 53.66 346 LYS A N 1
ATOM 2724 C CA . LYS A 1 346 ? -5.550 -23.748 6.322 1.00 53.66 346 LYS A CA 1
ATOM 2725 C C . LYS A 1 346 ? -4.317 -24.477 5.809 1.00 53.66 346 LYS A C 1
ATOM 2727 O O . LYS A 1 346 ? -3.352 -23.851 5.383 1.00 53.66 346 LYS A O 1
ATOM 2732 N N . GLU A 1 347 ? -4.340 -25.795 5.923 1.00 51.50 347 GLU A N 1
ATOM 2733 C CA . GLU A 1 347 ? -3.243 -26.648 5.514 1.00 51.50 347 GLU A CA 1
ATOM 2734 C C . GLU A 1 347 ? -3.076 -26.506 3.987 1.00 51.50 347 GLU A C 1
ATOM 2736 O O . GLU A 1 347 ? -3.763 -27.167 3.214 1.00 51.50 347 GLU A O 1
ATOM 2741 N N . LEU A 1 348 ? -2.165 -25.628 3.540 1.00 56.28 348 LEU A N 1
ATOM 2742 C CA . LEU A 1 348 ? -1.749 -25.442 2.136 1.00 56.28 348 LEU A CA 1
ATOM 2743 C C . LEU A 1 348 ? -0.947 -26.651 1.619 1.00 56.28 348 LEU A C 1
ATOM 2745 O O . LEU A 1 348 ? 0.018 -26.531 0.860 1.00 56.28 348 LEU A O 1
ATOM 2749 N N . VAL A 1 349 ? -1.298 -27.849 2.084 1.00 58.59 349 VAL A N 1
ATOM 2750 C CA . VAL A 1 349 ? -0.617 -29.093 1.745 1.00 58.59 349 VAL A CA 1
ATOM 2751 C C . VAL A 1 349 ? -0.838 -29.447 0.287 1.00 58.59 349 VAL A C 1
ATOM 2753 O O . VAL A 1 349 ? 0.084 -29.972 -0.328 1.00 58.59 349 VAL A O 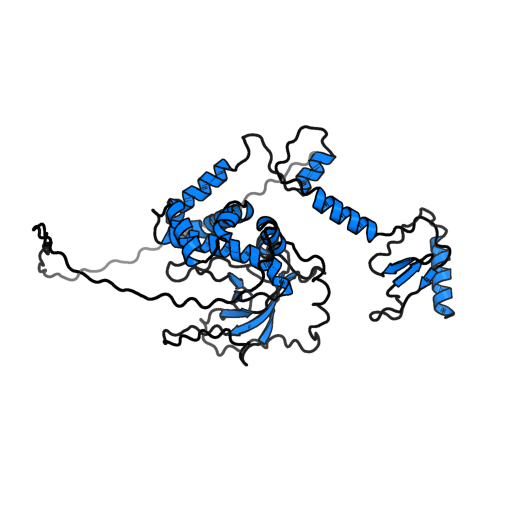1
ATOM 2756 N N . GLU A 1 350 ? -1.992 -29.126 -0.295 1.00 64.44 350 GLU A N 1
ATOM 2757 C CA . GLU A 1 350 ? -2.238 -29.432 -1.706 1.00 64.44 350 GLU A CA 1
ATOM 2758 C C . GLU A 1 350 ? -1.476 -28.487 -2.644 1.00 64.44 350 GLU A C 1
ATOM 2760 O O . GLU A 1 350 ? -0.814 -28.969 -3.561 1.00 64.44 350 GLU A O 1
ATOM 2765 N N . GLU A 1 351 ? -1.420 -27.183 -2.352 1.00 59.12 351 GLU A N 1
ATOM 2766 C CA . GLU A 1 351 ? -0.575 -26.243 -3.107 1.00 59.12 351 GLU A CA 1
ATOM 2767 C C . GLU A 1 351 ? 0.913 -26.576 -2.949 1.00 59.12 351 GLU A C 1
ATOM 2769 O O . GLU A 1 351 ? 1.640 -26.676 -3.933 1.00 59.12 351 GLU A O 1
ATOM 2774 N N . SER A 1 352 ? 1.369 -26.877 -1.729 1.00 56.88 352 SER A N 1
ATOM 2775 C CA . SER A 1 352 ? 2.770 -27.244 -1.486 1.00 56.88 352 SER A CA 1
ATOM 2776 C C . SER A 1 352 ? 3.152 -28.573 -2.149 1.00 56.88 352 SER A C 1
ATOM 2778 O O . SER A 1 352 ? 4.264 -28.702 -2.657 1.00 56.88 352 SER A O 1
ATOM 2780 N N . LYS A 1 353 ? 2.251 -29.567 -2.184 1.00 69.50 353 LYS A N 1
ATOM 2781 C CA . LYS A 1 353 ? 2.462 -30.821 -2.929 1.00 69.50 353 LYS A CA 1
ATOM 2782 C C . LYS A 1 353 ? 2.453 -30.585 -4.434 1.00 69.50 353 LYS A C 1
ATOM 2784 O O . LYS A 1 353 ? 3.244 -31.216 -5.130 1.00 69.50 353 LYS A O 1
ATOM 2789 N N . ALA A 1 354 ? 1.586 -29.710 -4.943 1.00 71.25 354 ALA A N 1
ATOM 2790 C CA . ALA A 1 354 ? 1.543 -29.363 -6.359 1.00 71.25 354 ALA A CA 1
ATOM 2791 C C . ALA A 1 354 ? 2.830 -28.648 -6.788 1.00 71.25 354 ALA A C 1
ATOM 2793 O O . ALA A 1 354 ? 3.442 -29.049 -7.777 1.00 71.25 354 ALA A O 1
ATOM 2794 N N . VAL A 1 355 ? 3.297 -27.678 -5.996 1.00 68.62 355 VAL A N 1
ATOM 2795 C CA . VAL A 1 355 ? 4.565 -26.968 -6.205 1.00 68.62 355 VAL A CA 1
ATOM 2796 C C . VAL A 1 355 ? 5.752 -27.924 -6.087 1.00 68.62 355 VAL A C 1
ATOM 2798 O O . VAL A 1 355 ? 6.593 -27.950 -6.980 1.00 68.62 355 VAL A O 1
ATOM 2801 N N . ALA A 1 356 ? 5.799 -28.789 -5.067 1.00 68.31 356 ALA A N 1
ATOM 2802 C CA . ALA A 1 356 ? 6.851 -29.801 -4.929 1.00 68.31 356 ALA A CA 1
ATOM 2803 C C . ALA A 1 356 ? 6.857 -30.795 -6.103 1.00 68.31 356 ALA A C 1
ATOM 2805 O O . ALA A 1 356 ? 7.917 -31.130 -6.622 1.00 68.31 356 ALA A O 1
ATOM 2806 N N . LYS A 1 357 ? 5.681 -31.221 -6.580 1.00 74.94 357 LYS A N 1
ATOM 2807 C CA . LYS A 1 357 ? 5.543 -32.107 -7.743 1.00 74.94 357 LYS A CA 1
ATOM 2808 C C . LYS A 1 357 ? 5.946 -31.411 -9.047 1.00 74.94 357 LYS A C 1
ATOM 2810 O O . LYS A 1 357 ? 6.583 -32.051 -9.878 1.00 74.94 357 LYS A O 1
ATOM 2815 N N . LYS A 1 358 ? 5.622 -30.123 -9.227 1.00 73.56 358 LYS A N 1
ATOM 2816 C CA . LYS A 1 358 ? 6.108 -29.301 -10.352 1.00 73.56 358 LYS A CA 1
ATOM 2817 C C . LYS A 1 358 ? 7.635 -29.152 -10.299 1.00 73.56 358 LYS A C 1
ATOM 2819 O O . LYS A 1 358 ? 8.297 -29.355 -11.313 1.00 73.56 358 LYS A O 1
ATOM 2824 N N . LEU A 1 359 ? 8.202 -28.878 -9.122 1.00 66.06 359 LEU A N 1
ATOM 2825 C CA . LEU A 1 359 ? 9.649 -28.769 -8.904 1.00 66.06 359 LEU A CA 1
ATOM 2826 C C . LEU A 1 359 ? 10.384 -30.090 -9.158 1.00 66.06 359 LEU A C 1
ATOM 2828 O O . LEU A 1 359 ? 11.440 -30.074 -9.784 1.00 66.06 359 LEU A O 1
ATOM 2832 N N . ASP A 1 360 ? 9.829 -31.227 -8.735 1.00 69.94 360 ASP A N 1
ATOM 2833 C CA . ASP A 1 360 ? 10.380 -32.555 -9.040 1.00 69.94 360 ASP A CA 1
ATOM 2834 C C . ASP A 1 360 ? 10.280 -32.886 -10.538 1.00 69.94 360 ASP A C 1
ATOM 2836 O O . ASP A 1 360 ? 11.166 -33.535 -11.092 1.00 69.94 360 ASP A O 1
ATOM 2840 N N . GLN A 1 361 ? 9.236 -32.412 -11.228 1.00 69.56 361 GLN A N 1
ATOM 2841 C CA . GLN A 1 361 ? 9.113 -32.560 -12.683 1.00 69.56 361 GLN A CA 1
ATOM 2842 C C . GLN A 1 361 ? 10.106 -31.678 -13.453 1.00 69.56 361 GLN A C 1
ATOM 2844 O O . GLN A 1 361 ? 10.610 -32.105 -14.495 1.00 69.56 361 GLN A O 1
ATOM 2849 N N . GLN A 1 362 ? 10.405 -30.477 -12.950 1.00 64.94 362 GLN A N 1
ATOM 2850 C CA . GLN A 1 362 ? 11.397 -29.574 -13.540 1.00 64.94 362 GLN A CA 1
ATOM 2851 C C . GLN A 1 362 ? 12.837 -30.032 -13.257 1.00 64.94 362 GLN A C 1
ATOM 2853 O O . GLN A 1 362 ? 13.701 -29.928 -14.129 1.00 64.94 362 GLN A O 1
ATOM 2858 N N . HIS A 1 363 ? 13.102 -30.621 -12.089 1.00 64.50 363 HIS A N 1
ATOM 2859 C CA . HIS A 1 363 ? 14.407 -31.175 -11.733 1.00 64.50 363 HIS A CA 1
ATOM 2860 C C . HIS A 1 363 ? 14.544 -32.644 -12.154 1.00 64.50 363 HIS A C 1
ATOM 2862 O O . HIS A 1 363 ? 14.624 -33.549 -11.321 1.00 64.50 363 HIS A O 1
ATOM 2868 N N . LYS A 1 364 ? 14.649 -32.906 -13.461 1.00 68.50 364 LYS A N 1
ATOM 2869 C CA . LYS A 1 364 ? 15.012 -34.246 -13.952 1.00 68.50 364 LYS A CA 1
ATOM 2870 C C . LYS A 1 364 ? 16.437 -34.610 -13.530 1.00 68.50 364 LYS A C 1
ATOM 2872 O O . LYS A 1 364 ? 17.392 -34.307 -14.233 1.00 68.50 364 LYS A O 1
ATOM 2877 N N . ARG A 1 365 ? 16.618 -35.288 -12.399 1.00 74.56 365 ARG A N 1
ATOM 2878 C CA . ARG A 1 365 ? 17.947 -35.766 -11.988 1.00 74.56 365 ARG A CA 1
ATOM 2879 C C . ARG A 1 365 ? 18.437 -36.852 -12.945 1.00 74.56 365 ARG A C 1
ATOM 2881 O O . ARG A 1 365 ? 17.819 -37.909 -13.046 1.00 74.56 365 ARG A O 1
ATOM 2888 N N . HIS A 1 366 ? 19.557 -36.599 -13.616 1.00 78.19 366 HIS A N 1
ATOM 2889 C CA . HIS A 1 366 ? 20.294 -37.636 -14.331 1.00 78.19 366 HIS A CA 1
ATOM 2890 C C . HIS A 1 366 ? 21.095 -38.428 -13.290 1.00 78.19 366 HIS A C 1
ATOM 2892 O O . HIS A 1 366 ? 22.075 -37.918 -12.753 1.00 78.19 366 HIS A O 1
ATOM 2898 N N . LEU A 1 367 ? 20.610 -39.611 -12.902 1.00 76.44 367 LEU A N 1
ATOM 2899 C CA . LEU A 1 367 ? 21.208 -40.395 -11.809 1.00 76.44 367 LEU A CA 1
ATOM 2900 C C . LEU A 1 367 ? 22.436 -41.204 -12.247 1.00 76.44 367 LEU A C 1
ATOM 2902 O O . LEU A 1 367 ? 23.283 -41.505 -11.410 1.00 76.44 367 LEU A O 1
ATOM 2906 N N . ASP A 1 368 ? 22.537 -41.517 -13.538 1.00 85.88 368 ASP A N 1
ATOM 2907 C CA . ASP A 1 368 ? 23.628 -42.306 -14.108 1.00 85.88 368 ASP A CA 1
ATOM 2908 C C . ASP A 1 368 ? 24.638 -41.423 -14.856 1.00 85.88 368 ASP A C 1
ATOM 2910 O O . ASP A 1 368 ? 24.294 -40.333 -15.324 1.00 85.88 368 ASP A O 1
ATOM 2914 N N . ASP A 1 369 ? 25.874 -41.916 -15.004 1.00 84.12 369 ASP A N 1
ATOM 2915 C CA . ASP A 1 369 ? 26.882 -41.310 -15.883 1.00 84.12 369 ASP A CA 1
ATOM 2916 C C . ASP A 1 369 ? 26.317 -41.261 -17.322 1.00 84.12 369 ASP A C 1
ATOM 2918 O O . ASP A 1 369 ? 26.013 -42.323 -17.884 1.00 84.12 369 ASP A O 1
ATOM 2922 N N . PRO A 1 370 ? 26.154 -40.069 -17.933 1.00 89.62 370 PRO A N 1
ATOM 2923 C CA . PRO A 1 370 ? 25.519 -39.955 -19.238 1.00 89.62 370 PRO A CA 1
ATOM 2924 C C . PRO A 1 370 ? 26.372 -40.624 -20.319 1.00 89.62 370 PRO A C 1
ATOM 2926 O O . PRO A 1 370 ? 27.583 -40.412 -20.397 1.00 89.62 370 PRO A O 1
ATOM 2929 N N . LYS A 1 371 ? 25.745 -41.428 -21.182 1.00 93.00 371 LYS A N 1
ATOM 2930 C CA . LYS A 1 371 ? 26.436 -42.113 -22.294 1.00 93.00 371 LYS A CA 1
ATOM 2931 C C . LYS A 1 371 ? 26.694 -41.183 -23.471 1.00 93.00 371 LYS A C 1
ATOM 2933 O O . LYS A 1 371 ? 27.622 -41.401 -24.247 1.00 93.00 371 LYS A O 1
ATOM 2938 N N . THR A 1 372 ? 25.846 -40.178 -23.630 1.00 90.12 372 THR A N 1
ATOM 2939 C CA . THR A 1 372 ? 25.878 -39.207 -24.715 1.00 90.12 372 THR A CA 1
ATOM 2940 C C . THR A 1 372 ? 25.677 -37.808 -24.158 1.00 90.12 372 THR A C 1
ATOM 2942 O O . THR A 1 372 ? 24.752 -37.556 -23.390 1.00 90.12 372 THR A O 1
ATOM 2945 N N . ILE A 1 373 ? 26.561 -36.899 -24.562 1.00 92.25 373 ILE A N 1
ATOM 2946 C CA . ILE A 1 373 ? 26.521 -35.485 -24.199 1.00 92.25 373 ILE A CA 1
ATOM 2947 C C . ILE A 1 373 ? 26.559 -34.705 -25.507 1.00 92.25 373 ILE A C 1
ATOM 2949 O O . ILE A 1 373 ? 27.538 -34.805 -26.249 1.00 92.25 373 ILE A O 1
ATOM 2953 N N . LYS A 1 374 ? 25.504 -33.947 -25.806 1.00 94.19 374 LYS A N 1
ATOM 2954 C CA . LYS A 1 374 ? 25.482 -33.032 -26.951 1.00 94.19 374 LYS A CA 1
ATOM 2955 C C . LYS A 1 374 ? 25.302 -31.601 -26.447 1.00 94.19 374 LYS A C 1
ATOM 2957 O O . LYS A 1 374 ? 24.304 -31.327 -25.778 1.00 94.19 374 LYS A O 1
ATOM 2962 N N . PRO A 1 375 ? 26.238 -30.685 -26.732 1.00 92.06 375 PRO A N 1
ATOM 2963 C CA . PRO A 1 375 ? 26.020 -29.277 -26.438 1.00 92.06 375 PRO A CA 1
ATOM 2964 C C . PRO A 1 375 ? 24.863 -28.738 -27.293 1.00 92.06 375 PRO A C 1
ATOM 2966 O O . PRO A 1 375 ? 24.716 -29.112 -28.457 1.00 92.06 375 PRO A O 1
ATOM 2969 N N . GLY A 1 376 ? 24.023 -27.894 -26.696 1.00 92.81 376 GLY A N 1
ATOM 2970 C CA . GLY A 1 376 ? 22.947 -27.184 -27.383 1.00 92.81 376 GLY A CA 1
ATOM 2971 C C . GLY A 1 376 ? 23.448 -25.944 -28.136 1.00 92.81 376 GLY A C 1
ATOM 2972 O O . GLY A 1 376 ? 24.632 -25.848 -28.455 1.00 92.81 376 GLY A O 1
ATOM 2973 N N . PRO A 1 377 ? 22.572 -24.969 -28.431 1.00 93.25 377 PRO A N 1
ATOM 2974 C CA . PRO A 1 377 ? 22.971 -23.709 -29.054 1.00 93.25 377 PRO A CA 1
ATOM 2975 C C . PRO A 1 377 ? 23.943 -22.909 -28.164 1.00 93.25 377 PRO A C 1
ATOM 2977 O O . PRO A 1 377 ? 23.797 -22.936 -26.935 1.00 93.25 377 PRO A O 1
ATOM 2980 N N . PRO A 1 378 ? 24.927 -22.195 -28.744 1.00 88.38 378 PRO A N 1
ATOM 2981 C CA . PRO A 1 378 ? 25.802 -21.301 -27.991 1.00 88.38 378 PRO A CA 1
ATOM 2982 C C . PRO A 1 378 ? 25.008 -20.145 -27.369 1.00 88.38 378 PRO A C 1
ATOM 2984 O O . PRO A 1 378 ? 24.031 -19.665 -27.940 1.00 88.38 378 PRO A O 1
ATOM 2987 N N . SER A 1 379 ? 25.440 -19.699 -26.192 1.00 85.94 379 SER A N 1
ATOM 2988 C CA . SER A 1 379 ? 24.818 -18.618 -25.432 1.00 85.94 379 SER A CA 1
ATOM 2989 C C . SER A 1 379 ? 25.025 -17.278 -26.118 1.00 85.94 379 SER A C 1
ATOM 2991 O O . SER A 1 379 ? 26.152 -16.889 -26.412 1.00 85.94 379 SER A O 1
ATOM 2993 N N . THR A 1 380 ? 23.940 -16.522 -26.257 1.00 85.00 380 THR A N 1
ATOM 2994 C CA . THR A 1 380 ? 23.961 -15.130 -26.744 1.00 85.00 380 THR A CA 1
ATOM 2995 C C . THR A 1 380 ? 24.877 -14.223 -25.912 1.00 85.00 380 THR A C 1
ATOM 2997 O O . THR A 1 380 ? 25.573 -13.377 -26.462 1.00 85.00 380 THR A O 1
ATOM 3000 N N . MET A 1 381 ? 24.927 -14.447 -24.593 1.00 76.31 381 MET A N 1
ATOM 3001 C CA . MET A 1 381 ? 25.745 -13.663 -23.652 1.00 76.31 381 MET A CA 1
ATOM 3002 C C . MET A 1 381 ? 27.248 -14.000 -23.647 1.00 76.31 381 MET A C 1
ATOM 3004 O O . MET A 1 381 ? 28.065 -13.140 -23.334 1.00 76.31 381 MET A O 1
ATOM 3008 N N . ASP A 1 382 ? 27.628 -15.248 -23.934 1.00 83.69 382 ASP A N 1
ATOM 3009 C CA . ASP A 1 382 ? 29.031 -15.683 -23.947 1.00 83.69 382 ASP A CA 1
ATOM 3010 C C . ASP A 1 382 ? 29.191 -16.834 -24.951 1.00 83.69 382 ASP A C 1
ATOM 3012 O O . ASP A 1 382 ? 28.695 -17.935 -24.686 1.00 83.69 382 ASP A O 1
ATOM 3016 N N . PRO A 1 383 ? 29.908 -16.630 -26.071 1.00 83.06 383 PRO A N 1
ATOM 3017 C CA . PRO A 1 383 ? 30.067 -17.646 -27.108 1.00 83.06 383 PRO A CA 1
ATOM 3018 C C . PRO A 1 383 ? 30.840 -18.890 -26.642 1.00 83.06 383 PRO A C 1
ATOM 3020 O O . PRO A 1 383 ? 30.855 -19.891 -27.353 1.00 83.06 383 PRO A O 1
ATOM 3023 N N . LYS A 1 384 ? 31.477 -18.862 -25.461 1.00 81.69 384 LYS A N 1
ATOM 3024 C CA . LYS A 1 384 ? 32.123 -20.038 -24.851 1.00 81.69 384 LYS A CA 1
ATOM 3025 C C . LYS A 1 384 ? 31.167 -20.909 -24.033 1.00 81.69 384 LYS A C 1
ATOM 3027 O O . LYS A 1 384 ? 31.557 -21.992 -23.598 1.00 81.69 384 LYS A O 1
ATOM 3032 N N . CYS A 1 385 ? 29.943 -20.446 -23.796 1.00 81.62 385 CYS A N 1
ATOM 3033 C CA . CYS A 1 385 ? 28.917 -21.166 -23.053 1.00 81.62 385 CYS A CA 1
ATOM 3034 C C . CYS A 1 385 ? 27.818 -21.666 -24.002 1.00 81.62 385 CYS A C 1
ATOM 3036 O O . CYS A 1 385 ? 27.565 -21.061 -25.036 1.00 81.62 385 CYS A O 1
ATOM 3038 N N . TYR A 1 386 ? 27.108 -22.726 -23.615 1.00 86.69 386 TYR A N 1
ATOM 3039 C CA . TYR A 1 386 ? 25.904 -23.203 -24.309 1.00 86.69 386 TYR A CA 1
ATOM 3040 C C . TYR A 1 386 ? 24.655 -22.908 -23.465 1.00 86.69 386 TYR A C 1
ATOM 3042 O O . TYR A 1 386 ? 24.716 -22.950 -22.234 1.00 86.69 386 TYR A O 1
ATOM 3050 N N . GLU A 1 387 ? 23.520 -22.598 -24.099 1.00 88.12 387 GLU A N 1
ATOM 3051 C CA . GLU A 1 387 ? 22.247 -22.330 -23.396 1.00 88.12 387 GLU A CA 1
ATOM 3052 C C . GLU A 1 387 ? 21.601 -23.608 -22.849 1.00 88.12 387 GLU A C 1
ATOM 3054 O O . GLU A 1 387 ? 20.835 -23.572 -21.881 1.00 88.12 387 GLU A O 1
ATOM 3059 N N . SER A 1 388 ? 21.935 -24.751 -23.446 1.00 91.94 388 SER A N 1
ATOM 3060 C CA . SER A 1 388 ? 21.451 -26.064 -23.036 1.00 91.94 388 SER A CA 1
ATOM 3061 C C . SER A 1 388 ? 22.466 -27.171 -23.319 1.00 91.94 388 SER A C 1
ATOM 3063 O O . SER A 1 388 ? 23.409 -26.987 -24.090 1.00 91.94 388 SER A O 1
ATOM 3065 N N . VAL A 1 389 ? 22.281 -28.324 -22.678 1.00 92.25 389 VAL A N 1
ATOM 3066 C CA . VAL A 1 389 ? 23.034 -29.561 -22.920 1.00 92.25 389 VAL A CA 1
ATOM 3067 C C . VAL A 1 389 ? 22.047 -30.724 -22.958 1.00 92.25 389 VAL A C 1
ATOM 3069 O O . VAL A 1 389 ? 21.227 -30.865 -22.057 1.00 92.25 389 VAL A O 1
ATOM 3072 N N . GLU A 1 390 ? 22.115 -31.566 -23.983 1.00 92.69 390 GLU A N 1
ATOM 3073 C CA . GLU A 1 390 ? 21.351 -32.813 -24.061 1.00 92.69 390 GLU A CA 1
ATOM 3074 C C . GLU A 1 390 ? 22.194 -33.961 -23.487 1.00 92.69 390 GLU A C 1
ATOM 3076 O O . GLU A 1 390 ? 23.258 -34.281 -24.022 1.00 92.69 390 GLU A O 1
ATOM 3081 N N . LEU A 1 391 ? 21.723 -34.571 -22.397 1.00 92.00 391 LEU A N 1
ATOM 3082 C CA . LEU A 1 391 ? 22.307 -35.761 -21.776 1.00 92.00 391 LEU A CA 1
ATOM 3083 C C . LEU A 1 391 ? 21.369 -36.944 -22.025 1.00 92.00 391 LEU A C 1
ATOM 3085 O O . LEU A 1 391 ? 20.213 -36.904 -21.610 1.00 92.00 391 LEU A O 1
ATOM 3089 N N . ASP A 1 392 ? 21.834 -37.961 -22.753 1.00 92.44 392 ASP A N 1
ATOM 3090 C CA . ASP A 1 392 ? 21.059 -39.173 -23.083 1.00 92.44 392 ASP A CA 1
ATOM 3091 C C . ASP A 1 392 ? 19.652 -38.906 -23.649 1.00 92.44 392 ASP A C 1
ATOM 3093 O O . ASP A 1 392 ? 18.680 -39.600 -23.350 1.00 92.44 392 ASP A O 1
ATOM 3097 N N . GLY A 1 393 ? 19.546 -37.887 -24.508 1.00 90.75 393 GLY A N 1
ATOM 3098 C CA . GLY A 1 393 ? 18.287 -37.480 -25.138 1.00 90.75 393 GLY A CA 1
ATOM 3099 C C . GLY A 1 393 ? 17.413 -36.560 -24.282 1.00 90.75 393 GLY A C 1
ATOM 3100 O O . GLY A 1 393 ? 16.329 -36.178 -24.718 1.00 90.75 393 GLY A O 1
ATOM 3101 N N . VAL A 1 394 ? 17.861 -36.184 -23.080 1.00 89.12 394 VAL A N 1
ATOM 3102 C CA . VAL A 1 394 ? 17.164 -35.248 -22.190 1.00 89.12 394 VAL A CA 1
ATOM 3103 C C . VAL A 1 394 ? 17.869 -33.896 -22.216 1.00 89.12 394 VAL A C 1
ATOM 3105 O O . VAL A 1 394 ? 19.048 -33.797 -21.894 1.00 89.12 394 VAL A O 1
ATOM 3108 N 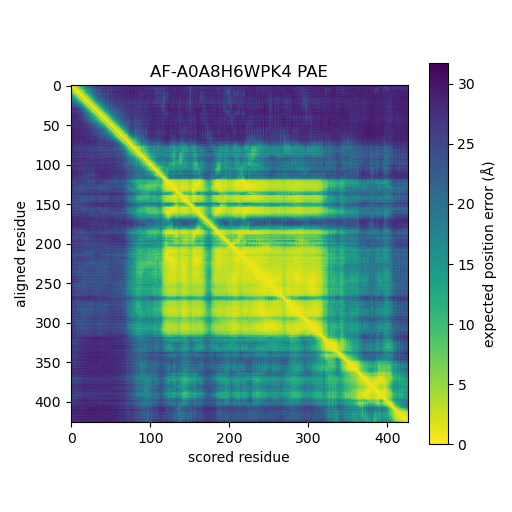N . VAL A 1 395 ? 17.145 -32.840 -22.588 1.00 89.00 395 VAL A N 1
ATOM 3109 C CA . VAL A 1 395 ? 17.684 -31.475 -22.673 1.00 89.00 395 VAL A CA 1
ATOM 3110 C C . VAL A 1 395 ? 17.633 -30.788 -21.309 1.00 89.00 395 VAL A C 1
ATOM 3112 O O . VAL A 1 395 ? 16.576 -30.695 -20.685 1.00 89.00 395 VAL A O 1
ATOM 3115 N N . TYR A 1 396 ? 18.780 -30.272 -20.879 1.00 85.62 396 TYR A N 1
ATOM 3116 C CA . TYR A 1 396 ? 18.988 -29.509 -19.654 1.00 85.62 396 TYR A CA 1
ATOM 3117 C C . TYR A 1 396 ? 19.299 -28.054 -19.993 1.00 85.62 396 TYR A C 1
ATOM 3119 O O . TYR A 1 396 ? 20.194 -27.786 -20.791 1.00 85.62 396 TYR A O 1
ATOM 3127 N N . LEU A 1 397 ? 18.592 -27.107 -19.375 1.00 86.81 397 LEU A N 1
ATOM 3128 C CA . LEU A 1 397 ? 18.854 -25.674 -19.538 1.00 86.81 397 LEU A CA 1
ATOM 3129 C C . LEU A 1 397 ? 19.975 -25.214 -18.593 1.00 86.81 397 LEU A C 1
ATOM 3131 O O . LEU A 1 397 ? 20.074 -25.689 -17.459 1.00 86.81 397 LEU A O 1
ATOM 3135 N N . ARG A 1 398 ? 20.788 -24.245 -19.039 1.00 74.94 398 ARG A N 1
ATOM 3136 C CA . ARG A 1 398 ? 21.983 -23.719 -18.343 1.00 74.94 398 ARG A CA 1
ATOM 3137 C C . ARG A 1 398 ? 21.770 -23.378 -16.861 1.00 74.94 398 ARG A C 1
ATOM 3139 O O . ARG A 1 398 ? 22.701 -23.513 -16.076 1.00 74.94 398 ARG A O 1
ATOM 3146 N N . ARG A 1 399 ? 20.562 -22.967 -16.458 1.00 69.25 399 ARG A N 1
ATOM 3147 C CA . ARG A 1 399 ? 20.252 -22.574 -15.070 1.00 69.25 399 ARG A CA 1
ATOM 3148 C C . ARG A 1 399 ? 20.099 -23.748 -14.087 1.00 69.25 399 ARG A C 1
ATOM 3150 O O . ARG A 1 399 ? 20.096 -23.508 -12.888 1.00 69.25 399 ARG A O 1
ATOM 3157 N N . LEU A 1 400 ? 19.988 -24.994 -14.561 1.00 58.22 400 LEU A N 1
ATOM 3158 C CA . LEU A 1 400 ? 19.650 -26.160 -13.723 1.00 58.22 400 LEU A CA 1
ATOM 3159 C C . LEU A 1 400 ? 20.758 -27.222 -13.623 1.00 58.22 400 LEU A C 1
ATOM 3161 O O . LEU A 1 400 ? 20.566 -28.264 -12.996 1.00 58.22 400 LEU A O 1
ATOM 3165 N N . LEU A 1 401 ? 21.929 -26.982 -14.215 1.00 60.12 401 LEU A N 1
ATOM 3166 C CA . LEU A 1 401 ? 23.044 -27.930 -14.181 1.00 60.12 401 LEU A CA 1
ATOM 3167 C C . LEU A 1 401 ? 23.911 -27.703 -12.938 1.00 60.12 401 LEU A C 1
ATOM 3169 O O . LEU A 1 401 ? 24.820 -26.878 -12.933 1.00 60.12 401 LEU A O 1
ATOM 3173 N N . SER A 1 402 ? 23.655 -28.484 -11.889 1.00 57.84 402 SER A N 1
ATOM 3174 C CA . SER A 1 402 ? 24.608 -28.679 -10.795 1.00 57.84 402 SER A CA 1
ATOM 3175 C C . SER A 1 402 ? 25.308 -30.027 -10.979 1.00 57.84 402 SER A C 1
ATOM 3177 O O . SER A 1 402 ? 24.685 -31.086 -10.957 1.00 57.84 402 SER A O 1
ATOM 3179 N N . LEU A 1 403 ? 26.623 -29.997 -11.201 1.00 59.75 403 LEU A N 1
ATOM 3180 C CA . LEU A 1 403 ? 27.445 -31.204 -11.196 1.00 59.75 403 LEU A CA 1
ATOM 3181 C C . LEU A 1 403 ? 27.651 -31.617 -9.740 1.00 59.75 403 LEU A C 1
ATOM 3183 O O . LEU A 1 403 ? 28.430 -30.997 -9.014 1.00 59.75 403 LEU A O 1
ATOM 3187 N N . ALA A 1 404 ? 26.950 -32.662 -9.305 1.00 53.31 404 ALA A N 1
ATOM 3188 C CA . ALA A 1 404 ? 27.274 -33.310 -8.047 1.00 53.31 404 ALA A CA 1
ATOM 3189 C C . ALA A 1 404 ? 28.713 -33.830 -8.153 1.00 53.31 404 ALA A C 1
ATOM 3191 O O . ALA A 1 404 ? 29.005 -34.726 -8.946 1.00 53.31 404 ALA A O 1
ATOM 3192 N N . ALA A 1 405 ? 29.628 -33.239 -7.383 1.00 49.12 405 ALA A N 1
ATOM 3193 C CA . ALA A 1 405 ? 30.991 -33.728 -7.284 1.00 49.12 405 ALA A CA 1
ATOM 3194 C C . ALA A 1 405 ? 30.950 -35.106 -6.611 1.00 49.12 405 ALA A C 1
ATOM 3196 O O . ALA A 1 405 ? 30.986 -35.224 -5.388 1.00 49.12 405 ALA A O 1
ATOM 3197 N N . GLY A 1 406 ? 30.831 -36.163 -7.416 1.00 48.06 406 GLY A N 1
ATOM 3198 C CA . GLY A 1 406 ? 31.077 -37.516 -6.947 1.00 48.06 406 GLY A CA 1
ATOM 3199 C C . GLY A 1 406 ? 32.460 -37.559 -6.299 1.00 48.06 406 GLY A C 1
ATOM 3200 O O . GLY A 1 406 ? 33.380 -36.879 -6.756 1.00 48.06 406 GLY A O 1
ATOM 3201 N N . ASN A 1 407 ? 32.615 -38.358 -5.243 1.00 50.84 407 ASN A N 1
ATOM 3202 C CA . ASN A 1 407 ? 33.819 -38.492 -4.404 1.00 50.84 407 ASN A CA 1
ATOM 3203 C C . ASN A 1 407 ? 35.093 -38.987 -5.147 1.00 50.84 407 ASN A C 1
ATOM 3205 O O . ASN A 1 407 ? 36.038 -39.489 -4.543 1.00 50.84 407 ASN A O 1
ATOM 3209 N N . HIS A 1 408 ? 35.145 -38.851 -6.470 1.00 51.81 408 HIS A N 1
ATOM 3210 C CA . HIS A 1 408 ? 36.254 -39.183 -7.344 1.00 51.81 408 HIS A CA 1
ATOM 3211 C C . HIS A 1 408 ? 37.079 -37.936 -7.692 1.00 51.81 408 HIS A C 1
ATOM 3213 O O . HIS A 1 408 ? 37.048 -37.427 -8.814 1.00 51.81 408 HIS A O 1
ATOM 3219 N N . MET A 1 409 ? 37.925 -37.503 -6.751 1.00 49.47 409 MET A N 1
ATOM 3220 C CA . MET A 1 409 ? 38.966 -36.481 -6.982 1.00 49.47 409 MET A CA 1
ATOM 3221 C C . MET A 1 409 ? 39.939 -36.825 -8.132 1.00 49.47 409 MET A C 1
ATOM 3223 O O . MET A 1 409 ? 40.692 -35.968 -8.591 1.00 49.47 409 MET A O 1
ATOM 3227 N N . SER A 1 410 ? 39.919 -38.060 -8.635 1.00 54.53 410 SER A N 1
ATOM 3228 C CA . SER A 1 410 ? 40.770 -38.523 -9.735 1.00 54.53 410 SER A CA 1
ATOM 3229 C C . SER A 1 410 ? 40.187 -38.253 -11.129 1.00 54.53 410 SER A C 1
ATOM 3231 O O . SER A 1 410 ? 40.955 -38.115 -12.074 1.00 54.53 410 SER A O 1
ATOM 3233 N N . ARG A 1 411 ? 38.855 -38.154 -11.275 1.00 54.84 411 ARG A N 1
ATOM 3234 C CA . ARG A 1 411 ? 38.173 -38.189 -12.589 1.00 54.84 411 ARG A CA 1
ATOM 3235 C C . ARG A 1 411 ? 37.776 -36.807 -13.125 1.00 54.84 411 ARG A C 1
ATOM 3237 O O . ARG A 1 411 ? 37.704 -36.611 -14.334 1.00 54.84 411 ARG A O 1
ATOM 3244 N N . GLY A 1 412 ? 37.625 -35.809 -12.247 1.00 51.69 412 GLY A N 1
ATOM 3245 C CA . GLY A 1 412 ? 37.303 -34.429 -12.646 1.00 51.69 412 GLY A CA 1
ATOM 3246 C C . GLY A 1 412 ? 38.364 -33.765 -13.539 1.00 51.69 412 GLY A C 1
ATOM 3247 O O . GLY A 1 412 ? 38.030 -32.943 -14.388 1.00 51.69 412 GLY A O 1
ATOM 3248 N N . ARG A 1 413 ? 39.641 -34.163 -13.423 1.00 55.66 413 ARG A N 1
ATOM 3249 C CA . ARG A 1 413 ? 40.711 -33.668 -14.315 1.00 55.66 413 ARG A CA 1
ATOM 3250 C C . ARG A 1 413 ? 40.651 -34.260 -15.722 1.00 55.66 413 ARG A C 1
ATOM 3252 O O . ARG A 1 413 ? 41.221 -33.671 -16.635 1.00 55.66 413 ARG A O 1
ATOM 3259 N N . GLU A 1 414 ? 40.011 -35.412 -15.889 1.00 56.38 414 GLU A N 1
ATOM 3260 C CA . GLU A 1 414 ? 39.943 -36.126 -17.166 1.00 56.38 414 GLU A CA 1
ATOM 3261 C C . GLU A 1 414 ? 38.746 -35.636 -17.986 1.00 56.38 414 GLU A C 1
ATOM 3263 O O . GLU A 1 414 ? 38.933 -35.232 -19.129 1.00 56.38 414 GLU A O 1
ATOM 3268 N N . MET A 1 415 ? 37.573 -35.463 -17.358 1.00 56.06 415 MET A N 1
ATOM 3269 C CA . MET A 1 415 ? 36.421 -34.830 -18.020 1.00 56.06 415 MET A CA 1
ATOM 3270 C C . MET A 1 415 ? 36.671 -33.366 -18.391 1.00 56.06 415 MET A C 1
ATOM 3272 O O . MET A 1 415 ? 36.272 -32.943 -19.471 1.00 56.06 415 MET A O 1
ATOM 3276 N N . HIS A 1 416 ? 37.370 -32.585 -17.554 1.00 56.41 416 HIS A N 1
ATOM 3277 C CA . HIS A 1 416 ? 37.726 -31.219 -17.948 1.00 56.41 416 HIS A CA 1
ATOM 3278 C C . HIS A 1 416 ? 38.646 -31.233 -19.177 1.00 56.41 416 HIS A C 1
ATOM 3280 O O . HIS A 1 416 ? 38.479 -30.401 -20.061 1.00 56.41 416 HIS A O 1
ATOM 3286 N N . LYS A 1 417 ? 39.579 -32.190 -19.293 1.00 60.19 417 LYS A N 1
ATOM 3287 C CA . LYS A 1 417 ? 40.434 -32.336 -20.483 1.00 60.19 417 LYS A CA 1
ATOM 3288 C C . LYS A 1 417 ? 39.655 -32.783 -21.719 1.00 60.19 417 LYS A C 1
ATOM 3290 O O . LYS A 1 417 ? 39.919 -32.252 -22.791 1.00 60.19 417 LYS A O 1
ATOM 3295 N N . GLU A 1 418 ? 38.703 -33.702 -21.587 1.00 58.59 418 GLU A N 1
ATOM 3296 C CA . GLU A 1 418 ? 37.867 -34.150 -22.708 1.00 58.59 418 GLU A CA 1
ATOM 3297 C C . GLU A 1 418 ? 36.919 -33.052 -23.199 1.00 58.59 418 GLU A C 1
ATOM 3299 O O . GLU A 1 418 ? 36.855 -32.813 -24.401 1.00 58.59 418 GLU A O 1
ATOM 3304 N N . LEU A 1 419 ? 36.281 -32.300 -22.294 1.00 54.91 419 LEU A N 1
ATOM 3305 C CA . LEU A 1 419 ? 35.471 -31.131 -22.656 1.00 54.91 419 LEU A CA 1
ATOM 3306 C C . LEU A 1 419 ? 36.318 -30.024 -23.293 1.00 54.91 419 LEU A C 1
ATOM 3308 O O . LEU A 1 419 ? 35.903 -29.434 -24.285 1.00 54.91 419 LEU A O 1
ATOM 3312 N N . THR A 1 420 ? 37.528 -29.772 -22.780 1.00 54.53 420 THR A N 1
ATOM 3313 C CA . THR A 1 420 ? 38.429 -28.763 -23.369 1.00 54.53 420 THR A CA 1
ATOM 3314 C C . THR A 1 420 ? 38.937 -29.200 -24.747 1.00 54.53 420 THR A C 1
ATOM 3316 O O . THR A 1 420 ? 39.045 -28.371 -25.642 1.00 54.53 420 THR A O 1
ATOM 3319 N N . ASN A 1 421 ? 39.213 -30.492 -24.952 1.00 50.50 421 ASN A N 1
ATOM 3320 C CA . ASN A 1 421 ? 39.629 -31.013 -26.256 1.00 50.50 421 ASN A CA 1
ATOM 3321 C C . ASN A 1 421 ? 38.480 -31.008 -27.268 1.00 50.50 421 ASN A C 1
ATOM 3323 O O . ASN A 1 421 ? 38.696 -30.587 -28.398 1.00 50.50 421 ASN A O 1
ATOM 3327 N N . ALA A 1 422 ? 37.266 -31.392 -26.866 1.00 52.78 422 ALA A N 1
ATOM 3328 C CA . ALA A 1 422 ? 36.087 -31.326 -27.729 1.00 52.78 422 ALA A CA 1
ATOM 3329 C C . ALA A 1 422 ? 35.772 -29.885 -28.173 1.00 52.78 422 ALA A C 1
ATOM 3331 O O . ALA A 1 422 ? 35.396 -29.678 -29.322 1.00 52.78 422 ALA A O 1
ATOM 3332 N N . LEU A 1 423 ? 36.005 -28.894 -27.301 1.00 50.19 423 LEU A N 1
ATOM 3333 C CA . LEU A 1 423 ? 35.879 -27.460 -27.602 1.00 50.19 423 LEU A CA 1
ATOM 3334 C C . LEU A 1 423 ? 36.995 -26.893 -28.497 1.00 50.19 423 LEU A C 1
ATOM 3336 O O . LEU A 1 423 ? 36.843 -25.795 -29.018 1.00 50.19 423 LEU A O 1
ATOM 3340 N N . LEU A 1 424 ? 38.125 -27.591 -28.642 1.00 44.72 424 LEU A N 1
ATOM 3341 C CA . LEU A 1 424 ? 39.257 -27.162 -29.476 1.00 44.72 424 LEU A CA 1
ATOM 3342 C C . LEU A 1 424 ? 39.271 -27.828 -30.860 1.00 44.72 424 LEU A C 1
ATOM 3344 O O . LEU A 1 424 ? 40.015 -27.387 -31.735 1.00 44.72 424 LEU A O 1
ATOM 3348 N N . THR A 1 425 ? 38.503 -28.903 -31.052 1.00 45.28 425 THR A N 1
ATOM 3349 C CA . THR A 1 425 ? 38.467 -29.681 -32.304 1.00 45.28 425 THR A CA 1
ATOM 3350 C C . THR A 1 425 ? 37.168 -29.552 -33.103 1.00 45.28 425 THR A C 1
ATOM 3352 O O . THR A 1 425 ? 37.067 -30.169 -34.163 1.00 45.28 425 THR A O 1
ATOM 3355 N N . GLY A 1 426 ? 36.195 -28.783 -32.614 1.00 45.00 426 GLY A N 1
ATOM 3356 C CA . GLY A 1 426 ? 35.023 -28.323 -33.369 1.00 45.00 426 GLY A CA 1
ATOM 3357 C C . GLY A 1 426 ? 35.108 -26.823 -33.578 1.00 45.00 426 GLY A C 1
ATOM 3358 O O . GLY A 1 426 ? 34.673 -26.372 -34.659 1.00 45.00 426 GLY A O 1
#